Protein AF-A0A6J3EFJ0-F1 (afdb_monomer_lite)

Sequence (446 aa):
MEEAEEDDMACGDLGNGLGRRPGAAAYEGEDAQSYPSRSRKGSGKACRSFLSTKRVEENEAALPCSKRNSVYDGSSKTPVTGLTRQKSSESSTEMSNEELKQQLREALEEAEILKVELEASQRQLEGKEEALRILQSMAVFNKATSHTKAMLQKTEEEKRTLEKEINILQWEIEFDQDRFKNIEDTWTEKYDRIYCENAALKEALKLRTEEVKTLKSENAILNQQCLEFLAMLDVNKQKVVQENMSLNRSDITDITGLELAVLGACTCNTSGGQPCSCAKMAAVTRKQLLHLKQEIELLKKSKDEAYIMADAFRIAFEQQLMQRKDQAQRLAEVIKIKKGTKFINWKRLKEDGSVKLQGNKNNLGQKLSSLLSSDMDSRKVEELDNPHEILKILIDLINDKEEALAHQRKVSYMLARAMELKEKAWAEGTDGHQGKAGQPLEPSGP

pLDDT: mean 71.3, std 24.4, range [26.06, 98.62]

InterPro domains:
  IPR034608 Coiled-coil domain-containing protein 125 [PTHR28616] (2-430)

Foldseek 3Di:
DDDDDDDPPDDDDDDDDDDDDDDDDDDDDDDDDDDDDDDDDDDDDDDDDDDDDDDDDDDDDDDDDDDDDDDDDDDDDDDDDDDDDDDDDPPPPVCPPVNVVVVVVVVVVVVVVVVVVVVVVVVVVVVVVVVVVVVVVVVVLVPDDPVVVVVVVVVVVVVVVVVVVVVVVVVVVVVVVVVVVVVVVVVVVVVVVVVVVVVVVVVVVVVVVVVVVVVVVVVVVVVVVVVVVLVPDDPVVSVVVVVVVVVVPPPPPPQPPVLVVLQVVDPDDDPPPDGDPNSVVSSVVVVVVVVVVVVVVVVVVVVVVVVVVVVVVVVVVVVVVVVVVVVVVVVVVVVVVVVVVVVVVVVVVVPDPDDDDPDDDQAPLQVVLVVDPDPVLSVVSRPDRDPVVNVVSVVVVVVVVVVVVVVVVVVVVVVVVVVVVVVVVVVVVVPVPPDDDDDDDDDDDD

Structure (mmCIF, N/CA/C/O backbone):
data_AF-A0A6J3EFJ0-F1
#
_entry.id   AF-A0A6J3EFJ0-F1
#
loop_
_atom_site.group_PDB
_atom_site.id
_atom_site.type_symbol
_atom_site.label_atom_id
_atom_site.label_alt_id
_atom_site.label_comp_id
_atom_site.label_asym_id
_atom_site.label_entity_id
_atom_site.label_seq_id
_atom_site.pdbx_PDB_ins_code
_atom_site.Cartn_x
_atom_site.Cartn_y
_atom_site.Cartn_z
_atom_site.occupancy
_atom_site.B_iso_or_equiv
_atom_site.auth_seq_id
_atom_site.auth_comp_id
_atom_site.auth_asym_id
_atom_site.auth_atom_id
_atom_site.pdbx_PDB_model_num
ATOM 1 N N . MET A 1 1 ? 11.370 28.414 26.414 1.00 41.84 1 MET A N 1
ATOM 2 C CA . MET A 1 1 ? 10.873 27.915 25.121 1.00 41.84 1 MET A CA 1
ATOM 3 C C . MET A 1 1 ? 11.739 26.709 24.830 1.00 41.84 1 MET A C 1
ATOM 5 O O . MET A 1 1 ? 12.820 26.858 24.286 1.00 41.84 1 MET A O 1
ATOM 9 N N . GLU A 1 2 ? 11.341 25.581 25.408 1.00 36.66 2 GLU A N 1
ATOM 10 C CA . GLU A 1 2 ? 11.947 24.263 25.213 1.00 36.66 2 GLU A CA 1
ATOM 11 C C . GLU A 1 2 ? 10.865 23.446 24.516 1.00 36.66 2 GLU A C 1
ATOM 13 O O . GLU A 1 2 ? 9.758 23.324 25.044 1.00 36.66 2 GLU A O 1
ATOM 18 N N . GLU A 1 3 ? 11.154 23.002 23.299 1.00 39.47 3 GLU A N 1
ATOM 19 C CA . GLU A 1 3 ? 10.315 22.073 22.551 1.00 39.47 3 GLU A CA 1
ATOM 20 C C . GLU A 1 3 ? 10.707 20.660 22.983 1.00 39.47 3 GLU A C 1
ATOM 22 O O . GLU A 1 3 ? 11.869 20.268 22.888 1.00 39.47 3 GLU A O 1
ATOM 27 N N . ALA A 1 4 ? 9.738 19.932 23.533 1.00 43.41 4 ALA A N 1
ATOM 28 C CA . ALA A 1 4 ? 9.856 18.514 23.811 1.00 43.41 4 ALA A CA 1
ATOM 29 C C . ALA A 1 4 ? 9.524 17.747 22.524 1.00 43.41 4 ALA A C 1
ATOM 31 O O . ALA A 1 4 ? 8.433 17.901 21.979 1.00 43.41 4 ALA A O 1
ATOM 32 N N . GLU A 1 5 ? 10.472 16.948 22.039 1.00 48.59 5 GLU A N 1
ATOM 33 C CA . GLU A 1 5 ? 10.237 15.939 21.006 1.00 48.59 5 GLU A CA 1
ATOM 34 C C . GLU A 1 5 ? 9.405 14.801 21.617 1.00 48.59 5 GLU A C 1
ATOM 36 O O . GLU A 1 5 ? 9.855 14.111 22.534 1.00 48.59 5 GLU A O 1
ATOM 41 N N . GLU A 1 6 ? 8.169 14.639 21.143 1.00 44.66 6 GLU A N 1
ATOM 42 C CA . GLU A 1 6 ? 7.285 13.534 21.519 1.00 44.66 6 GLU A CA 1
ATOM 43 C C . GLU A 1 6 ? 7.570 12.305 20.635 1.00 44.66 6 GLU A C 1
ATOM 45 O O . GLU A 1 6 ? 7.593 12.374 19.408 1.00 44.66 6 GLU A O 1
ATOM 50 N N . ASP A 1 7 ? 7.840 11.186 21.308 1.00 50.94 7 ASP A N 1
ATOM 51 C CA . ASP A 1 7 ? 8.228 9.869 20.797 1.00 50.94 7 ASP A CA 1
ATOM 52 C C . ASP A 1 7 ? 7.006 9.102 20.247 1.00 50.94 7 ASP A C 1
ATOM 54 O O . ASP A 1 7 ? 6.173 8.597 21.002 1.00 50.94 7 ASP A O 1
ATOM 58 N N . ASP A 1 8 ? 6.891 9.028 18.918 1.00 51.22 8 ASP A N 1
ATOM 59 C CA . ASP A 1 8 ? 5.717 8.537 18.173 1.00 51.22 8 ASP A CA 1
ATOM 60 C C . ASP A 1 8 ? 5.736 7.012 17.901 1.00 51.22 8 ASP A C 1
ATOM 62 O O . ASP A 1 8 ? 5.303 6.533 16.854 1.00 51.22 8 ASP A O 1
ATOM 66 N N . MET A 1 9 ? 6.276 6.209 18.827 1.00 49.12 9 MET A N 1
ATOM 67 C CA . MET A 1 9 ? 6.443 4.751 18.637 1.00 49.12 9 MET A CA 1
ATOM 68 C C . MET A 1 9 ? 5.700 3.883 19.669 1.00 49.12 9 MET A C 1
ATOM 70 O O . MET A 1 9 ? 5.992 2.695 19.821 1.00 49.12 9 MET A O 1
ATOM 74 N N . ALA A 1 10 ? 4.708 4.433 20.376 1.00 46.31 10 ALA A N 1
ATOM 75 C CA . ALA A 1 10 ? 4.079 3.745 21.508 1.00 46.31 10 ALA A CA 1
ATOM 76 C C . ALA A 1 10 ? 2.977 2.714 21.164 1.00 46.31 10 ALA A C 1
ATOM 78 O O . ALA A 1 10 ? 2.600 1.944 22.048 1.00 46.31 10 ALA A O 1
ATOM 79 N N . CYS A 1 11 ? 2.473 2.630 19.924 1.00 46.16 11 CYS A N 1
ATOM 80 C CA . CYS A 1 11 ? 1.279 1.819 19.615 1.00 46.16 11 CYS A CA 1
ATOM 81 C C . CYS A 1 11 ? 1.431 0.930 18.366 1.00 46.16 11 CYS A C 1
ATOM 83 O O . CYS A 1 11 ? 0.727 1.101 17.373 1.00 46.16 11 CYS A O 1
ATOM 85 N N . GLY A 1 12 ? 2.343 -0.043 18.411 1.00 42.06 12 GLY A N 1
ATOM 86 C CA . GLY A 1 12 ? 2.417 -1.125 17.423 1.00 42.06 12 GLY A CA 1
ATOM 87 C C . GLY A 1 12 ? 1.757 -2.409 17.931 1.00 42.06 12 GLY A C 1
ATOM 88 O O . GLY A 1 12 ? 2.454 -3.261 18.480 1.00 42.06 12 GLY A O 1
ATOM 89 N N . ASP A 1 13 ? 0.442 -2.560 17.747 1.00 51.19 13 ASP A N 1
ATOM 90 C CA . ASP A 1 13 ? -0.256 -3.844 17.914 1.00 51.19 13 ASP A CA 1
ATOM 91 C C . ASP A 1 13 ? -0.287 -4.589 16.569 1.00 51.19 13 ASP A C 1
ATOM 93 O O . ASP A 1 13 ? -0.897 -4.145 15.595 1.00 51.19 13 ASP A O 1
ATOM 97 N N . LEU A 1 14 ? 0.434 -5.709 16.493 1.00 52.44 14 LEU A N 1
ATOM 98 C CA . LEU A 1 14 ? 0.474 -6.583 15.323 1.00 52.44 14 LEU A CA 1
ATOM 99 C C . LEU A 1 14 ? -0.380 -7.817 15.616 1.00 52.44 14 LEU A C 1
ATOM 101 O O . LEU A 1 14 ? 0.042 -8.738 16.316 1.00 52.44 14 LEU A O 1
ATOM 105 N N . GLY A 1 15 ? -1.589 -7.820 15.053 1.00 43.56 15 GLY A N 1
ATOM 106 C CA . GLY A 1 15 ? -2.586 -8.872 15.218 1.00 43.56 15 GLY A CA 1
ATOM 107 C C . GLY A 1 15 ? -2.074 -10.286 14.913 1.00 43.56 15 GLY A C 1
ATOM 108 O O . GLY A 1 15 ? -1.413 -10.556 13.909 1.00 43.56 15 GLY A O 1
ATOM 109 N N . ASN A 1 16 ? -2.445 -11.230 15.779 1.00 42.06 16 ASN A N 1
ATOM 110 C CA . ASN A 1 16 ? -2.121 -12.646 15.639 1.00 42.06 16 ASN A CA 1
ATOM 111 C C . ASN A 1 16 ? -3.049 -13.337 14.624 1.00 42.06 16 ASN A C 1
ATOM 113 O O . ASN A 1 16 ? -4.180 -13.708 14.939 1.00 42.06 16 ASN A O 1
ATOM 117 N N . GLY A 1 17 ? -2.547 -13.587 13.414 1.00 39.56 17 GLY A N 1
ATOM 118 C CA . GLY A 1 17 ? -3.195 -14.453 12.430 1.00 39.56 17 GLY A CA 1
ATOM 119 C C . GLY A 1 17 ? -3.121 -15.932 12.827 1.00 39.56 17 GLY A C 1
ATOM 120 O O . GLY A 1 17 ? -2.098 -16.585 12.635 1.00 39.56 17 GLY A O 1
ATOM 121 N N . LEU A 1 18 ? -4.220 -16.493 13.339 1.00 40.25 18 LEU A N 1
ATOM 122 C CA . LEU A 1 18 ? -4.389 -17.938 13.536 1.00 40.25 18 LEU A CA 1
ATOM 123 C C . LEU A 1 18 ? -5.512 -18.482 12.645 1.00 40.25 18 LEU A C 1
ATOM 125 O O . LEU A 1 18 ? -6.621 -18.754 13.097 1.00 40.25 18 LEU A O 1
ATOM 129 N N . GLY A 1 19 ? -5.199 -18.696 11.367 1.00 35.97 19 GLY A N 1
ATOM 130 C CA . GLY A 1 19 ? -6.001 -19.515 10.459 1.00 35.97 19 GLY A CA 1
ATOM 131 C C . GLY A 1 19 ? -5.424 -20.927 10.364 1.00 35.97 19 GLY A C 1
ATOM 132 O O . GLY A 1 19 ? -4.445 -21.155 9.656 1.00 35.97 19 GLY A O 1
ATOM 133 N N . ARG A 1 20 ? -6.020 -21.895 11.070 1.00 40.84 20 ARG A N 1
ATOM 134 C CA . ARG A 1 20 ? -5.718 -23.324 10.877 1.00 40.84 20 ARG A CA 1
ATOM 135 C C . ARG A 1 20 ? -6.201 -23.768 9.495 1.00 40.84 20 ARG A C 1
ATOM 137 O O . ARG A 1 20 ? -7.388 -23.683 9.201 1.00 40.84 20 ARG A O 1
ATOM 144 N N . ARG A 1 21 ? -5.301 -24.345 8.702 1.00 40.16 21 ARG A N 1
ATOM 145 C CA . ARG A 1 21 ? -5.618 -25.133 7.503 1.00 40.16 21 ARG A CA 1
ATOM 146 C C . ARG A 1 21 ? -5.353 -26.613 7.814 1.00 40.16 21 ARG A C 1
ATOM 148 O O . ARG A 1 21 ? -4.265 -26.909 8.307 1.00 40.16 21 ARG A O 1
ATOM 155 N N . PRO A 1 22 ? -6.279 -27.549 7.551 1.00 40.06 22 PRO A N 1
ATOM 156 C CA . PRO A 1 22 ? -5.966 -28.971 7.564 1.00 40.06 22 PRO A CA 1
ATOM 157 C C . PRO A 1 22 ? -5.706 -29.499 6.147 1.00 40.06 22 PRO A C 1
ATOM 159 O O . PRO A 1 22 ? -6.452 -29.193 5.222 1.00 40.06 22 PRO A O 1
ATOM 162 N N . GLY A 1 23 ? -4.697 -30.367 6.026 1.00 32.84 23 GLY A N 1
ATOM 163 C CA . GLY A 1 23 ? -4.640 -31.405 4.993 1.00 32.84 23 GLY A CA 1
ATOM 164 C C . GLY A 1 23 ? -3.615 -31.188 3.881 1.00 32.84 23 GLY A C 1
ATOM 165 O O . GLY A 1 23 ? -3.884 -30.502 2.903 1.00 32.84 23 GLY A O 1
ATOM 166 N N . ALA A 1 24 ? -2.467 -31.853 4.011 1.00 31.78 24 ALA A N 1
ATOM 167 C CA . ALA A 1 24 ? -1.554 -32.167 2.918 1.00 31.78 24 ALA A CA 1
ATOM 168 C C . ALA A 1 24 ? -1.784 -33.623 2.478 1.00 31.78 24 ALA A C 1
ATOM 170 O O . ALA A 1 24 ? -1.835 -34.492 3.347 1.00 31.78 24 ALA A O 1
ATOM 171 N N . ALA A 1 25 ? -1.909 -33.861 1.165 1.00 32.31 25 ALA A N 1
ATOM 172 C CA . ALA A 1 25 ? -1.267 -34.944 0.396 1.00 32.31 25 ALA A CA 1
ATOM 173 C C . ALA A 1 25 ? -2.017 -35.214 -0.925 1.00 32.31 25 ALA A C 1
ATOM 175 O O . ALA A 1 25 ? -3.130 -35.730 -0.896 1.00 32.31 25 ALA A O 1
ATOM 176 N N . ALA A 1 26 ? -1.388 -34.900 -2.063 1.00 32.12 26 ALA A N 1
ATOM 177 C CA . ALA A 1 26 ? -1.115 -35.825 -3.176 1.00 32.12 26 ALA A CA 1
ATOM 178 C C . ALA A 1 26 ? -0.601 -35.052 -4.407 1.00 32.12 26 ALA A C 1
ATOM 180 O O . ALA A 1 26 ? -0.962 -33.902 -4.636 1.00 32.12 26 ALA A O 1
ATOM 181 N N . TYR A 1 27 ? 0.301 -35.709 -5.127 1.00 32.84 27 TYR A N 1
ATOM 182 C CA . TYR A 1 27 ? 1.086 -35.264 -6.280 1.00 32.84 27 TYR A CA 1
ATOM 183 C C . TYR A 1 27 ? 0.331 -35.478 -7.615 1.00 32.84 27 TYR A C 1
ATOM 185 O O . TYR A 1 27 ? -0.670 -36.187 -7.624 1.00 32.84 27 TYR A O 1
ATOM 193 N N . GLU A 1 28 ? 0.922 -34.956 -8.707 1.00 33.28 28 GLU A N 1
ATOM 194 C CA . GLU A 1 28 ? 0.568 -35.059 -10.152 1.00 33.28 28 GLU A CA 1
ATOM 195 C C . GLU A 1 28 ? -0.558 -34.114 -10.632 1.00 33.28 28 GLU A C 1
ATOM 197 O O . GLU A 1 28 ? -1.526 -33.887 -9.922 1.00 33.28 28 GLU A O 1
ATOM 202 N N . GLY A 1 29 ? -0.542 -33.473 -11.806 1.00 28.88 29 GLY A N 1
ATOM 203 C CA . GLY A 1 29 ? 0.318 -33.500 -12.994 1.00 28.88 29 GLY A CA 1
ATOM 204 C C . GLY A 1 29 ? -0.544 -33.137 -14.226 1.00 28.88 29 GLY A C 1
ATOM 205 O O . GLY A 1 29 ? -1.516 -33.830 -14.483 1.00 28.88 29 GLY A O 1
ATOM 206 N N . GLU A 1 30 ? -0.186 -32.046 -14.917 1.00 29.02 30 GLU A N 1
ATOM 207 C CA . GLU A 1 30 ? -0.456 -31.650 -16.327 1.00 29.02 30 GLU A CA 1
ATOM 208 C C . GLU A 1 30 ? -1.890 -31.471 -16.920 1.00 29.02 30 GLU A C 1
ATOM 210 O O . GLU A 1 30 ? -2.772 -32.313 -16.821 1.00 29.02 30 GLU A O 1
ATOM 215 N N . ASP A 1 31 ? -2.037 -30.317 -17.601 1.00 28.45 31 ASP A N 1
ATOM 216 C CA . ASP A 1 31 ? -2.797 -29.944 -18.817 1.00 28.45 31 ASP A CA 1
ATOM 217 C C . ASP A 1 31 ? -4.218 -30.475 -19.138 1.00 28.45 31 ASP A C 1
ATOM 219 O O . ASP A 1 31 ? -4.415 -31.649 -19.428 1.00 28.45 31 ASP A O 1
ATOM 223 N N . ALA A 1 32 ? -5.185 -29.542 -19.300 1.00 29.02 32 ALA A N 1
ATOM 224 C CA . ALA A 1 32 ? -5.897 -29.253 -20.573 1.00 29.02 32 ALA A CA 1
ATOM 225 C C . ALA A 1 32 ? -7.186 -28.385 -20.428 1.00 29.02 32 ALA A C 1
ATOM 227 O O . ALA A 1 32 ? -8.116 -28.701 -19.696 1.00 29.02 32 ALA A O 1
ATOM 228 N N . GLN A 1 33 ? -7.221 -27.290 -21.202 1.00 29.75 33 GLN A N 1
ATOM 229 C CA . GLN A 1 33 ? -8.307 -26.706 -22.028 1.00 29.75 33 GLN A CA 1
ATOM 230 C C . GLN A 1 33 ? -9.829 -26.896 -21.701 1.00 29.75 33 GLN A C 1
ATOM 232 O O . GLN A 1 33 ? -10.393 -27.962 -21.889 1.00 29.75 33 GLN A O 1
ATOM 237 N N . SER A 1 34 ? -10.518 -25.753 -21.489 1.00 27.97 34 SER A N 1
ATOM 238 C CA . SER A 1 34 ? -11.596 -25.172 -22.351 1.00 27.97 34 SER A CA 1
ATOM 239 C C . SER A 1 34 ? -13.063 -25.727 -22.422 1.00 27.97 34 SER A C 1
ATOM 241 O O . SER A 1 34 ? -13.335 -26.699 -23.116 1.00 27.97 34 SER A O 1
ATOM 243 N N . TYR A 1 35 ? -14.013 -24.925 -21.873 1.00 28.09 35 TYR A N 1
ATOM 244 C CA . TYR A 1 35 ? -15.463 -24.686 -22.202 1.00 28.09 35 TYR A CA 1
ATOM 245 C C . TYR A 1 35 ? -16.557 -25.805 -22.003 1.00 28.09 35 TYR A C 1
ATOM 247 O O . TYR A 1 35 ? -16.227 -26.923 -21.640 1.00 28.09 35 TYR A O 1
ATOM 255 N N . PRO A 1 36 ? -17.896 -25.532 -22.117 1.00 42.34 36 PRO A N 1
ATOM 256 C CA . PRO A 1 36 ? -18.768 -25.040 -21.029 1.00 42.34 36 PRO A CA 1
ATOM 257 C C . PRO A 1 36 ? -20.128 -25.800 -20.845 1.00 42.34 36 PRO A C 1
ATOM 259 O O . PRO A 1 36 ? -20.583 -26.539 -21.711 1.00 42.34 36 PRO A O 1
ATOM 262 N N . SER A 1 37 ? -20.887 -25.432 -19.795 1.00 28.08 37 SER A N 1
ATOM 263 C CA . SER A 1 37 ? -22.364 -25.584 -19.616 1.00 28.08 37 SER A CA 1
ATOM 264 C C . SER A 1 37 ? -22.964 -26.962 -19.247 1.00 28.08 37 SER A C 1
ATOM 266 O O . SER A 1 37 ? -22.975 -27.865 -20.073 1.00 28.08 37 SER A O 1
ATOM 268 N N . ARG A 1 38 ? -23.705 -27.057 -18.120 1.00 26.28 38 ARG A N 1
ATOM 269 C CA . ARG A 1 38 ? -25.189 -27.201 -18.109 1.00 26.28 38 ARG A CA 1
ATOM 270 C C . ARG A 1 38 ? -25.819 -27.257 -16.707 1.00 26.28 38 ARG A C 1
ATOM 272 O O . ARG A 1 38 ? -25.299 -27.845 -15.771 1.00 26.28 38 ARG A O 1
ATOM 279 N N . SER A 1 39 ? -27.020 -26.686 -16.660 1.00 32.94 39 SER A N 1
ATOM 280 C CA . SER A 1 39 ? -28.022 -26.641 -15.590 1.00 32.94 39 SER A CA 1
ATOM 281 C C . SER A 1 39 ? -28.978 -27.855 -15.593 1.00 32.94 39 SER A C 1
ATOM 283 O O . SER A 1 39 ? -29.307 -28.374 -16.662 1.00 32.94 39 SER A O 1
ATOM 285 N N . ARG A 1 40 ? -29.477 -28.241 -14.404 1.00 30.19 40 ARG A N 1
ATOM 286 C CA . ARG A 1 40 ? -30.774 -28.915 -14.093 1.00 30.19 40 ARG A CA 1
ATOM 287 C C . ARG A 1 40 ? -30.899 -28.959 -12.559 1.00 30.19 40 ARG A C 1
ATOM 289 O O . ARG A 1 40 ? -29.936 -29.357 -11.926 1.00 30.19 40 ARG A O 1
ATOM 296 N N . LYS A 1 41 ? -31.918 -28.502 -11.819 1.00 32.50 41 LYS A N 1
ATOM 297 C CA . LYS A 1 41 ? -33.395 -28.392 -11.890 1.00 32.50 41 LYS A CA 1
ATOM 298 C C . LYS A 1 41 ? -34.185 -29.712 -11.768 1.00 32.50 41 LYS A C 1
ATOM 300 O O . LYS A 1 41 ? -34.224 -30.499 -12.706 1.00 32.50 41 LYS A O 1
ATOM 305 N N . GLY A 1 42 ? -34.903 -29.827 -10.641 1.00 26.42 42 GLY A N 1
ATOM 306 C CA . GLY A 1 42 ? -36.120 -30.613 -10.337 1.00 26.42 42 GLY A CA 1
ATOM 307 C C . GLY A 1 42 ? -36.532 -30.260 -8.888 1.00 26.42 42 GLY A C 1
ATOM 308 O O . GLY A 1 42 ? -35.680 -30.365 -8.019 1.00 26.42 42 GLY A O 1
ATOM 309 N N . SER A 1 43 ? -37.647 -29.581 -8.554 1.00 33.72 43 SER A N 1
ATOM 310 C CA . SER A 1 43 ? -39.101 -29.825 -8.760 1.00 33.72 43 SER A CA 1
ATOM 311 C C . SER A 1 43 ? -39.575 -31.124 -8.086 1.00 33.72 43 SER A C 1
ATOM 313 O O . SER A 1 43 ? -38.998 -32.161 -8.379 1.00 33.72 43 SER A O 1
ATOM 315 N N . GLY A 1 44 ? -40.592 -31.203 -7.213 1.00 29.14 44 GLY A N 1
ATOM 316 C CA . GLY A 1 44 ? -41.618 -30.273 -6.707 1.00 29.14 44 GLY A CA 1
ATOM 317 C C . GLY A 1 44 ? -42.356 -30.924 -5.506 1.00 29.14 44 GLY A C 1
ATOM 318 O O . GLY A 1 44 ? -42.158 -32.104 -5.239 1.00 29.14 44 GLY A O 1
ATOM 319 N N . LYS A 1 45 ? -43.159 -30.208 -4.708 1.00 33.41 45 LYS A N 1
ATOM 320 C CA . LYS A 1 45 ? -44.627 -30.092 -4.855 1.00 33.41 45 LYS A CA 1
ATOM 321 C C . LYS A 1 45 ? -45.183 -29.076 -3.845 1.00 33.41 45 LYS A C 1
ATOM 323 O O . LYS A 1 45 ? -44.723 -28.999 -2.713 1.00 33.41 45 LYS A O 1
ATOM 328 N N . ALA A 1 46 ? -46.198 -28.338 -4.283 1.00 30.19 46 ALA A N 1
ATOM 329 C CA . ALA A 1 46 ? -46.942 -27.330 -3.535 1.00 30.19 46 ALA A CA 1
ATOM 330 C C . ALA A 1 46 ? -48.128 -27.918 -2.744 1.00 30.19 46 ALA A C 1
ATOM 332 O O . ALA A 1 46 ? -48.699 -28.913 -3.186 1.00 30.19 46 ALA A O 1
ATOM 333 N N . CYS A 1 47 ? -48.572 -27.224 -1.684 1.00 27.77 47 CYS A N 1
ATOM 334 C CA . CYS A 1 47 ? -49.985 -26.843 -1.509 1.00 27.77 47 CYS A CA 1
ATOM 335 C C . CYS A 1 47 ? -50.210 -25.786 -0.396 1.00 27.77 47 CYS A C 1
ATOM 337 O O . CYS A 1 47 ? -49.908 -26.020 0.764 1.00 27.77 47 CYS A O 1
ATOM 339 N N . ARG A 1 48 ? -50.750 -24.637 -0.834 1.00 27.17 48 ARG A N 1
ATOM 340 C CA . ARG A 1 48 ? -51.744 -23.698 -0.253 1.00 27.17 48 ARG A CA 1
ATOM 341 C C . ARG A 1 48 ? -51.837 -23.437 1.271 1.00 27.17 48 ARG A C 1
ATOM 343 O O . ARG A 1 48 ? -52.207 -24.307 2.042 1.00 27.17 48 ARG A O 1
ATOM 350 N N . SER A 1 49 ? -51.655 -22.147 1.597 1.00 30.84 49 SER A N 1
ATOM 351 C CA . SER A 1 49 ? -52.436 -21.250 2.487 1.00 30.84 49 SER A CA 1
ATOM 352 C C . SER A 1 49 ? -53.563 -21.851 3.341 1.00 30.84 49 SER A C 1
ATOM 354 O O . SER A 1 49 ? -54.468 -22.449 2.770 1.00 30.84 49 SER A O 1
ATOM 356 N N . PHE A 1 50 ? -53.579 -21.542 4.648 1.00 28.41 50 PHE A N 1
ATOM 357 C CA . PHE A 1 50 ? -54.628 -20.747 5.320 1.00 28.41 50 PHE A CA 1
ATOM 358 C C . PHE A 1 50 ? -54.150 -20.249 6.702 1.00 28.41 50 PHE A C 1
ATOM 360 O O . PHE A 1 50 ? -53.339 -20.883 7.371 1.00 28.41 50 PHE A O 1
ATOM 367 N N . LEU A 1 51 ? -54.662 -19.079 7.087 1.00 32.06 51 LEU A N 1
ATOM 368 C CA . LEU A 1 51 ? -54.498 -18.394 8.369 1.00 32.06 51 LEU A CA 1
ATOM 369 C C . LEU A 1 51 ? -55.188 -19.128 9.539 1.00 32.06 51 LEU A C 1
ATOM 371 O O . LEU A 1 51 ? -56.227 -19.753 9.349 1.00 32.06 51 LEU A O 1
ATOM 375 N N . SER A 1 52 ? -54.696 -18.837 10.751 1.00 29.62 52 SER A N 1
ATOM 376 C CA . SER A 1 52 ? -55.481 -18.467 11.947 1.00 29.62 52 SER A CA 1
ATOM 377 C C . SER A 1 52 ? -55.428 -19.382 13.187 1.00 29.62 52 SER A C 1
ATOM 379 O O . SER A 1 52 ? -55.769 -20.559 13.159 1.00 29.62 52 SER A O 1
ATOM 381 N N . THR A 1 53 ? -55.240 -18.682 14.314 1.00 26.67 53 THR A N 1
ATOM 382 C CA . THR A 1 53 ? -55.918 -18.817 15.624 1.00 26.67 53 THR A CA 1
ATOM 383 C C . THR A 1 53 ? -55.159 -19.440 16.800 1.00 26.67 53 THR A C 1
ATOM 385 O O . THR A 1 53 ? -54.828 -20.618 16.833 1.00 26.67 53 THR A O 1
ATOM 388 N N . LYS A 1 54 ? -55.007 -18.580 17.819 1.00 35.88 54 LYS A N 1
ATOM 389 C CA . LYS A 1 54 ? -54.797 -18.822 19.254 1.00 35.88 54 LYS A CA 1
ATOM 390 C C . LYS A 1 54 ? -55.443 -20.106 19.798 1.00 35.88 54 LYS A C 1
ATOM 392 O O . LYS A 1 54 ? -56.620 -20.342 19.545 1.00 35.88 54 LYS A O 1
ATOM 397 N N . ARG A 1 55 ? -54.752 -20.744 20.750 1.00 26.06 55 ARG A N 1
ATOM 398 C CA . ARG A 1 55 ? -55.285 -21.088 22.085 1.00 26.06 55 ARG A CA 1
ATOM 399 C C . ARG A 1 55 ? -54.123 -21.350 23.050 1.00 26.06 55 ARG A C 1
ATOM 401 O O . ARG A 1 55 ? -53.297 -22.217 22.801 1.00 26.06 55 ARG A O 1
ATOM 408 N N . VAL A 1 56 ? -54.073 -20.562 24.120 1.00 30.02 56 VAL A N 1
ATOM 409 C CA . VAL A 1 56 ? -53.367 -20.878 25.365 1.00 30.02 56 VAL A CA 1
ATOM 410 C C . VAL A 1 56 ? -54.434 -21.458 26.281 1.00 30.02 56 VAL A C 1
ATOM 412 O O . VAL A 1 56 ? -55.485 -20.839 26.443 1.00 30.02 56 VAL A O 1
ATOM 415 N N . GLU A 1 57 ? -54.174 -22.645 26.811 1.00 30.61 57 GLU A N 1
ATOM 416 C CA . GLU A 1 57 ? -54.980 -23.291 27.840 1.00 30.61 57 GLU A CA 1
ATOM 417 C C . GLU A 1 57 ? -54.083 -23.555 29.053 1.00 30.61 57 GLU A C 1
ATOM 419 O O . GLU A 1 57 ? -52.872 -23.756 28.931 1.00 30.61 57 GLU A O 1
ATOM 424 N N . GLU A 1 58 ? -54.716 -23.421 30.208 1.00 31.88 58 GLU A N 1
ATOM 425 C CA . GLU A 1 58 ? -54.194 -23.273 31.560 1.00 31.88 58 GLU A CA 1
ATOM 426 C C . GLU A 1 58 ? -53.457 -24.511 32.086 1.00 31.88 58 GLU A C 1
ATOM 428 O O . GLU A 1 58 ? -53.663 -25.621 31.605 1.00 31.88 58 GLU A O 1
ATOM 433 N N . ASN A 1 59 ? -52.660 -24.331 33.146 1.00 30.03 59 ASN A N 1
ATOM 434 C CA . ASN A 1 59 ? -52.655 -25.281 34.259 1.00 30.03 59 ASN A CA 1
ATOM 435 C C . ASN A 1 59 ? -52.215 -24.621 35.573 1.00 30.03 59 ASN A C 1
ATOM 437 O O . ASN A 1 59 ? -51.242 -23.869 35.637 1.00 30.03 59 ASN A O 1
ATOM 441 N N . GLU A 1 60 ? -53.004 -24.934 36.596 1.00 32.31 60 GLU A N 1
ATOM 442 C CA . GLU A 1 60 ? -53.014 -24.427 37.961 1.00 32.31 60 GLU A CA 1
ATOM 443 C C . GLU A 1 60 ? -51.830 -24.894 38.823 1.00 32.31 60 GLU A C 1
ATOM 445 O O . GLU A 1 60 ? -51.311 -26.000 38.671 1.00 32.31 60 GLU A O 1
ATOM 450 N N . ALA A 1 61 ? -51.506 -24.097 39.846 1.00 30.67 61 ALA A N 1
ATOM 451 C CA . ALA A 1 61 ? -50.899 -24.586 41.080 1.00 30.67 61 ALA A CA 1
ATOM 452 C C . ALA A 1 61 ? -51.589 -23.921 42.280 1.00 30.67 61 ALA A C 1
ATOM 454 O O . ALA A 1 61 ? -51.682 -22.697 42.373 1.00 30.67 61 ALA A O 1
ATOM 455 N N . ALA A 1 62 ? -52.097 -24.756 43.182 1.00 32.41 62 ALA A N 1
ATOM 456 C CA . ALA A 1 62 ? -52.882 -24.383 44.348 1.00 32.41 62 ALA A CA 1
ATOM 457 C C . ALA A 1 62 ? -52.035 -24.131 45.616 1.00 32.41 62 ALA A C 1
ATOM 459 O O . ALA A 1 62 ? -50.924 -24.644 45.747 1.00 32.41 62 ALA A O 1
ATOM 460 N N . LEU A 1 63 ? -52.710 -23.488 46.591 1.00 33.22 63 LEU A N 1
ATOM 461 C CA . LEU A 1 63 ? -52.497 -23.414 48.058 1.00 33.22 63 LEU A CA 1
ATOM 462 C C . LEU A 1 63 ? -51.745 -22.179 48.620 1.00 33.22 63 LEU A C 1
ATOM 464 O O . LEU A 1 63 ? -50.793 -21.714 48.007 1.00 33.22 63 LEU A O 1
ATOM 468 N N . PRO A 1 64 ? -52.019 -21.739 49.876 1.00 38.50 64 PRO A N 1
ATOM 469 C CA . PRO A 1 64 ? -53.257 -21.817 50.661 1.00 38.50 64 PRO A CA 1
ATOM 470 C C . PRO A 1 64 ? -53.685 -20.472 51.304 1.00 38.50 64 PRO A C 1
ATOM 472 O O . PRO A 1 64 ? -52.936 -19.507 51.432 1.00 38.50 64 PRO A O 1
ATOM 475 N N . CYS A 1 65 ? -54.938 -20.461 51.754 1.00 30.84 65 CYS A N 1
ATOM 476 C CA . CYS A 1 65 ? -55.654 -19.361 52.395 1.00 30.84 65 CYS A CA 1
ATOM 477 C C . CYS A 1 65 ? -55.049 -18.930 53.750 1.00 30.84 65 CYS A C 1
ATOM 479 O O . CYS A 1 65 ? -54.709 -19.776 54.578 1.00 30.84 65 CYS A O 1
ATOM 481 N N . SER A 1 66 ? -55.021 -17.617 54.025 1.00 33.88 66 SER A N 1
ATOM 482 C CA . SER A 1 66 ? -54.867 -17.077 55.382 1.00 33.88 66 SER A CA 1
ATOM 483 C C . SER A 1 66 ? -55.888 -15.972 55.661 1.00 33.88 66 SER A C 1
ATOM 485 O O . SER A 1 66 ? -55.999 -14.978 54.946 1.00 33.88 66 SER A O 1
ATOM 487 N N . LYS A 1 67 ? -56.647 -16.207 56.730 1.00 38.59 67 LYS A N 1
ATOM 488 C CA . LYS A 1 67 ? -57.709 -15.391 57.328 1.00 38.59 67 LYS A CA 1
ATOM 489 C C . LYS A 1 67 ? -57.169 -14.063 57.873 1.00 38.59 67 LYS A C 1
ATOM 491 O O . LYS A 1 67 ? -56.218 -14.067 58.653 1.00 38.59 67 LYS A O 1
ATOM 496 N N . ARG A 1 68 ? -57.896 -12.961 57.651 1.00 31.75 68 ARG A N 1
ATOM 497 C CA . ARG A 1 68 ? -57.938 -11.841 58.608 1.00 31.75 68 ARG A CA 1
ATOM 498 C C . ARG A 1 68 ? -59.277 -11.099 58.541 1.00 31.75 68 ARG A C 1
ATOM 500 O O . ARG A 1 68 ? -59.705 -10.684 57.473 1.00 31.75 68 ARG A O 1
ATOM 507 N N . ASN A 1 69 ? -59.918 -10.969 59.701 1.00 31.30 69 ASN A N 1
ATOM 508 C CA . ASN A 1 69 ? -61.146 -10.204 59.947 1.00 31.30 69 ASN A CA 1
ATOM 509 C C . ASN A 1 69 ? -60.818 -8.770 60.417 1.00 31.30 69 ASN A C 1
ATOM 511 O O . ASN A 1 69 ? -59.772 -8.598 61.045 1.00 31.30 69 ASN A O 1
ATOM 515 N N . SER A 1 70 ? -61.755 -7.822 60.199 1.00 28.62 70 SER A N 1
ATOM 516 C CA . SER A 1 70 ? -62.101 -6.592 60.985 1.00 28.62 70 SER A CA 1
ATOM 517 C C . SER A 1 70 ? -62.550 -5.462 60.018 1.00 28.62 70 SER A C 1
ATOM 519 O O . SER A 1 70 ? -61.746 -5.094 59.173 1.00 28.62 70 SER A O 1
ATOM 521 N N . VAL A 1 71 ? -63.816 -4.992 59.926 1.00 35.44 71 VAL A N 1
ATOM 522 C CA . VAL A 1 71 ? -64.606 -4.096 60.837 1.00 35.44 71 VAL A CA 1
ATOM 523 C C . VAL A 1 71 ? -63.905 -2.717 61.008 1.00 35.44 71 VAL A C 1
ATOM 525 O O . VAL A 1 71 ? -62.738 -2.756 61.384 1.00 35.44 71 VAL A O 1
ATOM 528 N N . TYR A 1 72 ? -64.413 -1.485 60.748 1.00 36.50 72 TYR A N 1
ATOM 529 C CA . TYR A 1 72 ? -65.728 -0.776 60.639 1.00 36.50 72 TYR A CA 1
ATOM 530 C C . TYR A 1 72 ? -65.646 0.396 59.595 1.00 36.50 72 TYR A C 1
ATOM 532 O O . TYR A 1 72 ? -64.548 0.881 59.348 1.00 36.50 72 TYR A O 1
ATOM 540 N N . ASP A 1 73 ? -66.731 0.743 58.874 1.00 30.78 73 ASP A N 1
ATOM 541 C CA . ASP A 1 73 ? -67.621 1.952 58.942 1.00 30.78 73 ASP A CA 1
ATOM 542 C C . ASP A 1 73 ? -67.242 3.182 58.072 1.00 30.78 73 ASP A C 1
ATOM 544 O O . ASP A 1 73 ? -66.084 3.580 58.000 1.00 30.78 73 ASP A O 1
ATOM 548 N N . GLY A 1 74 ? -68.247 3.788 57.416 1.00 28.94 74 GLY A N 1
ATOM 549 C CA . GLY A 1 74 ? -68.099 4.984 56.574 1.00 28.94 74 GLY A CA 1
ATOM 550 C C . GLY A 1 74 ? -69.200 5.216 55.524 1.00 28.94 74 GLY A C 1
ATOM 551 O O . GLY A 1 74 ? -68.952 5.131 54.328 1.00 28.94 74 GLY A O 1
ATOM 552 N N . SER A 1 75 ? -70.413 5.519 55.988 1.00 38.75 75 SER A N 1
ATOM 553 C CA . SER A 1 75 ? -71.581 6.080 55.274 1.00 38.75 75 SER A CA 1
ATOM 554 C C . SER A 1 75 ? -71.311 7.034 54.086 1.00 38.75 75 SER A C 1
ATOM 556 O O . SER A 1 75 ? -70.531 7.975 54.212 1.00 38.75 75 SER A O 1
ATOM 558 N N . SER A 1 76 ? -72.086 6.920 52.991 1.00 33.66 76 SER A N 1
ATOM 559 C CA . SER A 1 76 ? -72.996 8.008 52.550 1.00 33.66 76 SER A CA 1
ATOM 560 C C . SER A 1 76 ? -73.873 7.680 51.318 1.00 33.66 76 SER A C 1
ATOM 562 O O . SER A 1 76 ? -73.405 7.524 50.201 1.00 33.66 76 SER A O 1
ATOM 564 N N . LYS A 1 77 ? -75.188 7.667 51.584 1.00 34.09 77 LYS A N 1
ATOM 565 C CA . LYS A 1 77 ? -76.303 8.318 50.857 1.00 34.09 77 LYS A CA 1
ATOM 566 C C . LYS A 1 77 ? -76.570 8.005 49.369 1.00 34.09 77 LYS A C 1
ATOM 568 O O . LYS A 1 77 ? -75.945 8.538 48.463 1.00 34.09 77 LYS A O 1
ATOM 573 N N . THR A 1 78 ? -77.692 7.314 49.156 1.00 41.16 78 THR A N 1
ATOM 574 C CA . THR A 1 78 ? -78.617 7.475 48.014 1.00 41.16 78 THR A CA 1
ATOM 575 C C . THR A 1 78 ? -79.255 8.876 47.967 1.00 41.16 78 THR A C 1
ATOM 577 O O . THR A 1 78 ? -79.350 9.537 49.006 1.00 41.16 78 THR A O 1
ATOM 580 N N . PRO A 1 79 ? -79.794 9.291 46.806 1.00 38.75 79 PRO A N 1
ATOM 581 C CA . PRO A 1 79 ? -81.257 9.276 46.600 1.00 38.75 79 PRO A CA 1
ATOM 582 C C . PRO A 1 79 ? -81.614 8.678 45.220 1.00 38.75 79 PRO A C 1
ATOM 584 O O . PRO A 1 79 ? -81.014 9.025 44.213 1.00 38.75 79 PRO A O 1
ATOM 587 N N . VAL A 1 80 ? -82.387 7.592 45.126 1.00 37.53 80 VAL A N 1
ATOM 588 C CA . VAL A 1 80 ? -83.859 7.519 44.961 1.00 37.53 80 VAL A CA 1
ATOM 589 C C . VAL A 1 80 ? -84.497 8.662 44.157 1.00 37.53 80 VAL A C 1
ATOM 591 O O . VAL A 1 80 ? -84.453 9.811 44.586 1.00 37.53 80 VAL A O 1
ATOM 594 N N . THR A 1 81 ? -85.187 8.261 43.076 1.00 33.81 81 THR A N 1
ATOM 595 C CA . THR A 1 81 ? -86.475 8.712 42.472 1.00 33.81 81 THR A CA 1
ATOM 596 C C . THR A 1 81 ? -86.265 8.875 40.959 1.00 33.81 81 THR A C 1
ATOM 598 O O . THR A 1 81 ? -85.377 9.608 40.563 1.00 33.81 81 THR A O 1
ATOM 601 N N . GLY A 1 82 ? -86.979 8.255 40.021 1.00 31.41 82 GLY A N 1
ATOM 602 C CA . GLY A 1 82 ? -88.203 7.462 40.012 1.00 31.41 82 GLY A CA 1
ATOM 603 C C . GLY A 1 82 ? -88.913 7.721 38.669 1.00 31.41 82 GLY A C 1
ATOM 604 O O . GLY A 1 82 ? -88.716 8.785 38.091 1.00 31.41 82 GLY A O 1
ATOM 605 N N . LEU A 1 83 ? -89.784 6.787 38.250 1.00 34.53 83 LEU A N 1
ATOM 606 C CA . LEU A 1 83 ? -90.822 6.942 37.205 1.00 34.53 83 LEU A CA 1
ATOM 607 C C . LEU A 1 83 ? -90.307 6.967 35.733 1.00 34.53 83 LEU A C 1
ATOM 609 O O . LEU A 1 83 ? -89.323 7.611 35.428 1.00 34.53 83 LEU A O 1
ATOM 613 N N . THR A 1 84 ? -90.881 6.297 34.724 1.00 33.53 84 THR A N 1
ATOM 614 C CA . THR A 1 84 ? -92.279 5.908 34.487 1.00 33.53 84 THR A CA 1
ATOM 615 C C . THR A 1 84 ? -92.376 4.799 33.429 1.00 33.53 84 THR A C 1
ATOM 617 O O . THR A 1 84 ? -91.659 4.777 32.435 1.00 33.53 84 THR A O 1
ATOM 620 N N . ARG A 1 85 ? -93.345 3.912 33.645 1.00 45.91 85 ARG A N 1
ATOM 621 C CA . ARG A 1 85 ? -93.927 2.924 32.730 1.00 45.91 85 ARG A CA 1
ATOM 622 C C . ARG A 1 85 ? -94.998 3.585 31.849 1.00 45.91 85 ARG A C 1
ATOM 624 O O . ARG A 1 85 ? -95.951 4.093 32.421 1.00 45.91 85 ARG A O 1
ATOM 631 N N . GLN A 1 86 ? -94.923 3.460 30.520 1.00 35.44 86 GLN A N 1
ATOM 632 C CA . GLN A 1 86 ? -96.039 3.560 29.544 1.00 35.44 86 GLN A CA 1
ATOM 633 C C . GLN A 1 86 ? -95.494 3.069 28.186 1.00 35.44 86 GLN A C 1
ATOM 635 O O . GLN A 1 86 ? -94.494 3.585 27.716 1.00 35.44 86 GLN A O 1
ATOM 640 N N . LYS A 1 87 ? -95.859 1.897 27.650 1.00 32.97 87 LYS A N 1
ATOM 641 C CA . LYS A 1 87 ? -97.099 1.504 26.949 1.00 32.97 87 LYS A CA 1
ATOM 642 C C . LYS A 1 87 ? -97.536 2.468 25.831 1.00 32.97 87 LYS A C 1
ATOM 644 O O . LYS A 1 87 ? -98.070 3.529 26.116 1.00 32.97 87 LYS A O 1
ATOM 649 N N . SER A 1 88 ? -97.380 1.969 24.599 1.00 37.84 88 SER A N 1
ATOM 650 C CA . SER A 1 88 ? -98.187 2.208 23.391 1.00 37.84 88 SER A CA 1
ATOM 651 C C . SER A 1 88 ? -98.459 3.654 22.970 1.00 37.84 88 SER A C 1
ATOM 653 O O . SER A 1 88 ? -99.333 4.310 23.529 1.00 37.84 88 SER A O 1
ATOM 655 N N . SER A 1 89 ? -97.859 4.057 21.854 1.00 32.34 89 SER A N 1
ATOM 656 C CA . SER A 1 89 ? -98.604 4.468 20.657 1.00 32.34 89 SER A CA 1
ATOM 657 C C . SER A 1 89 ? -97.648 4.430 19.474 1.00 32.34 89 SER A C 1
ATOM 659 O O . SER A 1 89 ? -96.603 5.072 19.488 1.00 32.34 89 SER A O 1
ATOM 661 N N . GLU A 1 90 ? -98.011 3.630 18.477 1.00 35.19 90 GLU A N 1
ATOM 662 C CA . GLU A 1 90 ? -97.564 3.782 17.101 1.00 35.19 90 GLU A CA 1
ATOM 663 C C . GLU A 1 90 ? -97.874 5.221 16.667 1.00 35.19 90 GLU A C 1
ATOM 665 O O . GLU A 1 90 ? -98.970 5.536 16.219 1.00 35.19 90 GLU A O 1
ATOM 670 N N . SER A 1 91 ? -96.915 6.124 16.839 1.00 32.53 91 SER A N 1
ATOM 671 C CA . SER A 1 91 ? -96.745 7.226 15.907 1.00 32.53 91 SER A CA 1
ATOM 672 C C . SER A 1 91 ? -95.508 6.881 15.103 1.00 32.53 91 SER A C 1
ATOM 674 O O . SER A 1 91 ? -94.386 7.246 15.453 1.00 32.53 91 SER A O 1
ATOM 676 N N . SER A 1 92 ? -95.721 6.122 14.033 1.00 43.47 92 SER A N 1
ATOM 677 C CA . SER A 1 92 ? -94.817 6.092 12.895 1.00 43.47 92 SER A CA 1
ATOM 678 C C . SER A 1 92 ? -94.786 7.493 12.271 1.00 43.47 92 SER A C 1
ATOM 680 O O . SER A 1 92 ? -95.294 7.728 11.180 1.00 43.47 92 SER A O 1
ATOM 682 N N . THR A 1 93 ? -94.180 8.456 12.958 1.00 45.66 93 THR A N 1
ATOM 683 C CA . THR A 1 93 ? -93.259 9.331 12.252 1.00 45.66 93 THR A CA 1
ATOM 684 C C . THR A 1 93 ? -92.109 8.410 11.913 1.00 45.66 93 THR A C 1
ATOM 686 O O . THR A 1 93 ? -91.235 8.176 12.746 1.00 45.66 93 THR A O 1
ATOM 689 N N . GLU A 1 94 ? -92.230 7.749 10.756 1.00 48.59 94 GLU A N 1
ATOM 690 C CA . GLU A 1 94 ? -91.109 7.120 10.077 1.00 48.59 94 GLU A CA 1
ATOM 691 C C . GLU A 1 94 ? -89.979 8.127 10.176 1.00 48.59 94 GLU A C 1
ATOM 693 O O . GLU A 1 94 ? -90.029 9.178 9.537 1.00 48.59 94 GLU A O 1
ATOM 698 N N . MET A 1 95 ? -89.037 7.852 11.077 1.00 49.16 95 MET A N 1
ATOM 699 C CA . MET A 1 95 ? -87.797 8.590 11.151 1.00 49.16 95 MET A CA 1
ATOM 700 C C . MET A 1 95 ? -87.305 8.615 9.718 1.00 49.16 95 MET A C 1
ATOM 702 O O . MET A 1 95 ? -87.146 7.548 9.108 1.00 49.16 95 MET A O 1
ATOM 706 N N . SER A 1 96 ? -87.264 9.811 9.131 1.00 65.56 96 SER A N 1
ATOM 707 C CA . SER A 1 96 ? -87.102 9.902 7.687 1.00 65.56 96 SER A CA 1
ATOM 708 C C . SER A 1 96 ? -85.820 9.156 7.333 1.00 65.56 96 SER A C 1
ATOM 710 O O . SER A 1 96 ? -84.889 9.083 8.138 1.00 65.56 96 SER A O 1
ATOM 712 N N . ASN A 1 97 ? -85.755 8.543 6.155 1.00 77.50 97 ASN A N 1
ATOM 713 C CA . ASN A 1 97 ? -84.571 7.774 5.766 1.00 77.50 97 ASN A CA 1
ATOM 714 C C . ASN A 1 97 ? -83.265 8.583 5.973 1.00 77.50 97 ASN A C 1
ATOM 716 O O . ASN A 1 97 ? -82.223 8.016 6.290 1.00 77.50 97 ASN A O 1
ATOM 720 N N . GLU A 1 98 ? -83.355 9.913 5.881 1.00 80.62 98 GLU A N 1
ATOM 721 C CA . GLU A 1 98 ? -82.283 10.856 6.188 1.00 80.62 98 GLU A CA 1
ATOM 722 C C . GLU A 1 98 ? -81.975 11.028 7.685 1.00 80.62 98 GLU A C 1
ATOM 724 O O . GLU A 1 98 ? -80.800 11.075 8.038 1.00 80.62 98 GLU A O 1
ATOM 729 N N . GLU A 1 99 ? -82.969 11.048 8.576 1.00 83.44 99 GLU A N 1
ATOM 730 C CA . GLU A 1 99 ? -82.757 11.045 10.035 1.00 83.44 99 GLU A CA 1
ATOM 731 C C . GLU A 1 99 ? -82.118 9.732 10.512 1.00 83.44 99 GLU A C 1
ATOM 733 O O . GLU A 1 99 ? -81.192 9.765 11.317 1.00 83.44 99 GLU A O 1
ATOM 738 N N . LEU A 1 100 ? -82.524 8.580 9.960 1.00 84.38 100 LEU A N 1
ATOM 739 C CA . LEU A 1 100 ? -81.888 7.286 10.256 1.00 84.38 100 LEU A CA 1
ATOM 740 C C . LEU A 1 100 ? -80.434 7.234 9.771 1.00 84.38 100 LEU A C 1
ATOM 742 O O . LEU A 1 100 ? -79.554 6.742 10.475 1.00 84.38 100 LEU A O 1
ATOM 746 N N . LYS A 1 101 ? -80.158 7.759 8.570 1.00 86.31 101 LYS A N 1
ATOM 747 C CA . LYS A 1 101 ? -78.785 7.891 8.060 1.00 86.31 101 LYS A CA 1
ATOM 748 C C . LYS A 1 101 ? -77.954 8.850 8.907 1.00 86.31 101 LYS A C 1
ATOM 750 O O . LYS A 1 101 ? -76.764 8.605 9.084 1.00 86.31 101 LYS A O 1
ATOM 755 N N . GLN A 1 102 ? -78.555 9.933 9.392 1.00 90.06 102 GLN A N 1
ATOM 756 C CA . GLN A 1 102 ? -77.891 10.903 10.255 1.00 90.06 102 GLN A CA 1
ATOM 757 C C . GLN A 1 102 ? -77.557 10.286 11.616 1.00 90.06 102 GLN A C 1
ATOM 759 O O . GLN A 1 102 ? -76.399 10.332 12.010 1.00 90.06 102 GLN A O 1
ATOM 764 N N . GLN A 1 103 ? -78.506 9.599 12.257 1.00 90.00 103 GLN A N 1
ATOM 765 C CA . GLN A 1 103 ? -78.259 8.870 13.504 1.00 90.00 103 GLN A CA 1
ATOM 766 C C . GLN A 1 103 ? -77.212 7.764 13.347 1.00 90.00 103 GLN A C 1
ATOM 768 O O . GLN A 1 103 ? -76.401 7.556 14.242 1.00 90.00 103 GLN A O 1
ATOM 773 N N . LEU A 1 104 ? -77.184 7.061 12.208 1.00 91.06 104 LEU A N 1
ATOM 774 C CA . LEU A 1 104 ? -76.148 6.063 11.934 1.00 91.06 104 LEU A CA 1
ATOM 775 C C . LEU A 1 104 ? -74.760 6.704 11.799 1.00 91.06 104 LEU A C 1
ATOM 777 O O . LEU A 1 104 ? -73.784 6.135 12.280 1.00 91.06 104 LEU A O 1
ATOM 781 N N . ARG A 1 105 ? -74.661 7.874 11.151 1.00 92.06 105 ARG A N 1
ATOM 782 C CA . ARG A 1 105 ? -73.404 8.633 11.058 1.00 92.06 105 ARG A CA 1
ATOM 783 C C . ARG A 1 105 ? -72.946 9.120 12.429 1.00 92.06 105 ARG A C 1
ATOM 785 O O . ARG A 1 105 ? -71.798 8.890 12.777 1.00 92.06 105 ARG A O 1
ATOM 792 N N . GLU A 1 106 ? -73.847 9.702 13.212 1.00 92.94 106 GLU A N 1
ATOM 793 C CA . GLU A 1 106 ? -73.566 10.167 14.576 1.00 92.94 106 GLU A CA 1
ATOM 794 C C . GLU A 1 106 ? -73.130 9.012 15.486 1.00 92.94 106 GLU A C 1
ATOM 796 O O . GLU A 1 106 ? -72.125 9.128 16.179 1.00 92.94 106 GLU A O 1
ATOM 801 N N . ALA A 1 107 ? -73.800 7.857 15.416 1.00 93.56 107 ALA A N 1
ATOM 802 C CA . ALA A 1 107 ? -73.415 6.668 16.175 1.00 93.56 107 ALA A CA 1
ATOM 803 C C . ALA A 1 107 ? -72.052 6.094 15.742 1.00 93.56 107 ALA A C 1
ATOM 805 O O . ALA A 1 107 ? -71.322 5.549 16.568 1.00 93.56 107 ALA A O 1
ATOM 806 N N . LEU A 1 108 ? -71.693 6.198 14.456 1.00 94.31 108 LEU A N 1
ATOM 807 C CA . LEU A 1 108 ? -70.366 5.809 13.965 1.00 94.31 108 LEU A CA 1
ATOM 808 C C . LEU A 1 108 ? -69.278 6.788 14.422 1.00 94.31 108 LEU A C 1
ATOM 810 O O . LEU A 1 108 ? -68.200 6.346 14.811 1.00 94.31 108 LEU A O 1
ATOM 814 N N . GLU A 1 109 ? -69.554 8.092 14.398 1.00 94.25 109 GLU A N 1
ATOM 815 C CA . GLU A 1 109 ? -68.649 9.121 14.919 1.00 94.25 109 GLU A CA 1
ATOM 816 C C . GLU A 1 109 ? -68.437 8.952 16.427 1.00 94.25 109 GLU A C 1
ATOM 818 O O . GLU A 1 109 ? -67.297 8.948 16.888 1.00 94.25 109 GLU A O 1
ATOM 823 N N . GLU A 1 110 ? -69.504 8.711 17.190 1.00 94.81 110 GLU A N 1
ATOM 824 C CA . GLU A 1 110 ? -69.435 8.420 18.623 1.00 94.81 110 GLU A CA 1
ATOM 825 C C . GLU A 1 110 ? -68.660 7.124 18.899 1.00 94.81 110 GLU A C 1
ATOM 827 O O . GLU A 1 110 ? -67.817 7.090 19.793 1.00 94.81 110 GLU A O 1
ATOM 832 N N . ALA A 1 111 ? -68.857 6.072 18.097 1.00 94.31 111 ALA A N 1
ATOM 833 C CA . ALA A 1 111 ? -68.084 4.837 18.219 1.00 94.31 111 ALA A CA 1
ATOM 834 C C . ALA A 1 111 ? -66.583 5.048 17.947 1.00 94.31 111 ALA A C 1
ATOM 836 O O . ALA A 1 111 ? -65.750 4.460 18.641 1.00 94.31 111 ALA A O 1
ATOM 837 N N . GLU A 1 112 ? -66.218 5.890 16.974 1.00 94.88 112 GLU A N 1
ATOM 838 C CA . GLU A 1 112 ? -64.813 6.215 16.702 1.00 94.88 112 GLU A CA 1
ATOM 839 C C . GLU A 1 112 ? -64.216 7.089 17.819 1.00 94.88 112 GLU A C 1
ATOM 841 O O . GLU A 1 112 ? -63.092 6.834 18.253 1.00 94.88 112 GLU A O 1
ATOM 846 N N . ILE A 1 113 ? -64.975 8.052 18.357 1.00 95.62 113 ILE A N 1
ATOM 847 C CA . ILE A 1 113 ? -64.567 8.857 19.522 1.00 95.62 113 ILE A CA 1
ATOM 848 C C . ILE A 1 113 ? -64.326 7.953 20.735 1.00 95.62 113 ILE A C 1
ATOM 850 O O . ILE A 1 113 ? -63.251 8.000 21.331 1.00 95.62 113 ILE A O 1
ATOM 854 N N . LEU A 1 114 ? -65.273 7.070 21.060 1.00 96.56 114 LEU A N 1
ATOM 855 C CA . LEU A 1 114 ? -65.159 6.135 22.182 1.00 96.56 114 LEU A CA 1
ATOM 856 C C . LEU A 1 114 ? -63.987 5.168 22.015 1.00 96.56 114 LEU A C 1
ATOM 858 O O . LEU A 1 114 ? -63.339 4.803 22.992 1.00 96.56 114 LEU A O 1
ATOM 862 N N . LYS A 1 115 ? -63.677 4.758 20.784 1.00 96.81 115 LYS A N 1
ATOM 863 C CA . LYS A 1 115 ? -62.501 3.935 20.490 1.00 96.81 115 LYS A CA 1
ATOM 864 C C . LYS A 1 115 ? -61.202 4.695 20.766 1.00 96.81 115 LYS A C 1
ATOM 866 O O . LYS A 1 115 ? -60.304 4.139 21.396 1.00 96.81 115 LYS A O 1
ATOM 871 N N . VAL A 1 116 ? -61.111 5.962 20.363 1.00 96.88 116 VAL A N 1
ATOM 872 C CA . VAL A 1 116 ? -59.955 6.818 20.680 1.00 96.88 116 VAL A CA 1
ATOM 873 C C . VAL A 1 116 ? -59.844 7.058 22.190 1.00 96.88 116 VAL A C 1
ATOM 875 O O . VAL A 1 116 ? -58.748 6.957 22.745 1.00 96.88 116 VAL A O 1
ATOM 878 N N . GLU A 1 117 ? -60.957 7.312 22.881 1.00 96.94 117 GLU A N 1
ATOM 879 C CA . GLU A 1 117 ? -60.988 7.470 24.341 1.00 96.94 117 GLU A CA 1
ATOM 880 C C . GLU A 1 117 ? -60.601 6.182 25.079 1.00 96.94 117 GLU A C 1
ATOM 882 O O . GLU A 1 117 ? -59.885 6.235 26.085 1.00 96.94 117 GLU A O 1
ATOM 887 N N . LEU A 1 118 ? -61.012 5.019 24.569 1.00 96.81 118 LEU A N 1
ATOM 888 C CA . LEU A 1 118 ? -60.626 3.715 25.099 1.00 96.81 118 LEU A CA 1
ATOM 889 C C . LEU A 1 118 ? -59.126 3.470 24.916 1.00 96.81 118 LEU A C 1
ATOM 891 O O . LEU A 1 118 ? -58.460 3.079 25.871 1.00 96.81 118 LEU A O 1
ATOM 895 N N . GLU A 1 119 ? -58.567 3.753 23.737 1.00 96.88 119 GLU A N 1
ATOM 896 C CA . GLU A 1 119 ? -57.122 3.659 23.505 1.00 96.88 119 GLU A CA 1
ATOM 897 C C . GLU A 1 119 ? -56.328 4.631 24.393 1.00 96.88 119 GLU A C 1
ATOM 899 O O . GLU A 1 119 ? -55.258 4.289 24.903 1.00 96.88 119 GLU A O 1
ATOM 904 N N . ALA A 1 120 ? -56.833 5.850 24.602 1.00 97.00 120 ALA A N 1
ATOM 905 C CA . ALA A 1 120 ? -56.226 6.820 25.509 1.00 97.00 120 ALA A CA 1
ATOM 906 C C . ALA A 1 120 ? -56.274 6.333 26.967 1.00 97.00 120 ALA A C 1
ATOM 908 O O . ALA A 1 120 ? -55.265 6.393 27.675 1.00 97.00 120 ALA A O 1
ATOM 909 N N . SER A 1 121 ? -57.415 5.791 27.396 1.00 94.44 121 SER A N 1
ATOM 910 C CA . SER A 1 121 ? -57.605 5.207 28.728 1.00 94.44 121 SER A CA 1
ATOM 911 C C . SER A 1 121 ? -56.722 3.980 28.943 1.00 94.44 121 SER A C 1
ATOM 913 O O . SER A 1 121 ? -56.169 3.803 30.027 1.00 94.44 121 SER A O 1
ATOM 915 N N . GLN A 1 122 ? -56.525 3.166 27.907 1.00 97.06 122 GLN A N 1
ATOM 916 C CA . GLN A 1 122 ? -55.650 2.002 27.951 1.00 97.06 122 GLN A CA 1
ATOM 917 C C . GLN A 1 122 ? -54.175 2.398 28.079 1.00 97.06 122 GLN A C 1
ATOM 919 O O . GLN A 1 122 ? -53.504 1.898 28.978 1.00 97.06 122 GLN A O 1
ATOM 924 N N . ARG A 1 123 ? -53.688 3.373 27.297 1.00 96.50 123 ARG A N 1
ATOM 925 C CA . ARG A 1 123 ? -52.326 3.917 27.478 1.00 96.50 123 ARG A CA 1
ATOM 926 C C . ARG A 1 123 ? -52.131 4.535 28.868 1.00 96.50 123 ARG A C 1
ATOM 928 O O . ARG A 1 123 ? -51.066 4.397 29.465 1.00 96.50 123 ARG A O 1
ATOM 935 N N . GLN A 1 124 ? -53.155 5.201 29.415 1.00 96.06 124 GLN A N 1
ATOM 936 C CA . GLN A 1 124 ? -53.101 5.715 30.790 1.00 96.06 124 GLN A CA 1
ATOM 937 C C . GLN A 1 124 ? -53.036 4.596 31.832 1.00 96.06 124 GLN A C 1
ATOM 939 O O . GLN A 1 124 ? -52.337 4.742 32.837 1.00 96.06 124 GLN A O 1
ATOM 944 N N . LEU A 1 125 ? -53.771 3.503 31.624 1.00 96.31 125 LEU A N 1
ATOM 945 C CA . LEU A 1 125 ? -53.729 2.346 32.508 1.00 96.31 125 LEU A CA 1
ATOM 946 C C . LEU A 1 125 ? -52.349 1.683 32.464 1.00 96.31 125 LEU A C 1
ATOM 948 O O . LEU A 1 125 ? -51.760 1.481 33.520 1.00 96.31 125 LEU A O 1
ATOM 952 N N . GLU A 1 126 ? -51.797 1.454 31.272 1.00 96.31 126 GLU A N 1
ATOM 953 C CA . GLU A 1 126 ? -50.446 0.911 31.074 1.00 96.31 126 GLU A CA 1
ATOM 954 C C . GLU A 1 126 ? -49.387 1.775 31.781 1.00 96.31 126 GLU A C 1
ATOM 956 O O . GLU A 1 126 ? -48.575 1.262 32.552 1.00 96.31 126 GLU A O 1
ATOM 961 N N . GLY A 1 127 ? -49.458 3.104 31.637 1.00 97.12 127 GLY A N 1
ATOM 962 C CA . GLY A 1 127 ? -48.566 4.022 32.352 1.00 97.12 127 GLY A CA 1
ATOM 963 C C . GLY A 1 127 ? -48.721 3.966 33.880 1.00 97.12 127 GLY A C 1
ATOM 964 O O . GLY A 1 127 ? -47.730 4.025 34.613 1.00 97.12 127 GLY A O 1
ATOM 965 N N . LYS A 1 128 ? -49.951 3.810 34.394 1.00 97.44 128 LYS A N 1
ATOM 966 C CA . LYS A 1 128 ? -50.195 3.613 35.837 1.00 97.44 128 LYS A CA 1
ATOM 967 C C . LYS A 1 128 ? -49.660 2.269 36.329 1.00 97.44 128 LYS A C 1
ATOM 969 O O . LYS A 1 128 ? -49.119 2.212 37.432 1.00 97.44 128 LYS A O 1
ATOM 974 N N . GLU A 1 129 ? -49.796 1.207 35.542 1.00 96.25 129 GLU A N 1
ATOM 975 C CA . GLU A 1 129 ? -49.267 -0.120 35.860 1.00 96.25 129 GLU A CA 1
ATOM 976 C C . GLU A 1 129 ? -47.732 -0.128 35.894 1.00 96.25 129 GLU A C 1
ATOM 978 O O . GLU A 1 129 ? -47.144 -0.703 36.814 1.00 96.25 129 GLU A O 1
ATOM 983 N N . GLU A 1 130 ? -47.066 0.556 34.960 1.00 96.25 130 GLU A N 1
ATOM 984 C CA . GLU A 1 130 ? -45.609 0.744 34.979 1.00 96.25 130 GLU A CA 1
ATOM 985 C C . GLU A 1 130 ? -45.149 1.555 36.193 1.00 96.25 130 GLU A C 1
ATOM 987 O O . GLU A 1 130 ? -44.225 1.143 36.900 1.00 96.25 130 GLU A O 1
ATOM 992 N N . ALA A 1 131 ? -45.833 2.661 36.504 1.00 97.12 131 ALA A N 1
ATOM 993 C CA . ALA A 1 131 ? -45.540 3.456 37.693 1.00 97.12 131 ALA A CA 1
ATOM 994 C C . ALA A 1 131 ? -45.706 2.634 38.984 1.00 97.12 131 ALA A C 1
ATOM 996 O O . ALA A 1 131 ? -44.847 2.677 39.869 1.00 97.12 131 ALA A O 1
ATOM 997 N N . LEU A 1 132 ? -46.771 1.831 39.083 1.00 95.00 132 LEU A N 1
ATOM 998 C CA . LEU A 1 132 ? -46.976 0.910 40.203 1.00 95.00 132 LEU A CA 1
ATOM 999 C C . LEU A 1 132 ? -45.861 -0.131 40.296 1.00 95.00 132 LEU A C 1
ATOM 1001 O O . LEU A 1 132 ? -45.376 -0.395 41.396 1.00 95.00 132 LEU A O 1
ATOM 1005 N N . ARG A 1 133 ? -45.418 -0.688 39.165 1.00 96.50 133 ARG A N 1
ATOM 1006 C CA . ARG A 1 133 ? -44.313 -1.654 39.112 1.00 96.50 133 ARG A CA 1
ATOM 1007 C C . ARG A 1 133 ? -43.010 -1.051 39.643 1.00 96.50 133 ARG A C 1
ATOM 1009 O O . ARG A 1 133 ? -42.307 -1.712 40.407 1.00 96.50 133 ARG A O 1
ATOM 1016 N N . ILE A 1 134 ? -42.721 0.207 39.303 1.00 94.94 134 ILE A N 1
ATOM 1017 C CA . ILE A 1 134 ? -41.562 0.959 39.817 1.00 94.94 134 ILE A CA 1
ATOM 1018 C C . ILE A 1 134 ? -41.694 1.213 41.324 1.00 94.94 134 ILE A C 1
ATOM 1020 O O . ILE A 1 134 ? -40.749 1.000 42.081 1.00 94.94 134 ILE A O 1
ATOM 1024 N N . LEU A 1 135 ? -42.866 1.640 41.799 1.00 93.44 135 LEU A N 1
ATOM 1025 C CA . LEU A 1 135 ? -43.081 1.885 43.229 1.00 93.44 135 LEU A CA 1
ATOM 1026 C C . LEU A 1 135 ? -42.980 0.596 44.055 1.00 93.44 135 LEU A C 1
ATOM 1028 O O . LEU A 1 135 ? -42.402 0.597 45.143 1.00 93.44 135 LEU A O 1
ATOM 1032 N N . GLN A 1 136 ? -43.499 -0.517 43.534 1.00 92.62 136 GLN A N 1
ATOM 1033 C CA . GLN A 1 136 ? -43.379 -1.829 44.167 1.00 92.62 136 GLN A CA 1
ATOM 1034 C C . GLN A 1 136 ? -41.928 -2.315 44.201 1.00 92.62 136 GLN A C 1
ATOM 1036 O O . GLN A 1 136 ? -41.474 -2.768 45.254 1.00 92.62 136 GLN A O 1
ATOM 1041 N N . SER A 1 137 ? -41.176 -2.191 43.101 1.00 89.06 137 SER A N 1
ATOM 1042 C CA . SER A 1 137 ? -39.757 -2.572 43.078 1.00 89.06 137 SER A CA 1
ATOM 1043 C C . SER A 1 137 ? -38.932 -1.725 44.053 1.00 89.06 137 SER A C 1
ATOM 1045 O O . SER A 1 137 ? -38.129 -2.273 44.809 1.00 89.06 137 SER A O 1
ATOM 1047 N N . MET A 1 138 ? -39.211 -0.420 44.138 1.00 88.62 138 MET A N 1
ATOM 1048 C CA . MET A 1 138 ? -38.607 0.495 45.109 1.00 88.62 138 MET A CA 1
ATOM 1049 C C . MET A 1 138 ? -38.939 0.100 46.555 1.00 88.62 138 MET A C 1
ATOM 1051 O O . MET A 1 138 ? -38.065 0.100 47.422 1.00 88.62 138 MET A O 1
ATOM 1055 N N . ALA A 1 139 ? -40.188 -0.280 46.841 1.00 88.81 139 ALA A N 1
ATOM 1056 C CA . ALA A 1 139 ? -40.599 -0.732 48.170 1.00 88.81 139 ALA A CA 1
ATOM 1057 C C . ALA A 1 139 ? -39.898 -2.040 48.583 1.00 88.81 139 ALA A C 1
ATOM 1059 O O . ALA A 1 139 ? -39.430 -2.160 49.720 1.00 88.81 139 ALA A O 1
ATOM 1060 N N . VAL A 1 140 ? -39.775 -3.002 47.660 1.00 86.81 140 VAL A N 1
ATOM 1061 C CA . VAL A 1 140 ? -39.028 -4.252 47.878 1.00 86.81 140 VAL A CA 1
ATOM 1062 C C . VAL A 1 140 ? -37.545 -3.962 48.105 1.00 86.81 140 VAL A C 1
ATOM 1064 O O . VAL A 1 140 ? -36.965 -4.470 49.066 1.00 86.81 140 VAL A O 1
ATOM 1067 N N . PHE A 1 141 ? -36.946 -3.089 47.291 1.00 85.12 141 PHE A N 1
ATOM 1068 C CA . PHE A 1 141 ? -35.561 -2.655 47.455 1.00 85.12 141 PHE A CA 1
ATOM 1069 C C . PHE A 1 141 ? -35.341 -1.980 48.813 1.00 85.12 141 PHE A C 1
ATOM 1071 O O . PHE A 1 141 ? -34.399 -2.320 49.523 1.00 85.12 141 PHE A O 1
ATOM 1078 N N . ASN A 1 142 ? -36.245 -1.097 49.248 1.00 86.38 142 ASN A N 1
ATOM 1079 C CA . ASN A 1 142 ? -36.153 -0.424 50.545 1.00 86.38 142 ASN A CA 1
ATOM 1080 C C . ASN A 1 142 ? -36.165 -1.396 51.729 1.00 86.38 142 ASN A C 1
ATOM 1082 O O . ASN A 1 142 ? -35.476 -1.141 52.721 1.00 86.38 142 ASN A O 1
ATOM 1086 N N . LYS A 1 143 ? -36.872 -2.522 51.599 1.00 89.31 143 LYS A N 1
ATOM 1087 C CA . LYS A 1 143 ? -36.926 -3.595 52.598 1.00 89.31 143 LYS A CA 1
ATOM 1088 C C . LYS A 1 143 ? -35.729 -4.558 52.534 1.00 89.31 143 LYS A C 1
ATOM 1090 O O . LYS A 1 143 ? -35.534 -5.334 53.468 1.00 89.31 143 LYS A O 1
ATOM 1095 N N . ALA A 1 144 ? -34.932 -4.523 51.465 1.00 87.94 144 ALA A N 1
ATOM 1096 C CA . ALA A 1 144 ? -33.757 -5.374 51.313 1.00 87.94 144 ALA A CA 1
ATOM 1097 C C . ALA A 1 144 ? -32.662 -5.037 52.341 1.00 87.94 144 ALA A C 1
ATOM 1099 O O . ALA A 1 144 ? -32.553 -3.907 52.830 1.00 87.94 144 ALA A O 1
ATOM 1100 N N . THR A 1 145 ? -31.829 -6.030 52.659 1.00 88.19 145 THR A N 1
ATOM 1101 C CA . THR A 1 145 ? -30.703 -5.862 53.584 1.00 88.19 145 THR A CA 1
ATOM 1102 C C . THR A 1 145 ? -29.665 -4.895 53.010 1.00 88.19 145 THR A C 1
ATOM 1104 O O . THR A 1 145 ? -29.514 -4.761 51.795 1.00 88.19 145 THR A O 1
ATOM 1107 N N . SER A 1 146 ? -28.914 -4.230 53.896 1.00 86.56 146 SER A N 1
ATOM 1108 C CA . SER A 1 146 ? -27.852 -3.286 53.508 1.00 86.56 146 SER A CA 1
ATOM 1109 C C . SER A 1 146 ? -26.857 -3.900 52.508 1.00 86.56 146 SER A C 1
ATOM 1111 O O . SER A 1 146 ? -26.504 -3.268 51.517 1.00 86.56 146 SER A O 1
ATOM 1113 N N . HIS A 1 147 ? -26.500 -5.177 52.699 1.00 90.06 147 HIS A N 1
ATOM 1114 C CA . HIS A 1 147 ? -25.631 -5.921 51.785 1.00 90.06 147 HIS A CA 1
ATOM 1115 C C . HIS A 1 147 ? -26.196 -5.996 50.358 1.00 90.06 147 HIS A C 1
ATOM 1117 O O . HIS A 1 147 ? -25.477 -5.732 49.401 1.00 90.06 147 HIS A O 1
ATOM 1123 N N . THR A 1 148 ? -27.481 -6.325 50.195 1.00 89.75 148 THR A N 1
ATOM 1124 C CA . THR A 1 148 ? -28.113 -6.413 48.869 1.00 89.75 148 THR A CA 1
ATOM 1125 C C . THR A 1 148 ? -28.156 -5.054 48.171 1.00 89.75 148 THR A C 1
ATOM 1127 O O . THR A 1 148 ? -27.890 -4.980 46.974 1.00 89.75 148 THR A O 1
ATOM 1130 N N . LYS A 1 149 ? -28.426 -3.970 48.912 1.00 91.56 149 LYS A N 1
ATOM 1131 C CA . LYS A 1 149 ? -28.409 -2.602 48.365 1.00 91.56 149 LYS A CA 1
ATOM 1132 C C . LYS A 1 149 ? -27.010 -2.195 47.893 1.00 91.56 149 LYS A C 1
ATOM 1134 O O . LYS A 1 149 ? -26.868 -1.695 46.782 1.00 91.56 149 LYS A O 1
ATOM 1139 N N . ALA A 1 150 ? -25.986 -2.461 48.705 1.00 90.38 150 ALA A N 1
ATOM 1140 C CA . ALA A 1 150 ? -24.595 -2.173 48.360 1.00 90.38 150 ALA A CA 1
ATOM 1141 C C . ALA A 1 150 ? -24.106 -3.008 47.163 1.00 90.38 150 ALA A C 1
ATOM 1143 O O . ALA A 1 150 ? -23.404 -2.494 46.297 1.00 90.38 150 ALA A O 1
ATOM 1144 N N . MET A 1 151 ? -24.504 -4.282 47.079 1.00 91.69 151 MET A N 1
ATOM 1145 C CA . MET A 1 151 ? -24.153 -5.143 45.947 1.00 91.69 151 MET A CA 1
ATOM 1146 C C . MET A 1 151 ? -24.772 -4.633 44.640 1.00 91.69 151 MET A C 1
ATOM 1148 O O . MET A 1 151 ? -24.077 -4.589 43.631 1.00 91.69 151 MET A O 1
ATOM 1152 N N . LEU A 1 152 ? -26.035 -4.191 44.665 1.00 89.44 152 LEU A N 1
ATOM 1153 C CA . LEU A 1 152 ? -26.696 -3.606 43.493 1.00 89.44 152 LEU A CA 1
ATOM 1154 C C . LEU A 1 152 ? -26.022 -2.304 43.039 1.00 89.44 152 LEU A C 1
ATOM 1156 O O . LEU A 1 152 ? -25.716 -2.160 41.858 1.00 89.44 152 LEU A O 1
ATOM 1160 N N . GLN A 1 153 ? -25.696 -1.401 43.968 1.00 92.12 153 GLN A N 1
ATOM 1161 C CA . GLN A 1 153 ? -24.939 -0.184 43.643 1.00 92.12 153 GLN A CA 1
ATOM 1162 C C . GLN A 1 153 ? -23.579 -0.504 43.020 1.00 92.12 153 GLN A C 1
ATOM 1164 O O . GLN A 1 153 ? -23.214 0.087 42.007 1.00 92.12 153 GLN A O 1
ATOM 1169 N N . LYS A 1 154 ? -22.861 -1.491 43.568 1.00 95.81 154 LYS A N 1
ATOM 1170 C CA . LYS A 1 154 ? -21.593 -1.947 42.996 1.00 95.81 154 LYS A CA 1
ATOM 1171 C C . LYS A 1 154 ? -21.774 -2.485 41.573 1.00 95.81 154 LYS A C 1
ATOM 1173 O O . LYS A 1 154 ? -21.000 -2.131 40.694 1.00 95.81 154 LYS A O 1
ATOM 1178 N N . THR A 1 155 ? -22.815 -3.279 41.314 1.00 94.25 155 THR A N 1
ATOM 1179 C CA . THR A 1 155 ? -23.094 -3.763 39.951 1.00 94.25 155 THR A CA 1
ATOM 1180 C C . THR A 1 155 ? -23.483 -2.639 38.988 1.00 94.25 155 THR A C 1
ATOM 1182 O O . THR A 1 155 ? -23.144 -2.698 37.811 1.00 94.25 155 THR A O 1
ATOM 1185 N N . GLU A 1 156 ? -24.156 -1.586 39.461 1.00 95.25 156 GLU A N 1
ATOM 1186 C CA . GLU A 1 156 ? -24.449 -0.399 38.647 1.00 95.25 156 GLU A CA 1
ATOM 1187 C C . GLU A 1 156 ? -23.189 0.419 38.342 1.00 95.25 156 GLU A C 1
ATOM 1189 O O . GLU A 1 156 ? -23.064 0.977 37.253 1.00 95.25 156 GLU A O 1
ATOM 1194 N N . GLU A 1 157 ? -22.249 0.502 39.285 1.00 96.62 157 GLU A N 1
ATOM 1195 C CA . GLU A 1 157 ? -20.934 1.110 39.067 1.00 96.62 157 GLU A CA 1
ATOM 1196 C C . GLU A 1 157 ? -20.117 0.321 38.045 1.00 96.62 157 GLU A C 1
ATOM 1198 O O . GLU A 1 157 ? -19.618 0.920 37.096 1.00 96.62 157 GLU A O 1
ATOM 1203 N N . GLU A 1 158 ? -20.057 -1.004 38.186 1.00 96.94 158 GLU A N 1
ATOM 1204 C CA . GLU A 1 158 ? -19.405 -1.907 37.229 1.00 96.94 158 GLU A CA 1
ATOM 1205 C C . GLU A 1 158 ? -20.052 -1.812 35.837 1.00 96.94 158 GLU A C 1
ATOM 1207 O O . GLU A 1 158 ? -19.361 -1.765 34.820 1.00 96.94 158 GLU A O 1
ATOM 1212 N N . LYS A 1 159 ? -21.383 -1.696 35.763 1.00 97.06 159 LYS A N 1
ATOM 1213 C CA . LYS A 1 159 ? -22.083 -1.440 34.499 1.00 97.06 159 LYS A CA 1
ATOM 1214 C C . LYS A 1 159 ? -21.647 -0.107 33.884 1.00 97.06 159 LYS A C 1
ATOM 1216 O O . LYS A 1 159 ? -21.334 -0.062 32.699 1.00 97.06 159 LYS A O 1
ATOM 1221 N N . ARG A 1 160 ? -21.580 0.965 34.681 1.00 97.75 160 ARG A N 1
ATOM 1222 C CA . ARG A 1 160 ? -21.130 2.289 34.217 1.00 97.75 160 ARG A CA 1
ATOM 1223 C C . ARG A 1 160 ? -19.669 2.292 33.766 1.00 97.75 160 ARG A C 1
ATOM 1225 O O . ARG A 1 160 ? -19.323 3.070 32.881 1.00 97.75 160 ARG A O 1
ATOM 1232 N N . THR A 1 161 ? -18.797 1.483 34.369 1.00 97.00 161 THR A N 1
ATOM 1233 C CA . THR A 1 161 ? -17.409 1.344 33.900 1.00 97.00 161 THR A CA 1
ATOM 1234 C C . THR A 1 161 ? -17.344 0.563 32.594 1.00 97.00 161 THR A C 1
ATOM 1236 O O . THR A 1 161 ? -16.704 1.034 31.660 1.00 97.00 161 THR A O 1
ATOM 1239 N N . LEU A 1 162 ? -18.080 -0.548 32.484 1.00 98.12 162 LEU A N 1
ATOM 1240 C CA . LEU A 1 162 ? -18.160 -1.329 31.247 1.00 98.12 162 LEU A CA 1
ATOM 1241 C C . LEU A 1 162 ? -18.744 -0.515 30.086 1.00 98.12 162 LEU A C 1
ATOM 1243 O O . LEU A 1 162 ? -18.244 -0.603 28.976 1.00 98.12 162 LEU A O 1
ATOM 1247 N N . GLU A 1 163 ? -19.753 0.326 30.325 1.00 97.38 163 GLU A N 1
ATOM 1248 C CA . GLU A 1 163 ? -20.290 1.232 29.297 1.00 97.38 163 GLU A CA 1
ATOM 1249 C C . GLU A 1 163 ? -19.229 2.214 28.775 1.00 97.38 163 GLU A C 1
ATOM 1251 O O . GLU A 1 163 ? -19.184 2.493 27.579 1.00 97.38 163 GLU A O 1
ATOM 1256 N N . LYS A 1 164 ? -18.336 2.716 29.639 1.00 98.25 164 LYS A N 1
ATOM 1257 C CA . LYS A 1 164 ? -17.223 3.578 29.209 1.00 98.25 164 LYS A CA 1
ATOM 1258 C C . LYS A 1 164 ? -16.186 2.806 28.404 1.00 98.25 164 LYS A C 1
ATOM 1260 O O . LYS A 1 164 ? -15.730 3.319 27.391 1.00 98.25 164 LYS A O 1
ATOM 1265 N N . GLU A 1 165 ? -15.833 1.600 28.840 1.00 98.00 165 GLU A N 1
ATOM 1266 C CA . GLU A 1 165 ? -14.914 0.723 28.106 1.00 98.00 165 GLU A CA 1
ATOM 1267 C C . GLU A 1 165 ? -15.478 0.364 26.730 1.00 98.00 165 GLU A C 1
ATOM 1269 O O . GLU A 1 165 ? -14.769 0.490 25.740 1.00 98.00 165 GLU A O 1
ATOM 1274 N N . ILE A 1 166 ? -16.767 0.018 26.645 1.00 98.06 166 ILE A N 1
ATOM 1275 C CA . ILE A 1 166 ? -17.456 -0.229 25.371 1.00 98.06 166 ILE A CA 1
ATOM 1276 C C . ILE A 1 166 ? -17.364 1.000 24.472 1.00 98.06 166 ILE A C 1
ATOM 1278 O O . ILE A 1 166 ? -17.004 0.861 23.310 1.00 98.06 166 ILE A O 1
ATOM 1282 N N . ASN A 1 167 ? -17.636 2.198 24.996 1.00 98.31 167 ASN A N 1
ATOM 1283 C CA . ASN A 1 167 ? -17.533 3.419 24.201 1.00 98.31 167 ASN A CA 1
ATOM 1284 C C . ASN A 1 167 ? -16.102 3.652 23.695 1.00 98.31 167 ASN A C 1
ATOM 1286 O O . ASN A 1 167 ? -15.929 3.991 22.532 1.00 98.31 167 ASN A O 1
ATOM 1290 N N . ILE A 1 168 ? -15.081 3.457 24.535 1.00 98.38 168 ILE A N 1
ATOM 1291 C CA . ILE A 1 168 ? -13.672 3.604 24.130 1.00 98.38 168 ILE A CA 1
ATOM 1292 C C . ILE A 1 168 ? -13.317 2.589 23.038 1.00 98.38 168 ILE A C 1
ATOM 1294 O O . ILE A 1 168 ? -12.770 2.977 22.013 1.00 98.38 168 ILE A O 1
ATOM 1298 N N . LEU A 1 169 ? -13.684 1.319 23.221 1.00 98.44 169 LEU A N 1
ATOM 1299 C CA . LEU A 1 169 ? -13.441 0.267 22.233 1.00 98.44 169 LEU A CA 1
ATOM 1300 C C . LEU A 1 169 ? -14.185 0.532 20.920 1.00 98.44 169 LEU A C 1
ATOM 1302 O O . LEU A 1 169 ? -13.654 0.259 19.852 1.00 98.44 169 LEU A O 1
ATOM 1306 N N . GLN A 1 170 ? -15.401 1.078 20.982 1.00 98.50 170 GLN A N 1
ATOM 1307 C CA . GLN A 1 170 ? -16.160 1.485 19.800 1.00 98.50 170 GLN A CA 1
ATOM 1308 C C . GLN A 1 170 ? -15.384 2.541 18.996 1.00 98.50 170 GLN A C 1
ATOM 1310 O O . GLN A 1 170 ? -15.214 2.382 17.790 1.00 98.50 170 GLN A O 1
ATOM 1315 N N . TRP A 1 171 ? -14.861 3.570 19.672 1.00 98.56 171 TRP A N 1
ATOM 1316 C CA . TRP A 1 171 ? -14.020 4.597 19.051 1.00 98.56 171 TRP A CA 1
ATOM 1317 C C . TRP A 1 171 ? -12.722 4.027 18.478 1.00 98.56 171 TRP A C 1
ATOM 1319 O O . TRP A 1 171 ? -12.337 4.393 17.373 1.00 98.56 171 TRP A O 1
ATOM 1329 N N . GLU A 1 172 ? -12.051 3.133 19.204 1.00 98.44 172 GLU A N 1
ATOM 1330 C CA . GLU A 1 172 ? -10.809 2.497 18.754 1.00 98.44 172 GLU A CA 1
ATOM 1331 C C . GLU A 1 172 ? -11.039 1.642 17.502 1.00 98.44 172 GLU A C 1
ATOM 1333 O O . GLU A 1 172 ? -10.285 1.739 16.538 1.00 98.44 172 GLU A O 1
ATOM 1338 N N . ILE A 1 173 ? -12.145 0.891 17.461 1.00 98.12 173 ILE A N 1
ATOM 1339 C CA . ILE A 1 173 ? -12.558 0.124 16.282 1.00 98.12 173 ILE A CA 1
ATOM 1340 C C . ILE A 1 173 ? -12.831 1.046 15.090 1.00 98.12 173 ILE A C 1
ATOM 1342 O O . ILE A 1 173 ? -12.385 0.748 13.985 1.00 98.12 173 ILE A O 1
ATOM 1346 N N . GLU A 1 174 ? -13.570 2.141 15.279 1.00 98.19 174 GLU A N 1
ATOM 1347 C CA . GLU A 1 174 ? -13.865 3.097 14.202 1.00 98.19 174 GLU A CA 1
ATOM 1348 C C . GLU A 1 174 ? -12.591 3.774 13.680 1.00 98.19 174 GLU A C 1
ATOM 1350 O O . GLU A 1 174 ? -12.398 3.890 12.468 1.00 98.19 174 GLU A O 1
ATOM 1355 N N . PHE A 1 175 ? -11.691 4.156 14.586 1.00 98.31 175 PHE A N 1
ATOM 1356 C CA . PHE A 1 175 ? -10.393 4.725 14.243 1.00 98.31 175 PHE A CA 1
ATOM 1357 C C . PHE A 1 175 ? -9.528 3.741 13.446 1.00 98.31 175 PHE A C 1
ATOM 1359 O O . PHE A 1 175 ? -8.987 4.095 12.397 1.00 98.31 175 PHE A O 1
ATOM 1366 N N . ASP A 1 176 ? -9.429 2.491 13.899 1.00 98.31 176 ASP A N 1
ATOM 1367 C CA . ASP A 1 176 ? -8.676 1.459 13.192 1.00 98.31 176 ASP A CA 1
ATOM 1368 C C . ASP A 1 176 ? -9.289 1.147 11.825 1.00 98.31 176 ASP A C 1
ATOM 1370 O O . ASP A 1 176 ? -8.552 0.976 10.854 1.00 98.31 176 ASP A O 1
ATOM 1374 N N . GLN A 1 177 ? -10.620 1.108 11.713 1.00 98.38 177 GLN A N 1
ATOM 1375 C CA . GLN A 1 177 ? -11.306 0.924 10.431 1.00 98.38 177 GLN A CA 1
ATOM 1376 C C . GLN A 1 177 ? -10.944 2.022 9.428 1.00 98.38 177 GLN A C 1
ATOM 1378 O O . GLN A 1 177 ? -10.628 1.711 8.278 1.00 98.38 177 GLN A O 1
ATOM 1383 N N . ASP A 1 178 ? -10.950 3.286 9.855 1.00 98.38 178 ASP A N 1
ATOM 1384 C CA . ASP A 1 178 ? -10.562 4.408 8.998 1.00 98.38 178 ASP A CA 1
ATOM 1385 C C . ASP A 1 178 ? -9.077 4.329 8.608 1.00 98.38 178 ASP A C 1
ATOM 1387 O O . ASP A 1 178 ? -8.722 4.457 7.432 1.00 98.38 178 ASP A O 1
ATOM 1391 N N . ARG A 1 179 ? -8.204 3.984 9.566 1.00 98.50 179 ARG A N 1
ATOM 1392 C CA . ARG A 1 179 ? -6.774 3.768 9.309 1.00 98.50 179 ARG A CA 1
ATOM 1393 C C . ARG A 1 179 ? -6.540 2.660 8.282 1.00 98.50 179 ARG A C 1
ATOM 1395 O O . ARG A 1 179 ? -5.743 2.845 7.362 1.00 98.50 179 ARG A O 1
ATOM 1402 N N . PHE A 1 180 ? -7.211 1.515 8.421 1.00 98.38 180 PHE A N 1
ATOM 1403 C CA . PHE A 1 180 ? -7.089 0.402 7.476 1.00 98.38 180 PHE A CA 1
ATOM 1404 C C . PHE A 1 180 ? -7.580 0.787 6.089 1.00 98.38 180 PHE A C 1
ATOM 1406 O O . PHE A 1 180 ? -6.884 0.514 5.115 1.00 98.38 180 PHE A O 1
ATOM 1413 N N . LYS A 1 181 ? -8.713 1.485 5.998 1.00 98.62 181 LYS A N 1
ATOM 1414 C CA . LYS A 1 181 ? -9.246 1.965 4.725 1.00 98.62 181 LYS A CA 1
ATOM 1415 C C . LYS A 1 181 ? -8.266 2.899 4.010 1.00 98.62 181 LYS A C 1
ATOM 1417 O O . LYS A 1 181 ? -7.985 2.704 2.835 1.00 98.62 181 LYS A O 1
ATOM 1422 N N . ASN A 1 182 ? -7.665 3.846 4.729 1.00 98.50 182 ASN A N 1
ATOM 1423 C CA . ASN A 1 182 ? -6.654 4.738 4.159 1.00 98.50 182 ASN A CA 1
ATOM 1424 C C . ASN A 1 182 ? -5.408 3.970 3.664 1.00 98.50 182 ASN A C 1
ATOM 1426 O O . ASN A 1 182 ? -4.841 4.267 2.611 1.00 98.50 182 ASN A O 1
ATOM 1430 N N . ILE A 1 183 ? -4.979 2.937 4.396 1.00 98.19 183 ILE A N 1
ATOM 1431 C CA . ILE A 1 183 ? -3.880 2.063 3.961 1.00 98.19 183 ILE A CA 1
ATOM 1432 C C . ILE A 1 183 ? -4.277 1.283 2.697 1.00 98.19 183 ILE A C 1
ATOM 1434 O O . ILE A 1 183 ? -3.493 1.235 1.749 1.00 98.19 183 ILE A O 1
ATOM 1438 N N . GLU A 1 184 ? -5.475 0.703 2.648 1.00 98.44 184 GLU A N 1
ATOM 1439 C CA . GLU A 1 184 ? -5.987 -0.004 1.468 1.00 98.44 184 GLU A CA 1
ATOM 1440 C C . GLU A 1 184 ? -6.056 0.909 0.236 1.00 98.44 184 GLU A C 1
ATOM 1442 O O . GLU A 1 184 ? -5.560 0.531 -0.830 1.00 98.44 184 GLU A O 1
ATOM 1447 N N . ASP A 1 185 ? -6.580 2.126 0.386 1.00 98.25 185 ASP A N 1
ATOM 1448 C CA . ASP A 1 185 ? -6.682 3.110 -0.693 1.00 98.25 185 ASP A CA 1
ATOM 1449 C C . ASP A 1 185 ? -5.285 3.495 -1.217 1.00 98.25 185 ASP A C 1
ATOM 1451 O O . ASP A 1 185 ? -5.009 3.394 -2.416 1.00 98.25 185 ASP A O 1
ATOM 1455 N N . THR A 1 186 ? -4.340 3.818 -0.325 1.00 98.38 186 THR A N 1
ATOM 1456 C CA . THR A 1 186 ? -2.967 4.179 -0.733 1.00 98.38 186 THR A CA 1
ATOM 1457 C C . THR A 1 186 ? -2.212 3.032 -1.410 1.00 98.38 186 THR A C 1
ATOM 1459 O O . THR A 1 186 ? -1.406 3.267 -2.319 1.00 98.38 186 THR A O 1
ATOM 1462 N N . TRP A 1 187 ? -2.428 1.782 -0.993 1.00 98.50 187 TRP A N 1
ATOM 1463 C CA . TRP A 1 187 ? -1.832 0.625 -1.664 1.00 98.50 187 TRP A CA 1
ATOM 1464 C C . TRP A 1 187 ? -2.471 0.347 -3.018 1.00 98.50 187 TRP A C 1
ATOM 1466 O O . TRP A 1 187 ? -1.747 0.007 -3.956 1.00 98.50 187 TRP A O 1
ATOM 1476 N N . THR A 1 188 ? -3.781 0.549 -3.139 1.00 98.44 188 THR A N 1
ATOM 1477 C CA . THR A 1 188 ? -4.502 0.435 -4.409 1.00 98.44 188 THR A CA 1
ATOM 1478 C C . THR A 1 188 ? -3.968 1.449 -5.420 1.00 98.44 188 THR A C 1
ATOM 1480 O O . THR A 1 188 ? -3.555 1.066 -6.511 1.00 98.44 188 THR A O 1
ATOM 1483 N N . GLU A 1 189 ? -3.811 2.717 -5.030 1.00 98.44 189 GLU A N 1
ATOM 1484 C CA . GLU A 1 189 ? -3.227 3.749 -5.899 1.00 98.44 189 GLU A CA 1
ATOM 1485 C C . GLU A 1 189 ? -1.785 3.432 -6.327 1.00 98.44 189 GLU A C 1
ATOM 1487 O O . GLU A 1 189 ? -1.400 3.627 -7.484 1.00 98.44 189 GLU A O 1
ATOM 1492 N N . LYS A 1 190 ? -0.952 2.935 -5.401 1.00 98.50 190 LYS A N 1
ATOM 1493 C CA . LYS A 1 190 ? 0.423 2.510 -5.721 1.00 98.50 190 LYS A CA 1
ATOM 1494 C C . LYS A 1 190 ? 0.430 1.354 -6.715 1.00 98.50 190 LYS A C 1
ATOM 1496 O O . LYS A 1 190 ? 1.254 1.359 -7.632 1.00 98.50 190 LYS A O 1
ATOM 1501 N N . TYR A 1 191 ? -0.457 0.380 -6.526 1.00 98.44 191 TYR A N 1
ATOM 1502 C CA . TYR A 1 191 ? -0.600 -0.757 -7.424 1.00 98.44 191 TYR A CA 1
ATOM 1503 C C . TYR A 1 191 ? -1.025 -0.302 -8.822 1.00 98.44 191 TYR A C 1
ATOM 1505 O O . TYR A 1 191 ? -0.363 -0.653 -9.799 1.00 98.44 191 TYR A O 1
ATOM 1513 N N . ASP A 1 192 ? -2.046 0.548 -8.915 1.00 98.50 192 ASP A N 1
ATOM 1514 C CA . ASP A 1 192 ? -2.553 1.065 -10.185 1.00 98.50 192 ASP A CA 1
ATOM 1515 C C . ASP A 1 192 ? -1.498 1.886 -10.931 1.00 98.50 192 ASP A C 1
ATOM 1517 O O . ASP A 1 192 ? -1.321 1.725 -12.144 1.00 98.50 192 ASP A O 1
ATOM 1521 N N . ARG A 1 193 ? -0.720 2.707 -10.213 1.00 98.56 193 ARG A N 1
ATOM 1522 C CA . ARG A 1 193 ? 0.408 3.445 -10.797 1.00 98.56 193 ARG A CA 1
ATOM 1523 C C . ARG A 1 193 ? 1.439 2.499 -11.411 1.00 98.56 193 ARG A C 1
ATOM 1525 O O . ARG A 1 193 ? 1.793 2.662 -12.576 1.00 98.56 193 ARG A O 1
ATOM 1532 N N . ILE A 1 194 ? 1.886 1.491 -10.659 1.00 98.44 194 ILE A N 1
ATOM 1533 C CA . ILE A 1 194 ? 2.859 0.498 -11.143 1.00 98.44 194 ILE A CA 1
ATOM 1534 C C . ILE A 1 194 ? 2.288 -0.286 -12.330 1.00 98.44 194 ILE A C 1
ATOM 1536 O O . ILE A 1 194 ? 3.004 -0.582 -13.287 1.00 98.44 194 ILE A O 1
ATOM 1540 N N . TYR A 1 195 ? 1.000 -0.623 -12.296 1.00 98.31 195 TYR A N 1
ATOM 1541 C CA . TYR A 1 195 ? 0.332 -1.311 -13.393 1.00 98.31 195 TYR A CA 1
ATOM 1542 C C . TYR A 1 195 ? 0.350 -0.469 -14.679 1.00 98.31 195 TYR A C 1
ATOM 1544 O O . TYR A 1 195 ? 0.722 -0.972 -15.744 1.00 98.31 195 TYR A O 1
ATOM 1552 N N . CYS A 1 196 ? 0.035 0.825 -14.577 1.00 98.31 196 CYS A N 1
ATOM 1553 C CA . CYS A 1 196 ? 0.085 1.759 -15.701 1.00 98.31 196 CYS A CA 1
ATOM 1554 C C . CYS A 1 196 ? 1.514 1.955 -16.231 1.00 98.31 196 CYS A C 1
ATOM 1556 O O . CYS A 1 196 ? 1.736 1.900 -17.442 1.00 98.31 196 CYS A O 1
ATOM 1558 N N . GLU A 1 197 ? 2.492 2.134 -15.341 1.00 98.31 197 GLU A N 1
ATOM 1559 C CA . GLU A 1 197 ? 3.910 2.258 -15.702 1.00 98.31 197 GLU A CA 1
ATOM 1560 C C . GLU A 1 197 ? 4.414 1.008 -16.435 1.00 98.31 197 GLU A C 1
ATOM 1562 O O . GLU A 1 197 ? 5.036 1.113 -17.492 1.00 98.31 197 GLU A O 1
ATOM 1567 N N . ASN A 1 198 ? 4.082 -0.188 -15.941 1.00 98.25 198 ASN A N 1
ATOM 1568 C CA . ASN A 1 198 ? 4.438 -1.444 -16.598 1.00 98.25 198 ASN A CA 1
ATOM 1569 C C . ASN A 1 198 ? 3.796 -1.583 -17.982 1.00 98.25 198 ASN A C 1
ATOM 1571 O O . ASN A 1 198 ? 4.446 -2.060 -18.915 1.00 98.25 198 ASN A O 1
ATOM 1575 N N . ALA A 1 199 ? 2.539 -1.160 -18.143 1.00 98.50 199 ALA A N 1
ATOM 1576 C CA . ALA A 1 199 ? 1.884 -1.143 -19.447 1.00 98.50 199 ALA A CA 1
ATOM 1577 C C . ALA A 1 199 ? 2.606 -0.197 -20.422 1.00 98.50 199 ALA A C 1
ATOM 1579 O O . ALA A 1 199 ? 2.905 -0.593 -21.551 1.00 98.50 199 ALA A O 1
ATOM 1580 N N . ALA A 1 200 ? 2.970 1.008 -19.973 1.00 98.44 200 ALA A N 1
ATOM 1581 C CA . ALA A 1 200 ? 3.721 1.969 -20.778 1.00 98.44 200 ALA A CA 1
ATOM 1582 C C . ALA A 1 200 ? 5.111 1.438 -21.170 1.00 98.44 200 ALA A C 1
ATOM 1584 O O . ALA A 1 200 ? 5.499 1.516 -22.337 1.00 98.44 200 ALA A O 1
ATOM 1585 N N . LEU A 1 201 ? 5.842 0.832 -20.228 1.00 98.50 201 LEU A N 1
ATOM 1586 C CA . LEU A 1 201 ? 7.146 0.214 -20.489 1.00 98.50 201 LEU A CA 1
ATOM 1587 C C . LEU A 1 201 ? 7.042 -0.947 -21.482 1.00 98.50 201 LEU A C 1
ATOM 1589 O O . LEU A 1 201 ? 7.901 -1.094 -22.352 1.00 98.50 201 LEU A O 1
ATOM 1593 N N . LYS A 1 202 ? 5.982 -1.754 -21.393 1.00 98.56 202 LYS A N 1
ATOM 1594 C CA . LYS A 1 202 ? 5.734 -2.856 -22.327 1.00 98.56 202 LYS A CA 1
ATOM 1595 C C . LYS A 1 202 ? 5.506 -2.353 -23.751 1.00 98.56 202 LYS A C 1
ATOM 1597 O O . LYS A 1 202 ? 6.065 -2.929 -24.684 1.00 98.56 202 LYS A O 1
ATOM 1602 N N . GLU A 1 203 ? 4.725 -1.291 -23.931 1.00 98.50 203 GLU A N 1
ATOM 1603 C CA . GLU A 1 203 ? 4.528 -0.684 -25.254 1.00 98.50 203 GLU A CA 1
ATOM 1604 C C . GLU A 1 203 ? 5.807 -0.010 -25.769 1.00 98.50 203 GLU A C 1
ATOM 1606 O O . GLU A 1 203 ? 6.186 -0.214 -26.923 1.00 98.50 203 GLU A O 1
ATOM 1611 N N . ALA A 1 204 ? 6.555 0.690 -24.911 1.00 98.38 204 ALA A N 1
ATOM 1612 C CA . ALA A 1 204 ? 7.849 1.262 -25.282 1.00 98.38 204 ALA A CA 1
ATOM 1613 C C . ALA A 1 204 ? 8.849 0.182 -25.734 1.00 98.38 204 ALA A C 1
ATOM 1615 O O . ALA A 1 204 ? 9.551 0.358 -26.731 1.00 98.38 204 ALA A O 1
ATOM 1616 N N . LEU A 1 205 ? 8.887 -0.964 -25.046 1.00 98.56 205 LEU A N 1
ATOM 1617 C CA . LEU A 1 205 ? 9.736 -2.094 -25.418 1.00 98.56 205 LEU A CA 1
ATOM 1618 C C . LEU A 1 205 ? 9.342 -2.682 -26.778 1.00 98.56 205 LEU A C 1
ATOM 1620 O O . LEU A 1 205 ? 10.223 -3.006 -27.578 1.00 98.56 205 LEU A O 1
ATOM 1624 N N . LYS A 1 206 ? 8.039 -2.807 -27.066 1.00 98.44 206 LYS A N 1
ATOM 1625 C CA . LYS A 1 206 ? 7.558 -3.259 -28.381 1.00 98.44 206 LYS A CA 1
ATOM 1626 C C . LYS A 1 206 ? 8.004 -2.310 -29.487 1.00 98.44 206 LYS A C 1
ATOM 1628 O O . LYS A 1 206 ? 8.619 -2.776 -30.443 1.00 98.44 206 LYS A O 1
ATOM 1633 N N . LEU A 1 207 ? 7.801 -1.003 -29.310 1.00 98.44 207 LEU A N 1
ATOM 1634 C CA . LEU A 1 207 ? 8.230 0.011 -30.277 1.00 98.44 207 LEU A CA 1
ATOM 1635 C C . LEU A 1 207 ? 9.743 -0.045 -30.525 1.00 98.44 207 LEU A C 1
ATOM 1637 O O . LEU A 1 207 ? 10.180 -0.077 -31.672 1.00 98.44 207 LEU A O 1
ATOM 1641 N N . ARG A 1 208 ? 10.558 -0.150 -29.465 1.00 98.19 208 ARG A N 1
ATOM 1642 C CA . ARG A 1 208 ? 12.019 -0.305 -29.605 1.00 98.19 208 ARG A CA 1
ATOM 1643 C C . ARG A 1 208 ? 12.407 -1.604 -30.300 1.00 98.19 208 ARG A C 1
ATOM 1645 O O . ARG A 1 208 ? 13.360 -1.633 -31.072 1.00 98.19 208 ARG A O 1
ATOM 1652 N N . THR A 1 209 ? 11.670 -2.681 -30.060 1.00 98.44 209 THR A N 1
ATOM 1653 C CA . THR A 1 209 ? 11.900 -3.960 -30.741 1.00 98.44 209 THR A CA 1
ATOM 1654 C C . THR A 1 209 ? 11.578 -3.863 -32.233 1.00 98.44 209 THR A C 1
ATOM 1656 O O . THR A 1 209 ? 12.294 -4.435 -33.054 1.00 98.44 209 THR A O 1
ATOM 1659 N N . GLU A 1 210 ? 10.514 -3.149 -32.598 1.00 98.31 210 GLU A N 1
ATOM 1660 C CA . GLU A 1 210 ? 10.147 -2.884 -33.991 1.00 98.31 210 GLU A CA 1
ATOM 1661 C C . GLU A 1 210 ? 11.190 -2.004 -34.689 1.00 98.31 210 GLU A C 1
ATOM 1663 O O . GLU A 1 210 ? 11.661 -2.377 -35.759 1.00 98.31 210 GLU A O 1
ATOM 1668 N N . GLU A 1 211 ? 11.651 -0.932 -34.042 1.00 98.38 211 GLU A N 1
ATOM 1669 C CA . GLU A 1 211 ? 12.735 -0.070 -34.536 1.00 98.38 211 GLU A CA 1
ATOM 1670 C C . GLU A 1 211 ? 14.044 -0.847 -34.758 1.00 98.38 211 GLU A C 1
ATOM 1672 O O . GLU A 1 211 ? 14.710 -0.705 -35.781 1.00 98.38 211 GLU A O 1
ATOM 1677 N N . VAL A 1 212 ? 14.415 -1.746 -33.841 1.00 98.19 212 VAL A N 1
ATOM 1678 C CA . VAL A 1 212 ? 15.597 -2.603 -34.034 1.00 98.19 212 VAL A CA 1
ATOM 1679 C C . VAL A 1 212 ? 15.420 -3.527 -35.241 1.00 98.19 212 VAL A C 1
ATOM 1681 O O . VAL A 1 212 ? 16.378 -3.766 -35.981 1.00 98.19 212 VAL A O 1
ATOM 1684 N N . LYS A 1 213 ? 14.213 -4.056 -35.471 1.00 98.44 213 LYS A N 1
ATOM 1685 C CA . LYS A 1 213 ? 13.934 -4.895 -36.646 1.00 98.44 213 LYS A CA 1
ATOM 1686 C C . LYS A 1 213 ? 14.046 -4.096 -37.944 1.00 98.44 213 LYS A C 1
ATOM 1688 O O . LYS A 1 213 ? 14.656 -4.607 -38.885 1.00 98.44 213 LYS A O 1
ATOM 1693 N N . THR A 1 214 ? 13.512 -2.873 -37.997 1.00 98.25 214 THR A N 1
ATOM 1694 C CA . THR A 1 214 ? 13.610 -2.017 -39.191 1.00 98.25 214 THR A CA 1
ATOM 1695 C C . THR A 1 214 ? 15.063 -1.651 -39.471 1.00 98.25 214 THR A C 1
ATOM 1697 O O . THR A 1 214 ? 15.552 -1.953 -40.559 1.00 98.25 214 THR A O 1
ATOM 1700 N N . LEU A 1 215 ? 15.804 -1.170 -38.469 1.00 98.00 215 LEU A N 1
ATOM 1701 C CA . LEU A 1 215 ? 17.230 -0.850 -38.599 1.00 98.00 215 LEU A CA 1
ATOM 1702 C C . LEU A 1 215 ? 18.062 -2.060 -39.038 1.00 98.00 215 LEU A C 1
ATOM 1704 O O . LEU A 1 215 ? 18.969 -1.937 -39.858 1.00 98.00 215 LEU A O 1
ATOM 1708 N N . LYS A 1 216 ? 17.751 -3.259 -38.531 1.00 98.19 216 LYS A N 1
ATOM 1709 C CA . LYS A 1 216 ? 18.426 -4.491 -38.959 1.00 98.19 216 LYS A CA 1
ATOM 1710 C C . LYS A 1 216 ? 18.165 -4.796 -40.436 1.00 98.19 216 LYS A C 1
ATOM 1712 O O . LYS A 1 216 ? 19.089 -5.223 -41.128 1.00 98.19 216 LYS A O 1
ATOM 1717 N N . SER A 1 217 ? 16.939 -4.585 -40.916 1.00 97.69 217 SER A N 1
ATOM 1718 C CA . SER A 1 217 ? 16.599 -4.771 -42.331 1.00 97.69 217 SER A CA 1
ATOM 1719 C C . SER A 1 217 ? 17.255 -3.721 -43.233 1.00 97.69 217 SER A C 1
ATOM 1721 O O . SER A 1 217 ? 17.829 -4.081 -44.257 1.00 97.69 217 SER A O 1
ATOM 1723 N N . GLU A 1 218 ? 17.284 -2.455 -42.817 1.00 97.88 218 GLU A N 1
ATOM 1724 C CA . GLU A 1 218 ? 17.960 -1.370 -43.537 1.00 97.88 218 GLU A CA 1
ATOM 1725 C C . GLU A 1 218 ? 19.470 -1.606 -43.617 1.00 97.88 218 GLU A C 1
ATOM 1727 O O . GLU A 1 218 ? 20.059 -1.501 -44.689 1.00 97.88 218 GLU A O 1
ATOM 1732 N N . ASN A 1 219 ? 20.096 -2.013 -42.510 1.00 96.69 219 ASN A N 1
ATOM 1733 C CA . ASN A 1 219 ? 21.512 -2.366 -42.486 1.00 96.69 219 ASN A CA 1
ATOM 1734 C C . ASN A 1 219 ? 21.806 -3.566 -43.405 1.00 96.69 219 ASN A C 1
ATOM 1736 O O . ASN A 1 219 ? 22.816 -3.581 -44.101 1.00 96.69 219 ASN A O 1
ATOM 1740 N N . ALA A 1 220 ? 20.922 -4.568 -43.467 1.00 97.12 220 ALA A N 1
ATOM 1741 C CA . ALA A 1 220 ? 21.078 -5.680 -44.406 1.00 97.12 220 ALA A CA 1
ATOM 1742 C C . ALA A 1 220 ? 21.027 -5.209 -45.872 1.00 97.12 220 ALA A C 1
ATOM 1744 O O . ALA A 1 220 ? 21.877 -5.617 -46.663 1.00 97.12 220 ALA A O 1
ATOM 1745 N N . ILE A 1 221 ? 20.095 -4.310 -46.212 1.00 97.12 221 ILE A N 1
ATOM 1746 C CA . ILE A 1 221 ? 19.981 -3.719 -47.556 1.00 97.12 221 ILE A CA 1
ATOM 1747 C C . ILE A 1 221 ? 21.222 -2.886 -47.892 1.00 97.12 221 ILE A C 1
ATOM 1749 O O . ILE A 1 221 ? 21.801 -3.058 -48.960 1.00 97.12 221 ILE A O 1
ATOM 1753 N N . LEU A 1 222 ? 21.673 -2.022 -46.980 1.00 96.44 222 LEU A N 1
ATOM 1754 C CA . LEU A 1 222 ? 22.875 -1.208 -47.178 1.00 96.44 222 LEU A CA 1
ATOM 1755 C C . LEU A 1 222 ? 24.124 -2.076 -47.351 1.00 96.44 222 LEU A C 1
ATOM 1757 O O . LEU A 1 222 ? 24.931 -1.819 -48.239 1.00 96.44 222 LEU A O 1
ATOM 1761 N N . ASN A 1 223 ? 24.275 -3.136 -46.554 1.00 93.56 223 ASN A N 1
ATOM 1762 C CA . ASN A 1 223 ? 25.377 -4.083 -46.723 1.00 93.56 223 ASN A CA 1
ATOM 1763 C C . ASN A 1 223 ? 25.323 -4.775 -48.087 1.00 93.56 223 ASN A C 1
ATOM 1765 O O . ASN A 1 223 ? 26.360 -4.921 -48.732 1.00 93.56 223 ASN A O 1
ATOM 1769 N N . GLN A 1 224 ? 24.134 -5.168 -48.547 1.00 95.31 224 GLN A N 1
ATOM 1770 C CA . GLN A 1 224 ? 23.966 -5.734 -49.881 1.00 95.31 224 GLN A CA 1
ATOM 1771 C C . GLN A 1 224 ? 24.363 -4.725 -50.969 1.00 95.31 224 GLN A C 1
ATOM 1773 O O . GLN A 1 224 ? 25.163 -5.063 -51.838 1.00 95.31 224 GLN A O 1
ATOM 1778 N N . GLN A 1 225 ? 23.894 -3.478 -50.885 1.00 95.19 225 GLN A N 1
ATOM 1779 C CA . GLN A 1 225 ? 24.268 -2.416 -51.824 1.00 95.19 225 GLN A CA 1
ATOM 1780 C C . GLN A 1 225 ? 25.780 -2.161 -51.826 1.00 95.19 225 GLN A C 1
ATOM 1782 O O . GLN A 1 225 ? 26.384 -2.033 -52.888 1.00 95.19 225 GLN A O 1
ATOM 1787 N N . CYS A 1 226 ? 26.426 -2.145 -50.656 1.00 89.75 226 CYS A N 1
ATOM 1788 C CA . CYS A 1 226 ? 27.882 -2.043 -50.550 1.00 89.75 226 CYS A CA 1
ATOM 1789 C C . CYS A 1 226 ? 28.589 -3.178 -51.304 1.00 89.75 226 CYS A C 1
ATOM 1791 O O . CYS A 1 226 ? 29.563 -2.924 -52.011 1.00 89.75 226 CYS A O 1
ATOM 1793 N N . LEU A 1 227 ? 28.102 -4.417 -51.189 1.00 89.25 227 LEU A N 1
ATOM 1794 C CA . LEU A 1 227 ? 28.655 -5.561 -51.920 1.00 89.25 227 LEU A CA 1
ATOM 1795 C C . LEU A 1 227 ? 28.430 -5.446 -53.434 1.00 89.25 227 LEU A C 1
ATOM 1797 O O . LEU A 1 227 ? 29.340 -5.754 -54.202 1.00 89.25 227 LEU A O 1
ATOM 1801 N N . GLU A 1 228 ? 27.264 -4.965 -53.866 1.00 93.06 228 GLU A N 1
ATOM 1802 C CA . GLU A 1 228 ? 26.957 -4.713 -55.280 1.00 93.06 228 GLU A CA 1
ATOM 1803 C C . GLU A 1 228 ? 27.878 -3.633 -55.869 1.00 93.06 228 GLU A C 1
ATOM 1805 O O . GLU A 1 228 ? 28.474 -3.837 -56.927 1.00 93.06 228 GLU A O 1
ATOM 1810 N N . PHE A 1 229 ? 28.086 -2.518 -55.158 1.00 90.38 229 PHE A N 1
ATOM 1811 C CA . PHE A 1 229 ? 29.041 -1.485 -55.567 1.00 90.38 229 PHE A CA 1
ATOM 1812 C C . PHE A 1 229 ? 30.480 -2.006 -55.608 1.00 90.38 229 PHE A C 1
ATOM 1814 O O . PHE A 1 229 ? 31.206 -1.700 -56.552 1.00 90.38 229 PHE A O 1
ATOM 1821 N N . LEU A 1 230 ? 30.890 -2.820 -54.630 1.00 88.50 230 LEU A N 1
ATOM 1822 C CA . LEU A 1 230 ? 32.209 -3.459 -54.624 1.00 88.50 230 LEU A CA 1
ATOM 1823 C C . LEU A 1 230 ? 32.409 -4.391 -55.822 1.00 88.50 230 LEU A C 1
ATOM 1825 O O . LEU A 1 230 ? 33.501 -4.416 -56.383 1.00 88.50 230 LEU A O 1
ATOM 1829 N N . ALA A 1 231 ? 31.374 -5.132 -56.224 1.00 89.12 231 ALA A N 1
ATOM 1830 C CA . ALA A 1 231 ? 31.421 -6.026 -57.378 1.00 89.12 231 ALA A CA 1
ATOM 1831 C C . ALA A 1 231 ? 31.510 -5.279 -58.723 1.00 89.12 231 ALA A C 1
ATOM 1833 O O . ALA A 1 231 ? 31.996 -5.844 -59.698 1.00 89.12 231 ALA A O 1
ATOM 1834 N N . MET A 1 232 ? 31.072 -4.016 -58.782 1.00 90.88 232 MET A N 1
ATOM 1835 C CA . MET A 1 232 ? 31.191 -3.163 -59.975 1.00 90.88 232 MET A CA 1
ATOM 1836 C C . MET A 1 232 ? 32.566 -2.482 -60.121 1.00 90.88 232 MET A C 1
ATOM 1838 O O . MET A 1 232 ? 32.823 -1.845 -61.144 1.00 90.88 232 MET A O 1
ATOM 1842 N N . LEU A 1 233 ? 33.450 -2.571 -59.119 1.00 88.38 233 LEU A N 1
ATOM 1843 C CA . LEU A 1 233 ? 34.800 -2.002 -59.183 1.00 88.38 233 LEU A CA 1
ATOM 1844 C C . LEU A 1 233 ? 35.780 -2.920 -59.930 1.00 88.38 233 LEU A C 1
ATOM 1846 O O . LEU A 1 233 ? 35.622 -4.134 -59.981 1.00 88.38 233 LEU A O 1
ATOM 1850 N N . ASP A 1 234 ? 36.848 -2.325 -60.465 1.00 87.50 234 ASP A N 1
ATOM 1851 C CA . ASP A 1 234 ? 37.979 -3.066 -61.035 1.00 87.50 234 ASP A CA 1
ATOM 1852 C C . ASP A 1 234 ? 38.714 -3.890 -59.955 1.00 87.50 234 ASP A C 1
ATOM 1854 O O . ASP A 1 234 ? 38.822 -3.461 -58.802 1.00 87.50 234 ASP A O 1
ATOM 1858 N N . VAL A 1 235 ? 39.274 -5.044 -60.329 1.00 83.62 235 VAL A N 1
ATOM 1859 C CA . VAL A 1 235 ? 39.818 -6.077 -59.423 1.00 83.62 235 VAL A CA 1
ATOM 1860 C C . VAL A 1 235 ? 40.919 -5.522 -58.513 1.00 83.62 235 VAL A C 1
ATOM 1862 O O . VAL A 1 235 ? 40.980 -5.843 -57.325 1.00 83.62 235 VAL A O 1
ATOM 1865 N N . ASN A 1 236 ? 41.753 -4.617 -59.034 1.00 83.25 236 ASN A N 1
ATOM 1866 C CA . ASN A 1 236 ? 42.789 -3.945 -58.245 1.00 83.25 236 ASN A CA 1
ATOM 1867 C C . ASN A 1 236 ? 42.196 -3.016 -57.171 1.00 83.25 236 ASN A C 1
ATOM 1869 O O . ASN A 1 236 ? 42.714 -2.951 -56.058 1.00 83.25 236 ASN A O 1
ATOM 1873 N N . LYS A 1 237 ? 41.094 -2.317 -57.474 1.00 82.31 237 LYS A N 1
ATOM 1874 C CA . LYS A 1 237 ? 40.404 -1.428 -56.523 1.00 82.31 237 LYS A CA 1
ATOM 1875 C C . LYS A 1 237 ? 39.600 -2.225 -55.499 1.00 82.31 237 LYS A C 1
ATOM 1877 O O . LYS A 1 237 ? 39.603 -1.873 -54.324 1.00 82.31 237 LYS A O 1
ATOM 1882 N N . GLN A 1 238 ? 38.970 -3.319 -55.922 1.00 82.62 238 GLN A N 1
ATOM 1883 C CA . GLN A 1 238 ? 38.255 -4.235 -55.037 1.00 82.62 238 GLN A CA 1
ATOM 1884 C C . GLN A 1 238 ? 39.192 -4.831 -53.976 1.00 82.62 238 GLN A C 1
ATOM 1886 O O . GLN A 1 238 ? 38.857 -4.823 -52.792 1.00 82.62 238 GLN A O 1
ATOM 1891 N N . LYS A 1 239 ? 40.397 -5.262 -54.381 1.00 82.62 239 LYS A N 1
ATOM 1892 C CA . LYS A 1 239 ? 41.415 -5.818 -53.479 1.00 82.62 239 LYS A CA 1
ATOM 1893 C C . LYS A 1 239 ? 41.862 -4.815 -52.410 1.00 82.62 239 LYS A C 1
ATOM 1895 O O . LYS A 1 239 ? 41.855 -5.150 -51.232 1.00 82.62 239 LYS A O 1
ATOM 1900 N N . VAL A 1 240 ? 42.132 -3.565 -52.795 1.00 80.75 240 VAL A N 1
ATOM 1901 C CA . VAL A 1 240 ? 42.510 -2.494 -51.851 1.00 80.75 240 VAL A CA 1
ATOM 1902 C C . VAL A 1 240 ? 41.389 -2.187 -50.849 1.00 80.75 240 VAL A C 1
ATOM 1904 O O . VAL A 1 240 ? 41.659 -1.971 -49.667 1.00 80.75 240 VAL A O 1
ATOM 1907 N N . VAL A 1 241 ? 40.122 -2.165 -51.278 1.00 79.50 241 VAL A N 1
ATOM 1908 C CA . VAL A 1 241 ? 38.995 -1.893 -50.366 1.00 79.50 241 VAL A CA 1
ATOM 1909 C C . VAL A 1 241 ? 38.730 -3.077 -49.431 1.00 79.50 241 VAL A C 1
ATOM 1911 O O . VAL A 1 241 ? 38.460 -2.874 -48.248 1.00 79.50 241 VAL A O 1
ATOM 1914 N N . GLN A 1 242 ? 38.852 -4.310 -49.924 1.00 78.25 242 GLN A N 1
ATOM 1915 C CA . GLN A 1 242 ? 38.675 -5.516 -49.116 1.00 78.25 242 GLN A CA 1
ATOM 1916 C C . GLN A 1 242 ? 39.799 -5.682 -48.081 1.00 78.25 242 GLN A C 1
ATOM 1918 O O . GLN A 1 242 ? 39.516 -6.008 -46.928 1.00 78.25 242 GLN A O 1
ATOM 1923 N N . GLU A 1 243 ? 41.046 -5.375 -48.454 1.00 76.19 243 GLU A N 1
ATOM 1924 C CA . GLU A 1 243 ? 42.191 -5.329 -47.536 1.00 76.19 243 GLU A CA 1
ATOM 1925 C C . GLU A 1 243 ? 41.959 -4.292 -46.417 1.00 76.19 243 GLU A C 1
ATOM 1927 O O . GLU A 1 243 ? 42.059 -4.638 -45.239 1.00 76.19 243 GLU A O 1
ATOM 1932 N N . ASN A 1 244 ? 41.512 -3.071 -46.745 1.00 71.44 244 ASN A N 1
ATOM 1933 C CA . ASN A 1 244 ? 41.179 -2.039 -45.746 1.00 71.44 244 ASN A CA 1
ATOM 1934 C C . ASN A 1 244 ? 39.989 -2.410 -44.836 1.00 71.44 244 ASN A C 1
ATOM 1936 O O . ASN A 1 244 ? 40.023 -2.142 -43.637 1.00 71.44 244 ASN A O 1
ATOM 1940 N N . MET A 1 245 ? 38.942 -3.046 -45.373 1.00 64.75 245 MET A N 1
ATOM 1941 C CA . MET A 1 245 ? 37.805 -3.542 -44.579 1.00 64.75 245 MET A CA 1
ATOM 1942 C C . MET A 1 245 ? 38.215 -4.668 -43.616 1.00 64.75 245 MET A C 1
ATOM 1944 O O . MET A 1 245 ? 37.698 -4.744 -42.502 1.00 64.75 245 MET A O 1
ATOM 1948 N N . SER A 1 246 ? 39.142 -5.540 -44.028 1.00 58.59 246 SER A N 1
ATOM 1949 C CA . SER A 1 246 ? 39.613 -6.670 -43.214 1.00 58.59 246 SER A CA 1
ATOM 1950 C C . SER A 1 246 ? 40.509 -6.250 -42.038 1.00 58.59 246 SER A C 1
ATOM 1952 O O . SER A 1 246 ? 40.406 -6.837 -40.961 1.00 58.59 246 SER A O 1
ATOM 1954 N N . LEU A 1 247 ? 41.291 -5.175 -42.200 1.00 55.94 247 LEU A N 1
ATOM 1955 C CA . LEU A 1 247 ? 42.156 -4.595 -41.161 1.00 55.94 247 LEU A CA 1
ATOM 1956 C C . LEU A 1 247 ? 41.382 -4.071 -39.936 1.00 55.94 247 LEU A C 1
ATOM 1958 O O . LEU A 1 247 ? 41.897 -4.089 -38.822 1.00 55.94 247 LEU A O 1
ATOM 1962 N N . ASN A 1 248 ? 40.118 -3.673 -40.104 1.00 52.81 248 ASN A N 1
ATOM 1963 C CA . ASN A 1 248 ? 39.280 -3.185 -39.002 1.00 52.81 248 ASN A CA 1
ATOM 1964 C C . ASN A 1 248 ? 38.790 -4.288 -38.044 1.00 52.81 248 ASN A C 1
ATOM 1966 O O . ASN A 1 248 ? 38.197 -3.967 -37.015 1.00 52.81 248 ASN A O 1
ATOM 1970 N N . ARG A 1 249 ? 38.989 -5.578 -38.363 1.00 50.56 249 ARG A N 1
ATOM 1971 C CA . ARG A 1 249 ? 38.421 -6.688 -37.577 1.00 50.56 249 ARG A CA 1
ATOM 1972 C C . ARG A 1 249 ? 39.433 -7.435 -36.703 1.00 50.56 249 ARG A C 1
ATOM 1974 O O . ARG A 1 249 ? 39.000 -8.076 -35.750 1.00 50.56 249 ARG A O 1
ATOM 1981 N N . SER A 1 250 ? 40.734 -7.373 -36.996 1.00 46.34 250 SER A N 1
ATOM 1982 C CA . SER A 1 250 ? 41.753 -8.151 -36.268 1.00 46.34 250 SER A CA 1
ATOM 1983 C C . SER A 1 250 ? 42.639 -7.339 -35.321 1.00 46.34 250 SER A C 1
ATOM 1985 O O . SER A 1 250 ? 43.117 -7.908 -34.347 1.00 46.34 250 SER A O 1
ATOM 1987 N N . ASP A 1 251 ? 42.814 -6.030 -35.544 1.00 44.06 251 ASP A N 1
ATOM 1988 C CA . ASP A 1 251 ? 43.862 -5.264 -34.841 1.00 44.06 251 ASP A CA 1
ATOM 1989 C C . ASP A 1 251 ? 43.307 -4.175 -33.896 1.00 44.06 251 ASP A C 1
ATOM 1991 O O . ASP A 1 251 ? 44.063 -3.484 -33.214 1.00 44.06 251 ASP A O 1
ATOM 1995 N N . ILE A 1 252 ? 41.977 -4.024 -33.818 1.00 50.00 252 ILE A N 1
ATOM 1996 C CA . ILE A 1 252 ? 41.284 -2.986 -33.028 1.00 50.00 252 ILE A CA 1
ATOM 1997 C C . ILE A 1 252 ? 40.235 -3.625 -32.106 1.00 50.00 252 ILE A C 1
ATOM 1999 O O .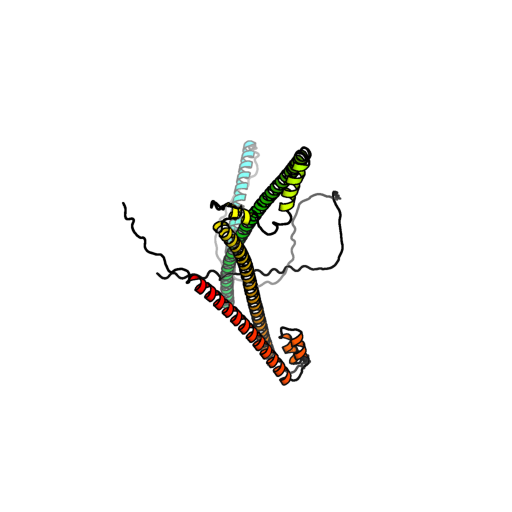 ILE A 1 252 ? 39.090 -3.190 -32.032 1.00 50.00 252 ILE A O 1
ATOM 2003 N N . THR A 1 253 ? 40.579 -4.703 -31.405 1.00 49.19 253 THR A N 1
ATOM 2004 C CA . THR A 1 253 ? 39.669 -5.259 -30.386 1.00 49.19 253 THR A CA 1
ATOM 2005 C C . THR A 1 253 ? 39.726 -4.511 -29.053 1.00 49.19 253 THR A C 1
ATOM 2007 O O . THR A 1 253 ? 38.779 -4.611 -28.279 1.00 49.19 253 THR A O 1
ATOM 2010 N N . ASP A 1 254 ? 40.746 -3.674 -28.825 1.00 52.50 254 ASP A N 1
ATOM 2011 C CA . ASP A 1 254 ? 40.979 -3.046 -27.512 1.00 52.50 254 ASP A CA 1
ATOM 2012 C C . ASP A 1 254 ? 40.915 -1.511 -27.511 1.00 52.50 254 ASP A C 1
ATOM 2014 O O . ASP A 1 254 ? 41.285 -0.881 -26.517 1.00 52.50 254 ASP A O 1
ATOM 2018 N N . ILE A 1 255 ? 40.436 -0.896 -28.599 1.00 57.84 255 ILE A N 1
ATOM 2019 C CA . ILE A 1 255 ? 40.127 0.537 -28.617 1.00 57.84 255 ILE A CA 1
ATOM 2020 C C . ILE A 1 255 ? 38.608 0.687 -28.642 1.00 57.84 255 ILE A C 1
ATOM 2022 O O . ILE A 1 255 ? 37.964 0.584 -29.685 1.00 57.84 255 ILE A O 1
ATOM 2026 N N . THR A 1 256 ? 38.019 0.914 -27.468 1.00 69.38 256 THR A N 1
ATOM 2027 C CA . THR A 1 256 ? 36.587 1.217 -27.353 1.00 69.38 256 THR A CA 1
ATOM 2028 C C . THR A 1 256 ? 36.231 2.409 -28.245 1.00 69.38 256 THR A C 1
ATOM 2030 O O . THR A 1 256 ? 36.998 3.364 -28.350 1.00 69.38 256 THR A O 1
ATOM 2033 N N . GLY A 1 257 ? 35.040 2.417 -28.857 1.00 72.69 257 GLY A N 1
ATOM 2034 C CA . GLY A 1 257 ? 34.595 3.535 -29.709 1.00 72.69 257 GLY A CA 1
ATOM 2035 C C . GLY A 1 257 ? 34.671 4.907 -29.016 1.00 72.69 257 GLY A C 1
ATOM 2036 O O . GLY A 1 257 ? 34.887 5.927 -29.665 1.00 72.69 257 GLY A O 1
ATOM 2037 N N . LEU A 1 258 ? 34.591 4.927 -27.680 1.00 70.25 258 LEU A N 1
ATOM 2038 C CA . LEU A 1 258 ? 34.844 6.115 -26.870 1.00 70.25 258 LEU A CA 1
ATOM 2039 C C . LEU A 1 258 ? 36.315 6.564 -26.897 1.00 70.25 258 LEU A C 1
ATOM 2041 O O . LEU A 1 258 ? 36.572 7.759 -26.985 1.00 70.25 258 LEU A O 1
ATOM 2045 N N . GLU A 1 259 ? 37.276 5.643 -26.821 1.00 74.88 259 GLU A N 1
ATOM 2046 C CA . GLU A 1 259 ? 38.707 5.952 -26.916 1.00 74.88 259 GLU A CA 1
ATOM 2047 C C . GLU A 1 259 ? 39.043 6.522 -28.302 1.00 74.88 259 GLU A C 1
ATOM 2049 O O . GLU A 1 259 ? 39.735 7.533 -28.377 1.00 74.88 259 GLU A O 1
ATOM 2054 N N . LEU A 1 260 ? 38.466 5.983 -29.385 1.00 77.00 260 LEU A N 1
ATOM 2055 C CA . LEU A 1 260 ? 38.598 6.560 -30.735 1.00 77.00 260 LEU A CA 1
ATOM 2056 C C . LEU A 1 260 ? 38.002 7.972 -30.829 1.00 77.00 260 LEU A C 1
ATOM 2058 O O . LEU A 1 260 ? 38.626 8.867 -31.399 1.00 77.00 260 LEU A O 1
ATOM 2062 N N . ALA A 1 261 ? 36.832 8.199 -30.223 1.00 79.25 261 ALA A N 1
ATOM 2063 C CA . ALA A 1 261 ? 36.210 9.521 -30.177 1.00 79.25 261 ALA A CA 1
ATOM 2064 C C . ALA A 1 261 ? 37.060 10.542 -29.398 1.00 79.25 261 ALA A C 1
ATOM 2066 O O . ALA A 1 261 ? 37.176 11.693 -29.813 1.00 79.25 261 ALA A O 1
ATOM 2067 N N . VAL A 1 262 ? 37.696 10.127 -28.295 1.00 83.12 262 VAL A N 1
ATOM 2068 C CA . VAL A 1 262 ? 38.598 11.000 -27.523 1.00 83.12 262 VAL A CA 1
ATOM 2069 C C . VAL A 1 262 ? 39.891 11.286 -28.288 1.00 83.12 262 VAL A C 1
ATOM 2071 O O . VAL A 1 262 ? 40.372 12.418 -28.265 1.00 83.12 262 VAL A O 1
ATOM 2074 N N . LEU A 1 263 ? 40.431 10.298 -29.008 1.00 81.38 263 LEU A N 1
ATOM 2075 C CA . LEU A 1 263 ? 41.619 10.490 -29.839 1.00 81.38 263 LEU A CA 1
ATOM 2076 C C . LEU A 1 263 ? 41.364 11.470 -30.998 1.00 81.38 263 LEU A C 1
ATOM 2078 O O . LEU A 1 263 ? 42.245 12.267 -31.317 1.00 81.38 263 LEU A O 1
ATOM 2082 N N . GLY A 1 264 ? 40.162 11.450 -31.585 1.00 78.88 264 GLY A N 1
ATOM 2083 C CA . GLY A 1 264 ? 39.761 12.329 -32.692 1.00 78.88 264 GLY A CA 1
ATOM 2084 C C . GLY A 1 264 ? 39.350 13.753 -32.297 1.00 78.88 264 GLY A C 1
ATOM 2085 O O . GLY A 1 264 ? 39.218 14.606 -33.169 1.00 78.88 264 GLY A O 1
ATOM 2086 N N . ALA A 1 265 ? 39.159 14.038 -31.005 1.00 84.19 265 ALA A N 1
ATOM 2087 C CA . ALA A 1 265 ? 38.738 15.359 -30.526 1.00 84.19 265 ALA A CA 1
ATOM 2088 C C . ALA A 1 265 ? 39.891 16.382 -30.416 1.00 84.19 265 ALA A C 1
ATOM 2090 O O . ALA A 1 265 ? 39.645 17.579 -30.271 1.00 84.19 265 ALA A O 1
ATOM 2091 N N . CYS A 1 266 ? 41.152 15.931 -30.467 1.00 84.00 266 CYS A N 1
ATOM 2092 C CA . CYS A 1 266 ? 42.328 16.805 -30.438 1.00 84.00 266 CYS A CA 1
ATOM 2093 C C . CYS A 1 266 ? 42.559 17.448 -31.811 1.00 84.00 266 CYS A C 1
ATOM 2095 O O . CYS A 1 266 ? 42.755 16.748 -32.797 1.00 84.00 266 CYS A O 1
ATOM 2097 N N . THR A 1 267 ? 42.634 18.778 -31.865 1.00 83.19 267 THR A N 1
ATOM 2098 C CA . THR A 1 267 ? 42.921 19.541 -33.094 1.00 83.19 267 THR A CA 1
ATOM 2099 C C . THR A 1 267 ? 44.414 19.804 -33.321 1.00 83.19 267 THR A C 1
ATOM 2101 O O . THR A 1 267 ? 44.784 20.563 -34.215 1.00 83.19 267 THR A O 1
ATOM 2104 N N . CYS A 1 268 ? 45.305 19.214 -32.518 1.00 85.56 268 CYS A N 1
ATOM 2105 C CA . CYS A 1 268 ? 46.743 19.405 -32.688 1.00 85.56 268 CYS A CA 1
ATOM 2106 C C . CYS A 1 268 ? 47.233 18.749 -33.987 1.00 85.56 268 CYS A C 1
ATOM 2108 O O . CYS A 1 268 ? 47.094 17.539 -34.179 1.00 85.56 268 CYS A O 1
ATOM 2110 N N . ASN A 1 269 ? 47.891 19.537 -34.837 1.00 72.88 269 ASN A N 1
ATOM 2111 C CA . ASN A 1 269 ? 48.487 19.052 -36.076 1.00 72.88 269 ASN A CA 1
ATOM 2112 C C . ASN A 1 269 ? 49.661 18.116 -35.771 1.00 72.88 269 ASN A C 1
ATOM 2114 O O . ASN A 1 269 ? 50.721 18.548 -35.323 1.00 72.88 269 ASN A O 1
ATOM 2118 N N . THR A 1 270 ? 49.469 16.826 -36.026 1.00 64.81 270 THR A N 1
ATOM 2119 C CA . THR A 1 270 ? 50.514 15.806 -35.932 1.00 64.81 270 THR A CA 1
ATOM 2120 C C . THR A 1 270 ? 50.891 15.352 -37.334 1.00 64.81 270 THR A C 1
ATOM 2122 O O . THR A 1 270 ? 50.082 14.797 -38.076 1.00 64.81 270 THR A O 1
ATOM 2125 N N . SER A 1 271 ? 52.134 15.611 -37.728 1.00 59.88 271 SER A N 1
ATOM 2126 C CA . SER A 1 271 ? 52.699 15.106 -38.975 1.00 59.88 271 SER A CA 1
ATOM 2127 C C . SER A 1 271 ? 52.954 13.602 -38.833 1.00 59.88 271 SER A C 1
ATOM 2129 O O . SER A 1 271 ? 53.864 13.186 -38.123 1.00 59.88 271 SER A O 1
ATOM 2131 N N . GLY A 1 272 ? 52.134 12.775 -39.489 1.00 65.50 272 GLY A N 1
ATOM 2132 C CA . GLY A 1 272 ? 52.368 11.325 -39.584 1.00 65.50 272 GLY A CA 1
ATOM 2133 C C . GLY A 1 272 ? 51.225 10.405 -39.146 1.00 65.50 272 GLY A C 1
ATOM 2134 O O . GLY A 1 272 ? 51.475 9.227 -38.914 1.00 65.50 272 GLY A O 1
ATOM 2135 N N . GLY A 1 273 ? 49.987 10.897 -39.009 1.00 68.38 273 GLY A N 1
ATOM 2136 C CA . GLY A 1 273 ? 48.812 10.037 -38.768 1.00 68.38 273 GLY A CA 1
ATOM 2137 C C . GLY A 1 273 ? 48.755 9.375 -37.384 1.00 68.38 273 GLY A C 1
ATOM 2138 O O . GLY A 1 273 ? 47.902 8.527 -37.142 1.00 68.38 273 GLY A O 1
ATOM 2139 N N . GLN A 1 274 ? 49.646 9.755 -36.465 1.00 75.38 274 GLN A N 1
ATOM 2140 C CA . GLN A 1 274 ? 49.649 9.301 -35.075 1.00 75.38 274 GLN A CA 1
ATOM 2141 C C . GLN A 1 274 ? 48.919 10.310 -34.178 1.00 75.38 274 GLN A C 1
ATOM 2143 O O . GLN A 1 274 ? 49.196 11.502 -34.293 1.00 75.38 274 GLN A O 1
ATOM 2148 N N . PRO A 1 275 ? 48.050 9.872 -33.242 1.00 79.94 275 PRO A N 1
ATOM 2149 C CA . PRO A 1 275 ? 47.349 10.787 -32.346 1.00 79.94 275 PRO A CA 1
ATOM 2150 C C . PRO A 1 275 ? 48.311 11.653 -31.524 1.00 79.94 275 PRO A C 1
ATOM 2152 O O . PRO A 1 275 ? 49.326 11.162 -31.016 1.00 79.94 275 PRO A O 1
ATOM 2155 N N . CYS A 1 276 ? 47.955 12.930 -31.357 1.00 86.25 276 CYS A N 1
ATOM 2156 C CA . CYS A 1 276 ? 48.689 13.903 -30.547 1.00 86.25 276 CYS A CA 1
ATOM 2157 C C . CYS A 1 276 ? 48.869 13.393 -29.096 1.00 86.25 276 CYS A C 1
ATOM 2159 O O . CYS A 1 276 ? 48.044 12.632 -28.581 1.00 86.25 276 CYS A O 1
ATOM 2161 N N . SER A 1 277 ? 49.928 13.812 -28.396 1.00 84.69 277 SER A N 1
ATOM 2162 C CA . SER A 1 277 ? 50.150 13.424 -26.990 1.00 84.69 277 SER A CA 1
ATOM 2163 C C . SER A 1 277 ? 48.974 13.812 -26.084 1.00 84.69 277 SER A C 1
ATOM 2165 O O . SER A 1 277 ? 48.598 13.037 -25.205 1.00 84.69 277 SER A O 1
ATOM 2167 N N . CYS A 1 278 ? 48.330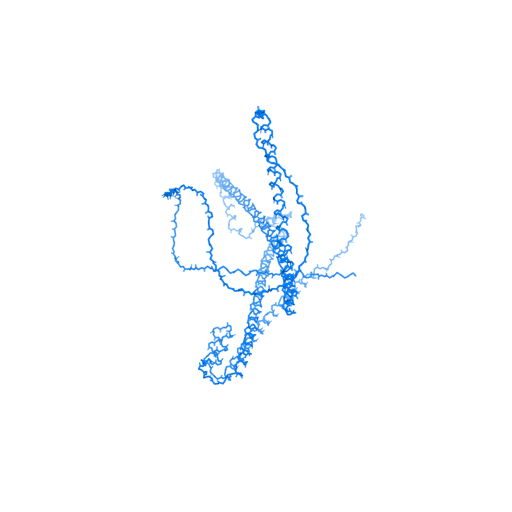 14.952 -26.355 1.00 86.56 278 CYS A N 1
ATOM 2168 C CA . CYS A 1 278 ? 47.136 15.410 -25.643 1.00 86.56 278 CYS A CA 1
ATOM 2169 C C . CYS A 1 278 ? 45.957 14.435 -25.810 1.00 86.56 278 CYS A C 1
ATOM 2171 O O . CYS A 1 278 ? 45.293 14.103 -24.835 1.00 86.56 278 CYS A O 1
ATOM 2173 N N . ALA A 1 279 ? 45.736 13.920 -27.021 1.00 86.88 279 ALA A N 1
ATOM 2174 C CA . ALA A 1 279 ? 44.704 12.937 -27.344 1.00 86.88 279 ALA A CA 1
ATOM 2175 C C . ALA A 1 279 ? 44.985 11.610 -26.644 1.00 86.88 279 ALA A C 1
ATOM 2177 O O . ALA A 1 279 ? 44.086 11.037 -26.035 1.00 86.88 279 ALA A O 1
ATOM 2178 N N . LYS A 1 280 ? 46.238 11.138 -26.681 1.00 85.19 280 LYS A N 1
ATOM 2179 C CA . LYS A 1 280 ? 46.643 9.898 -26.001 1.00 85.19 280 LYS A CA 1
ATOM 2180 C C . LYS A 1 280 ? 46.408 9.992 -24.493 1.00 85.19 280 LYS A C 1
ATOM 2182 O O . LYS A 1 280 ? 45.802 9.099 -23.910 1.00 85.19 280 LYS A O 1
ATOM 2187 N N . MET A 1 281 ? 46.821 11.096 -23.872 1.00 86.25 281 MET A N 1
ATOM 2188 C CA . MET A 1 281 ? 46.604 11.328 -22.443 1.00 86.25 281 MET A CA 1
ATOM 2189 C C . MET A 1 281 ? 45.115 11.478 -22.102 1.00 86.25 281 MET A C 1
ATOM 2191 O O . MET A 1 281 ? 44.646 10.912 -21.115 1.00 86.25 281 MET A O 1
ATOM 2195 N N . ALA A 1 282 ? 44.343 12.176 -22.936 1.00 87.06 282 ALA A N 1
ATOM 2196 C CA . ALA A 1 282 ? 42.901 12.302 -22.761 1.00 87.06 282 ALA A CA 1
ATOM 2197 C C . ALA A 1 282 ? 42.194 10.941 -22.874 1.00 87.06 282 ALA A C 1
ATOM 2199 O O . ALA A 1 282 ? 41.322 10.637 -22.066 1.00 87.06 282 ALA A O 1
ATOM 2200 N N . ALA A 1 283 ? 42.590 10.086 -23.820 1.00 86.12 283 ALA A N 1
ATOM 2201 C CA . ALA A 1 283 ? 42.015 8.752 -23.979 1.00 86.12 283 ALA A CA 1
ATOM 2202 C C . ALA A 1 283 ? 42.332 7.852 -22.773 1.00 86.12 283 ALA A C 1
ATOM 2204 O O . ALA A 1 283 ? 41.431 7.215 -22.229 1.00 86.12 283 ALA A O 1
ATOM 2205 N N . VAL A 1 284 ? 43.580 7.870 -22.290 1.00 85.56 284 VAL A N 1
ATOM 2206 C CA . VAL A 1 284 ? 43.997 7.112 -21.097 1.00 85.56 284 VAL A CA 1
ATOM 2207 C C . VAL A 1 284 ? 43.256 7.584 -19.844 1.00 85.56 284 VAL A C 1
ATOM 2209 O O . VAL A 1 284 ? 42.718 6.763 -19.102 1.00 85.56 284 VAL A O 1
ATOM 2212 N N . THR A 1 285 ? 43.162 8.895 -19.619 1.00 85.06 285 THR A N 1
ATOM 2213 C CA . THR A 1 285 ? 42.442 9.444 -18.455 1.00 85.06 285 THR A CA 1
ATOM 2214 C C . THR A 1 285 ? 40.940 9.170 -18.535 1.00 85.06 285 THR A C 1
ATOM 2216 O O . THR A 1 285 ? 40.320 8.826 -17.531 1.00 85.06 285 THR A O 1
ATOM 2219 N N . ARG A 1 286 ? 40.340 9.225 -19.732 1.00 86.12 286 ARG A N 1
ATOM 2220 C CA . ARG A 1 286 ? 38.939 8.837 -19.966 1.00 86.12 286 ARG A CA 1
ATOM 2221 C C . ARG A 1 286 ? 38.696 7.360 -19.643 1.00 86.12 286 ARG A C 1
ATOM 2223 O O . ARG A 1 286 ? 37.695 7.048 -18.999 1.00 86.12 286 ARG A O 1
ATOM 2230 N N . LYS A 1 287 ? 39.611 6.472 -20.047 1.00 85.25 287 LYS A N 1
ATOM 2231 C CA . LYS A 1 287 ? 39.569 5.035 -19.731 1.00 85.25 287 LYS A CA 1
ATOM 2232 C C . LYS A 1 287 ? 39.634 4.801 -18.220 1.00 85.25 287 LYS A C 1
ATOM 2234 O O . LYS A 1 287 ? 38.800 4.084 -17.672 1.00 85.25 287 LYS A O 1
ATOM 2239 N N . GLN A 1 288 ? 40.562 5.469 -17.535 1.00 86.25 288 GLN A N 1
ATOM 2240 C CA . GLN A 1 288 ? 40.693 5.405 -16.075 1.00 86.25 288 GLN A CA 1
ATOM 2241 C C . GLN A 1 288 ? 39.445 5.936 -15.355 1.00 86.25 288 GLN A C 1
ATOM 2243 O O . GLN A 1 288 ? 38.965 5.306 -14.417 1.00 86.25 288 GLN A O 1
ATOM 2248 N N . LEU A 1 289 ? 38.862 7.046 -15.817 1.00 87.00 289 LEU A N 1
ATOM 2249 C CA . LEU A 1 289 ? 37.622 7.589 -15.254 1.00 87.00 289 LEU A CA 1
ATOM 2250 C C . LEU A 1 289 ? 36.440 6.628 -15.394 1.00 87.00 289 LEU A C 1
ATOM 2252 O O . LEU A 1 289 ? 35.612 6.549 -14.489 1.00 87.00 289 LEU A O 1
ATOM 2256 N N . LEU A 1 290 ? 36.334 5.911 -16.513 1.00 84.88 290 LEU A N 1
ATOM 2257 C CA . LEU A 1 290 ? 35.299 4.894 -16.678 1.00 84.88 290 LEU A CA 1
ATOM 2258 C C . LEU A 1 290 ? 35.506 3.707 -15.740 1.00 84.88 290 LEU A C 1
ATOM 2260 O O . LEU A 1 290 ? 34.543 3.280 -15.109 1.00 84.88 290 LEU A O 1
ATOM 2264 N N . HIS A 1 291 ? 36.742 3.224 -15.615 1.00 86.94 291 HIS A N 1
ATOM 2265 C CA . HIS A 1 291 ? 37.075 2.152 -14.680 1.00 86.94 291 HIS A CA 1
ATOM 2266 C C . HIS A 1 291 ? 36.705 2.538 -13.241 1.00 86.94 291 HIS A C 1
ATOM 2268 O O . HIS A 1 291 ? 35.981 1.811 -12.568 1.00 86.94 291 HIS A O 1
ATOM 2274 N N . LEU A 1 292 ? 37.110 3.732 -12.796 1.00 91.69 292 LEU A N 1
ATOM 2275 C CA . LEU A 1 292 ? 36.775 4.238 -11.462 1.00 91.69 292 LEU A CA 1
ATOM 2276 C C . LEU A 1 292 ? 35.264 4.412 -11.265 1.00 91.69 292 LEU A C 1
ATOM 2278 O O . LEU A 1 292 ? 34.747 4.130 -10.189 1.00 91.69 292 LEU A O 1
ATOM 2282 N N . LYS A 1 293 ? 34.521 4.841 -12.293 1.00 90.62 293 LYS A N 1
ATOM 2283 C CA . LYS A 1 293 ? 33.053 4.919 -12.218 1.00 90.62 293 LYS A CA 1
ATOM 2284 C C . LYS A 1 293 ? 32.409 3.547 -12.031 1.00 90.62 293 LYS A C 1
ATOM 2286 O O . LYS A 1 293 ? 31.496 3.432 -11.217 1.00 90.62 293 LYS A O 1
ATOM 2291 N N . GLN A 1 294 ? 32.880 2.533 -12.755 1.00 92.25 294 GLN A N 1
ATOM 2292 C CA . GLN A 1 294 ? 32.406 1.156 -12.601 1.00 92.25 294 GLN A CA 1
ATOM 2293 C C . GLN A 1 294 ? 32.723 0.618 -11.203 1.00 92.25 294 GLN A C 1
ATOM 2295 O O . GLN A 1 294 ? 31.858 0.030 -10.560 1.00 92.25 294 GLN A O 1
ATOM 2300 N N . GLU A 1 295 ? 33.928 0.880 -10.698 1.00 92.75 295 GLU A N 1
ATOM 2301 C CA . GLU A 1 295 ? 34.344 0.490 -9.351 1.00 92.75 295 GLU A CA 1
ATOM 2302 C C . GLU A 1 295 ? 33.490 1.166 -8.267 1.00 92.75 295 GLU A C 1
ATOM 2304 O O . GLU A 1 295 ? 33.017 0.500 -7.349 1.00 92.75 295 GLU A O 1
ATOM 2309 N N . ILE A 1 296 ? 33.187 2.461 -8.412 1.00 92.69 296 ILE A N 1
ATOM 2310 C CA . ILE A 1 296 ? 32.260 3.177 -7.521 1.00 92.69 296 ILE A CA 1
ATOM 2311 C C . ILE A 1 296 ? 30.864 2.553 -7.561 1.00 92.69 296 ILE A C 1
ATOM 2313 O O . ILE A 1 296 ? 30.219 2.430 -6.523 1.00 92.69 296 ILE A O 1
ATOM 2317 N N . GLU A 1 297 ? 30.368 2.174 -8.738 1.00 95.19 297 GLU A N 1
ATOM 2318 C CA . GLU A 1 297 ? 29.050 1.552 -8.865 1.00 95.19 297 GLU A CA 1
ATOM 2319 C C . GLU A 1 297 ? 29.003 0.169 -8.201 1.00 95.19 297 GLU A C 1
ATOM 2321 O O . GLU A 1 297 ? 28.045 -0.142 -7.493 1.00 95.19 297 GLU A O 1
ATOM 2326 N N . LEU A 1 298 ? 30.057 -0.636 -8.360 1.00 94.25 298 LEU A N 1
ATOM 2327 C CA . LEU A 1 298 ? 30.202 -1.921 -7.673 1.00 94.25 298 LEU A CA 1
ATOM 2328 C C . LEU A 1 298 ? 30.284 -1.743 -6.153 1.00 94.25 298 LEU A C 1
ATOM 2330 O O . LEU A 1 298 ? 29.607 -2.452 -5.411 1.00 94.25 298 LEU A O 1
ATOM 2334 N N . LEU A 1 299 ? 31.056 -0.762 -5.682 1.00 94.00 299 LEU A N 1
ATOM 2335 C CA . LEU A 1 299 ? 31.156 -0.444 -4.259 1.00 94.00 299 LEU A CA 1
ATOM 2336 C C . LEU A 1 299 ? 29.828 0.052 -3.682 1.00 94.00 299 LEU A C 1
ATOM 2338 O O . LEU A 1 299 ? 29.501 -0.292 -2.549 1.00 94.00 299 LEU A O 1
ATOM 2342 N N . LYS A 1 300 ? 29.047 0.825 -4.445 1.00 94.44 300 LYS A N 1
ATOM 2343 C CA . LYS A 1 300 ? 27.692 1.231 -4.046 1.00 94.44 300 LYS A CA 1
ATOM 2344 C C . LYS A 1 300 ? 26.772 0.024 -3.897 1.00 94.44 300 LYS A C 1
ATOM 2346 O O . LYS A 1 300 ? 26.163 -0.116 -2.846 1.00 94.44 300 LYS A O 1
ATOM 2351 N N . LYS A 1 301 ? 26.755 -0.888 -4.875 1.00 94.69 301 LYS A N 1
ATOM 2352 C CA . LYS A 1 301 ? 25.973 -2.135 -4.789 1.00 94.69 301 LYS A CA 1
ATOM 2353 C C . LYS A 1 301 ? 26.367 -2.962 -3.563 1.00 94.69 301 LYS A C 1
ATOM 2355 O O . LYS A 1 301 ? 25.506 -3.342 -2.781 1.00 94.69 301 LYS A O 1
ATOM 2360 N N . SER A 1 302 ? 27.668 -3.143 -3.333 1.00 95.88 302 SER A N 1
ATOM 2361 C CA . SER A 1 302 ? 28.173 -3.853 -2.151 1.00 95.88 302 SER A CA 1
ATOM 2362 C C . SER A 1 302 ? 27.804 -3.159 -0.831 1.00 95.88 302 SER A C 1
ATOM 2364 O O . SER A 1 302 ? 27.485 -3.829 0.150 1.00 95.88 302 SER A O 1
ATOM 2366 N N . LYS A 1 303 ? 27.820 -1.818 -0.791 1.00 94.94 303 LYS A N 1
ATOM 2367 C CA . LYS A 1 303 ? 27.351 -1.042 0.365 1.00 94.94 303 LYS A CA 1
ATOM 2368 C C . LYS A 1 303 ? 25.868 -1.312 0.617 1.00 94.94 303 LYS A C 1
ATOM 2370 O O . LYS A 1 303 ? 25.512 -1.623 1.748 1.00 94.94 303 LYS A O 1
ATOM 2375 N N . ASP A 1 304 ? 25.029 -1.217 -0.407 1.00 93.50 304 ASP A N 1
ATOM 2376 C CA . ASP A 1 304 ? 23.581 -1.409 -0.281 1.00 93.50 304 ASP A CA 1
ATOM 2377 C C . ASP A 1 304 ? 23.244 -2.833 0.197 1.00 93.50 304 ASP A C 1
ATOM 2379 O O . ASP A 1 304 ? 22.439 -3.007 1.111 1.00 93.50 304 ASP A O 1
ATOM 2383 N N . GLU A 1 305 ? 23.937 -3.850 -0.322 1.00 92.75 305 GLU A N 1
ATOM 2384 C CA . GLU A 1 305 ? 23.842 -5.237 0.158 1.00 92.75 305 GLU A CA 1
ATOM 2385 C C . GLU A 1 305 ? 24.217 -5.371 1.641 1.00 92.75 305 GLU A C 1
ATOM 2387 O O . GLU A 1 305 ? 23.534 -6.065 2.397 1.00 92.75 305 GLU A O 1
ATOM 2392 N N . ALA A 1 306 ? 25.272 -4.681 2.086 1.00 93.75 306 ALA A N 1
ATOM 2393 C CA . ALA A 1 306 ? 25.669 -4.674 3.490 1.00 93.75 306 ALA A CA 1
ATOM 2394 C C . ALA A 1 306 ? 24.617 -4.002 4.390 1.00 93.75 306 ALA A C 1
ATOM 2396 O O . ALA A 1 306 ? 24.375 -4.491 5.494 1.00 93.75 306 ALA A O 1
ATOM 2397 N N . TYR A 1 307 ? 23.953 -2.9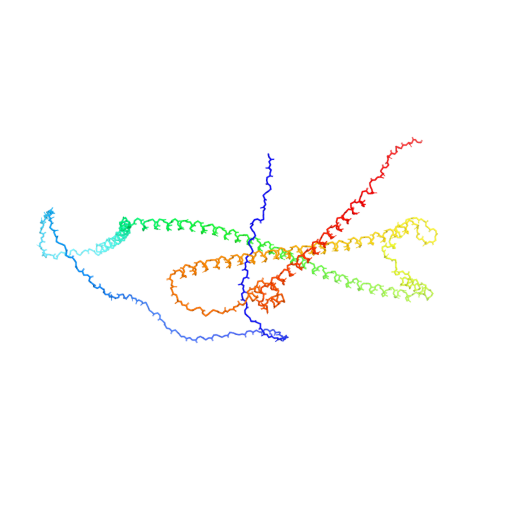33 3.927 1.00 92.75 307 TYR A N 1
ATOM 2398 C CA . TYR A 1 307 ? 22.838 -2.313 4.657 1.00 92.75 307 TYR A CA 1
ATOM 2399 C C . TYR A 1 307 ? 21.641 -3.255 4.778 1.00 92.75 307 TYR A C 1
ATOM 2401 O O . TYR A 1 307 ? 21.109 -3.417 5.874 1.00 92.75 307 TYR A O 1
ATOM 2409 N N . ILE A 1 308 ? 21.255 -3.918 3.684 1.00 93.50 308 ILE A N 1
ATOM 2410 C CA . ILE A 1 308 ? 20.170 -4.911 3.692 1.00 93.50 308 ILE A CA 1
ATOM 2411 C C . ILE A 1 308 ? 20.499 -6.047 4.668 1.00 93.50 308 ILE A C 1
ATOM 2413 O O . ILE A 1 308 ? 19.655 -6.461 5.460 1.00 93.50 308 ILE A O 1
ATOM 2417 N N . MET A 1 309 ? 21.740 -6.536 4.650 1.00 94.25 309 MET A N 1
ATOM 2418 C CA . MET A 1 309 ? 22.187 -7.593 5.553 1.00 94.25 309 MET A CA 1
ATOM 2419 C C . MET A 1 309 ? 22.180 -7.141 7.020 1.00 94.25 309 MET A C 1
ATOM 2421 O O . MET A 1 309 ? 21.734 -7.890 7.890 1.00 94.25 309 MET A O 1
ATOM 2425 N N . ALA A 1 310 ? 22.642 -5.923 7.308 1.00 89.69 310 ALA A N 1
ATOM 2426 C CA . ALA A 1 310 ? 22.614 -5.356 8.654 1.00 89.69 310 ALA A CA 1
ATOM 2427 C C . ALA A 1 310 ? 21.178 -5.213 9.183 1.00 89.69 310 ALA A C 1
ATOM 2429 O O . ALA A 1 310 ? 20.915 -5.565 10.333 1.00 89.69 310 ALA A O 1
ATOM 2430 N N . ASP A 1 311 ? 20.244 -4.767 8.341 1.00 92.88 311 ASP A N 1
ATOM 2431 C CA . ASP A 1 311 ? 18.831 -4.664 8.707 1.00 92.88 311 ASP A CA 1
ATOM 2432 C C . ASP A 1 311 ? 18.197 -6.043 8.944 1.00 92.88 311 ASP A C 1
ATOM 2434 O O . ASP A 1 311 ? 17.508 -6.250 9.942 1.00 92.88 311 ASP A O 1
ATOM 2438 N N . ALA A 1 312 ? 18.523 -7.037 8.112 1.00 90.25 312 ALA A N 1
ATOM 2439 C CA . ALA A 1 312 ? 18.089 -8.415 8.329 1.00 90.25 312 ALA A CA 1
ATOM 2440 C C . ALA A 1 312 ? 18.579 -8.971 9.680 1.00 90.25 312 ALA A C 1
ATOM 2442 O O . ALA A 1 312 ? 17.810 -9.611 10.401 1.00 90.25 312 ALA A O 1
ATOM 2443 N N . PHE A 1 313 ? 19.831 -8.695 10.065 1.00 90.12 313 PHE A N 1
ATOM 2444 C CA . PHE A 1 313 ? 20.348 -9.074 11.383 1.00 90.12 313 PHE A CA 1
ATOM 2445 C C . PHE A 1 313 ? 19.660 -8.326 12.524 1.00 90.12 313 PHE A C 1
ATOM 2447 O O . PHE A 1 313 ? 19.353 -8.944 13.545 1.00 90.12 313 PHE A O 1
ATOM 2454 N N . ARG A 1 314 ? 19.391 -7.027 12.359 1.00 95.75 314 ARG A N 1
ATOM 2455 C CA . ARG A 1 314 ? 18.646 -6.222 13.335 1.00 95.75 314 ARG A CA 1
ATOM 2456 C C . ARG A 1 314 ? 17.253 -6.811 13.575 1.00 95.75 314 ARG A C 1
ATOM 2458 O O . ARG A 1 314 ? 16.912 -7.100 14.719 1.00 95.75 314 ARG A O 1
ATOM 2465 N N . ILE A 1 315 ? 16.501 -7.084 12.507 1.00 89.12 315 ILE A N 1
ATOM 2466 C CA . ILE A 1 315 ? 15.163 -7.690 12.575 1.00 89.12 315 ILE A CA 1
ATOM 2467 C C . ILE A 1 315 ? 15.225 -9.073 13.234 1.00 89.12 315 ILE A C 1
ATOM 2469 O O . ILE A 1 315 ? 14.438 -9.369 14.131 1.00 89.12 315 ILE A O 1
ATOM 2473 N N . ALA A 1 316 ? 16.172 -9.925 12.832 1.00 89.88 316 ALA A N 1
ATOM 2474 C CA . ALA A 1 316 ? 16.326 -11.253 13.425 1.00 89.88 316 ALA A CA 1
ATOM 2475 C C . ALA A 1 316 ? 16.647 -11.178 14.929 1.00 89.88 316 ALA A C 1
ATOM 2477 O O . ALA A 1 316 ? 16.139 -11.979 15.716 1.00 89.88 316 ALA A O 1
ATOM 2478 N N . PHE A 1 317 ? 17.460 -10.205 15.344 1.00 89.00 317 PHE A N 1
ATOM 2479 C CA . PHE A 1 317 ? 17.789 -9.978 16.747 1.00 89.00 317 PHE A CA 1
ATOM 2480 C C . PHE A 1 317 ? 16.576 -9.494 17.553 1.00 89.00 317 PHE A C 1
ATOM 2482 O O . PHE A 1 317 ? 16.302 -10.023 18.631 1.00 89.00 317 PHE A O 1
ATOM 2489 N N . GLU A 1 318 ? 15.802 -8.550 17.018 1.00 91.50 318 GLU A N 1
ATOM 2490 C CA . GLU A 1 318 ? 14.551 -8.086 17.629 1.00 91.50 318 GLU A CA 1
ATOM 2491 C C . GLU A 1 318 ? 13.536 -9.225 17.775 1.00 91.50 318 GLU A C 1
ATOM 2493 O O . GLU A 1 318 ? 12.964 -9.415 18.850 1.00 91.50 318 GLU A O 1
ATOM 2498 N N . GLN A 1 319 ? 13.377 -10.057 16.742 1.00 90.12 319 GLN A N 1
ATOM 2499 C CA . GLN A 1 319 ? 12.526 -11.247 16.803 1.00 90.12 319 GLN A CA 1
ATOM 2500 C C . GLN A 1 319 ? 12.980 -12.218 17.899 1.00 90.12 319 GLN A C 1
ATOM 2502 O O . GLN A 1 319 ? 12.150 -12.731 18.651 1.00 90.12 319 GLN A O 1
ATOM 2507 N N . GLN A 1 320 ? 14.289 -12.451 18.039 1.00 87.44 320 GLN A N 1
ATOM 2508 C CA . GLN A 1 320 ? 14.821 -13.285 19.119 1.00 87.44 320 GLN A CA 1
ATOM 2509 C C . GLN A 1 320 ? 14.552 -12.686 20.506 1.00 87.44 320 GLN A C 1
ATOM 2511 O O . GLN A 1 320 ? 14.210 -13.427 21.432 1.00 87.44 320 GLN A O 1
ATOM 2516 N N . LEU A 1 321 ? 14.680 -11.366 20.668 1.00 86.00 321 LEU A N 1
ATOM 2517 C CA . LEU A 1 321 ? 14.369 -10.683 21.925 1.00 86.00 321 LEU A CA 1
ATOM 2518 C C . LEU A 1 321 ? 12.885 -10.796 22.281 1.00 86.00 321 LEU A C 1
ATOM 2520 O O . LEU A 1 321 ? 12.560 -11.102 23.430 1.00 86.00 321 LEU A O 1
ATOM 2524 N N . MET A 1 322 ? 11.997 -10.620 21.304 1.00 84.50 322 MET A N 1
ATOM 2525 C CA . MET A 1 322 ? 10.556 -10.782 21.498 1.00 84.50 322 MET A CA 1
ATOM 2526 C C . MET A 1 322 ? 10.203 -12.224 21.870 1.00 84.50 322 MET A C 1
ATOM 2528 O O . MET A 1 322 ? 9.541 -12.449 22.880 1.00 84.50 322 MET A O 1
ATOM 2532 N N . GLN A 1 323 ? 10.753 -13.218 21.165 1.00 87.56 323 GLN A N 1
ATOM 2533 C CA . GLN A 1 323 ? 10.566 -14.630 21.520 1.00 87.56 323 GLN A CA 1
ATOM 2534 C C . GLN A 1 323 ? 11.055 -14.946 22.940 1.00 87.56 323 GLN A C 1
ATOM 2536 O O . GLN A 1 323 ? 10.385 -15.663 23.684 1.00 87.56 323 GLN A O 1
ATOM 2541 N N . ARG A 1 324 ? 12.210 -14.404 23.349 1.00 85.44 324 ARG A N 1
ATOM 2542 C CA . ARG A 1 324 ? 12.740 -14.556 24.715 1.00 85.44 324 ARG A CA 1
ATOM 2543 C C . ARG A 1 324 ? 11.832 -13.901 25.755 1.00 85.44 324 ARG A C 1
ATOM 2545 O O . ARG A 1 324 ? 11.606 -14.492 26.810 1.00 85.44 324 ARG A O 1
ATOM 2552 N N . LYS A 1 325 ? 11.316 -12.702 25.471 1.00 85.50 325 LYS A N 1
ATOM 2553 C CA . LYS A 1 325 ? 10.385 -11.976 26.345 1.00 85.50 325 LYS A CA 1
ATOM 2554 C C . LYS A 1 325 ? 9.089 -12.765 26.533 1.00 85.50 325 LYS A C 1
ATOM 2556 O O . LYS A 1 325 ? 8.685 -12.979 27.675 1.00 85.50 325 LYS A O 1
ATOM 2561 N N . ASP A 1 326 ? 8.514 -13.286 25.454 1.00 85.75 326 ASP A N 1
ATOM 2562 C CA . ASP A 1 326 ? 7.301 -14.109 25.493 1.00 85.75 326 ASP A CA 1
ATOM 2563 C C . ASP A 1 326 ? 7.525 -15.412 26.269 1.00 85.75 326 ASP A C 1
ATOM 2565 O O . ASP A 1 326 ? 6.699 -15.819 27.089 1.00 85.75 326 ASP A O 1
ATOM 2569 N N . GLN A 1 327 ? 8.673 -16.066 26.069 1.00 81.75 327 GLN A N 1
ATOM 2570 C CA . GLN A 1 327 ? 9.051 -17.253 26.840 1.00 81.75 327 GLN A CA 1
ATOM 2571 C C . GLN A 1 327 ? 9.191 -16.935 28.334 1.00 81.75 327 GLN A C 1
ATOM 2573 O O . GLN A 1 327 ? 8.688 -17.688 29.171 1.00 81.75 327 GLN A O 1
ATOM 2578 N N . ALA A 1 328 ? 9.824 -15.813 28.687 1.00 82.44 328 ALA A N 1
ATOM 2579 C CA . ALA A 1 328 ? 9.963 -15.375 30.072 1.00 82.44 328 ALA A CA 1
ATOM 2580 C C . ALA A 1 328 ? 8.602 -15.053 30.714 1.00 82.44 328 ALA A C 1
ATOM 2582 O O . ALA A 1 328 ? 8.365 -15.430 31.864 1.00 82.44 328 ALA A O 1
ATOM 2583 N N . GLN A 1 329 ? 7.687 -14.426 29.970 1.00 81.12 329 GLN A N 1
ATOM 2584 C CA . GLN A 1 329 ? 6.318 -14.168 30.421 1.00 81.12 329 GLN A CA 1
ATOM 2585 C C . GLN A 1 329 ? 5.549 -15.473 30.664 1.00 81.12 329 GLN A C 1
ATOM 2587 O O . GLN A 1 329 ? 5.012 -15.663 31.757 1.00 81.12 329 GLN A O 1
ATOM 2592 N N . ARG A 1 330 ? 5.594 -16.428 29.724 1.00 83.56 330 ARG A N 1
ATOM 2593 C CA . ARG A 1 330 ? 4.982 -17.760 29.895 1.00 83.56 330 ARG A CA 1
ATOM 2594 C C . ARG A 1 330 ? 5.560 -18.509 31.098 1.00 83.56 330 ARG A C 1
ATOM 2596 O O . ARG A 1 330 ? 4.821 -19.117 31.871 1.00 83.56 330 ARG A O 1
ATOM 2603 N N . LEU A 1 331 ? 6.877 -18.445 31.311 1.00 80.88 331 LEU A N 1
ATOM 2604 C CA . LEU A 1 331 ? 7.515 -19.035 32.492 1.00 80.88 331 LEU A CA 1
ATOM 2605 C C . LEU A 1 331 ? 7.051 -18.356 33.788 1.00 80.88 331 LEU A C 1
ATOM 2607 O O . LEU A 1 331 ? 6.765 -19.045 34.770 1.00 80.88 331 LEU A O 1
ATOM 2611 N N . ALA A 1 332 ? 6.925 -17.028 33.802 1.00 81.69 332 ALA A N 1
ATOM 2612 C CA . ALA A 1 332 ? 6.421 -16.287 34.954 1.00 81.69 332 ALA A CA 1
ATOM 2613 C C . ALA A 1 332 ? 4.963 -16.657 35.285 1.00 81.69 332 ALA A C 1
ATOM 2615 O O . ALA A 1 332 ? 4.631 -16.842 36.459 1.00 81.69 332 ALA A O 1
ATOM 2616 N N . GLU A 1 333 ? 4.109 -16.835 34.277 1.00 82.44 333 GLU A N 1
ATOM 2617 C CA . GLU A 1 333 ? 2.733 -17.318 34.439 1.00 82.44 333 GLU A CA 1
ATOM 2618 C C . GLU A 1 333 ? 2.687 -18.738 35.004 1.00 82.44 333 GLU A C 1
ATOM 2620 O O . GLU A 1 333 ? 2.005 -18.986 36.000 1.00 82.44 333 GLU A O 1
ATOM 2625 N N . VAL A 1 334 ? 3.483 -19.663 34.463 1.00 80.31 334 VAL A N 1
ATOM 2626 C CA . VAL A 1 334 ? 3.582 -21.036 34.982 1.00 80.31 334 VAL A CA 1
ATOM 2627 C C . VAL A 1 334 ? 4.089 -21.051 36.428 1.00 80.31 334 VAL A C 1
ATOM 2629 O O . VAL A 1 334 ? 3.610 -21.842 37.246 1.00 80.31 334 VAL A O 1
ATOM 2632 N N . ILE A 1 335 ? 5.026 -20.168 36.789 1.00 77.38 335 ILE A N 1
ATOM 2633 C CA . ILE A 1 335 ? 5.497 -20.010 38.173 1.00 77.38 335 ILE A CA 1
ATOM 2634 C C . ILE A 1 335 ? 4.381 -19.460 39.072 1.00 77.38 335 ILE A C 1
ATOM 2636 O O . ILE A 1 335 ? 4.219 -19.962 40.188 1.00 77.38 335 ILE A O 1
ATOM 2640 N N . LYS A 1 336 ? 3.587 -18.480 38.614 1.00 75.56 336 LYS A N 1
ATOM 2641 C CA . LYS A 1 336 ? 2.415 -17.962 39.347 1.00 75.56 336 LYS A CA 1
ATOM 2642 C C . LYS A 1 336 ? 1.365 -19.055 39.565 1.00 75.56 336 LYS A C 1
ATOM 2644 O O . LYS A 1 336 ? 0.936 -19.249 40.701 1.00 75.56 336 LYS A O 1
ATOM 2649 N N . ILE A 1 337 ? 1.035 -19.832 38.532 1.00 74.00 337 ILE A N 1
ATOM 2650 C CA . ILE A 1 337 ? 0.100 -20.964 38.614 1.00 74.00 337 ILE A CA 1
ATOM 2651 C C . ILE A 1 337 ? 0.642 -22.028 39.573 1.00 74.00 337 ILE A C 1
ATOM 2653 O O . ILE A 1 337 ? -0.067 -22.453 40.477 1.00 74.00 337 ILE A O 1
ATOM 2657 N N . LYS A 1 338 ? 1.925 -22.408 39.478 1.00 70.31 338 LYS A N 1
ATOM 2658 C CA . LYS A 1 338 ? 2.545 -23.347 40.431 1.00 70.31 338 LYS A CA 1
ATOM 2659 C C . LYS A 1 338 ? 2.534 -22.815 41.864 1.00 70.31 338 LYS A C 1
ATOM 2661 O O . LYS A 1 338 ? 2.337 -23.610 42.776 1.00 70.31 338 LYS A O 1
ATOM 2666 N N . LYS A 1 339 ? 2.743 -21.514 42.095 1.00 65.94 339 LYS A N 1
ATOM 2667 C CA . LYS A 1 339 ? 2.650 -20.904 43.434 1.00 65.94 339 LYS A CA 1
ATOM 2668 C C . LYS A 1 339 ? 1.213 -20.928 43.958 1.00 65.94 339 LYS A C 1
ATOM 2670 O O . LYS A 1 339 ? 1.026 -21.337 45.098 1.00 65.94 339 LYS A O 1
ATOM 2675 N N . GLY A 1 340 ? 0.220 -20.601 43.128 1.00 60.47 340 GLY A N 1
ATOM 2676 C CA . GLY A 1 340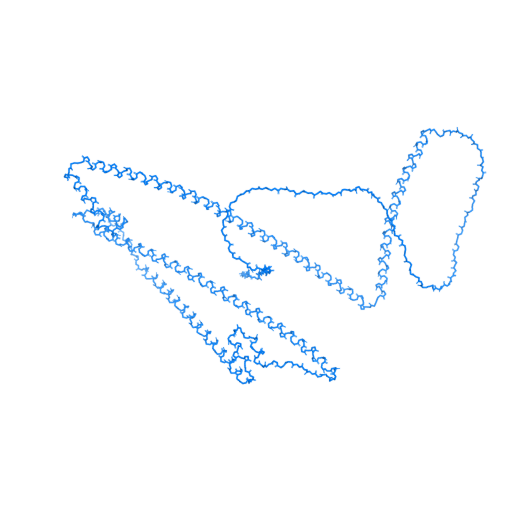 ? -1.206 -20.698 43.462 1.00 60.47 340 GLY A CA 1
ATOM 2677 C C . GLY A 1 340 ? -1.645 -22.133 43.764 1.00 60.47 340 GLY A C 1
ATOM 2678 O O . GLY A 1 340 ? -2.206 -22.398 44.822 1.00 60.47 340 GLY A O 1
ATOM 2679 N N . THR A 1 341 ? -1.287 -23.091 42.908 1.00 58.34 341 THR A N 1
ATOM 2680 C CA . THR A 1 341 ? -1.582 -24.519 43.100 1.00 58.34 341 THR A CA 1
ATOM 2681 C C . THR A 1 341 ? -0.854 -25.098 44.313 1.00 58.34 341 THR A C 1
ATOM 2683 O O . THR A 1 341 ? -1.448 -25.880 45.050 1.00 58.34 341 THR A O 1
ATOM 2686 N N . LYS A 1 342 ? 0.394 -24.690 44.594 1.00 58.88 342 LYS A N 1
ATOM 2687 C CA . LYS A 1 342 ? 1.101 -25.052 45.837 1.00 58.88 342 LYS A CA 1
ATOM 2688 C C . LYS A 1 342 ? 0.441 -24.441 47.074 1.00 58.88 342 LYS A C 1
ATOM 2690 O O . LYS A 1 342 ? 0.364 -25.128 48.083 1.00 58.88 342 LYS A O 1
ATOM 2695 N N . PHE A 1 343 ? -0.067 -23.209 47.004 1.00 53.34 343 PHE A N 1
ATOM 2696 C CA . PHE A 1 343 ? -0.812 -22.582 48.102 1.00 53.34 343 PHE A CA 1
ATOM 2697 C C . PHE A 1 343 ? -2.148 -23.291 48.363 1.00 53.34 343 PHE A C 1
ATOM 2699 O O . PHE A 1 343 ? -2.502 -23.526 49.514 1.00 53.34 343 PHE A O 1
ATOM 2706 N N . ILE A 1 344 ? -2.858 -23.701 47.306 1.00 54.81 344 ILE A N 1
ATOM 2707 C CA . ILE A 1 344 ? -4.107 -24.475 47.392 1.00 54.81 344 ILE A CA 1
ATOM 2708 C C . ILE A 1 344 ? -3.844 -25.884 47.946 1.00 54.81 344 ILE A C 1
ATOM 2710 O O . ILE A 1 344 ? -4.613 -26.364 48.778 1.00 54.81 344 ILE A O 1
ATOM 2714 N N . ASN A 1 345 ? -2.748 -26.536 47.538 1.00 51.34 345 ASN A N 1
ATOM 2715 C CA . ASN A 1 345 ? -2.354 -27.838 48.084 1.00 51.34 345 ASN A CA 1
ATOM 2716 C C . ASN A 1 345 ? -1.858 -27.738 49.532 1.00 51.34 345 ASN A C 1
ATOM 2718 O O . ASN A 1 345 ? -2.186 -28.601 50.331 1.00 51.34 345 ASN A O 1
ATOM 2722 N N . TRP A 1 346 ? -1.130 -26.679 49.905 1.00 43.44 346 TRP A N 1
ATOM 2723 C CA . TRP A 1 346 ? -0.731 -26.430 51.296 1.00 43.44 346 TRP A CA 1
ATOM 2724 C C . TRP A 1 346 ? -1.956 -26.212 52.191 1.00 43.44 346 TRP A C 1
ATOM 2726 O O . TRP A 1 346 ? -2.013 -26.752 53.294 1.00 43.44 346 TRP A O 1
ATOM 2736 N N . LYS A 1 347 ? -2.961 -25.461 51.713 1.00 46.72 347 LYS A N 1
ATOM 2737 C CA . LYS A 1 347 ? -4.218 -25.242 52.446 1.00 46.72 347 LYS A CA 1
ATOM 2738 C C . LYS A 1 347 ? -5.014 -26.542 52.622 1.00 46.72 347 LYS A C 1
ATOM 2740 O O . LYS A 1 347 ? -5.509 -26.775 53.714 1.00 46.72 347 LYS A O 1
ATOM 2745 N N . ARG A 1 348 ? -5.054 -27.416 51.605 1.00 47.84 348 ARG A N 1
ATOM 2746 C CA . ARG A 1 348 ? -5.688 -28.748 51.692 1.00 47.84 348 ARG A CA 1
ATOM 2747 C C . ARG A 1 348 ? -4.899 -29.780 52.507 1.00 47.84 348 ARG A C 1
ATOM 2749 O O . ARG A 1 348 ? -5.503 -30.671 53.084 1.00 47.84 348 ARG A O 1
ATOM 2756 N N . LEU A 1 349 ? -3.575 -29.658 52.606 1.00 43.56 349 LEU A N 1
ATOM 2757 C CA . LEU A 1 349 ? -2.736 -30.589 53.375 1.00 43.56 349 LEU A CA 1
ATOM 2758 C C . LEU A 1 349 ? -2.824 -30.364 54.895 1.00 43.56 349 LEU A C 1
ATOM 2760 O O . LEU A 1 349 ? -2.468 -31.248 55.667 1.00 43.56 349 LEU A O 1
ATOM 2764 N N . LYS A 1 350 ? -3.290 -29.190 55.343 1.00 43.66 350 LYS A N 1
ATOM 2765 C CA . LYS A 1 350 ? -3.504 -28.923 56.773 1.00 43.66 350 LYS A CA 1
ATOM 2766 C C . LYS A 1 350 ? -4.838 -29.445 57.311 1.00 43.66 350 LYS A C 1
ATOM 2768 O O . LYS A 1 350 ? -5.024 -29.393 58.523 1.00 43.66 350 LYS A O 1
ATOM 2773 N N . GLU A 1 351 ? -5.731 -29.922 56.446 1.00 47.06 351 GLU A N 1
ATOM 2774 C CA . GLU A 1 351 ? -7.117 -30.222 56.820 1.00 47.06 351 GLU A CA 1
ATOM 2775 C C . GLU A 1 351 ? -7.540 -31.679 56.622 1.00 47.06 351 GLU A C 1
ATOM 2777 O O . GLU A 1 351 ? -8.625 -32.028 57.065 1.00 47.06 351 GLU A O 1
ATOM 2782 N N . ASP A 1 352 ? -6.696 -32.552 56.064 1.00 36.56 352 ASP A N 1
ATOM 2783 C CA . ASP A 1 352 ? -7.045 -33.971 55.967 1.00 36.56 352 ASP A CA 1
ATOM 2784 C C . ASP A 1 352 ? -5.879 -34.891 56.328 1.00 36.56 352 ASP A C 1
ATOM 2786 O O . ASP A 1 352 ? -4.794 -34.868 55.736 1.00 36.56 352 ASP A O 1
ATOM 2790 N N . GLY A 1 353 ? -6.126 -35.713 57.346 1.00 45.03 353 GLY A N 1
ATOM 2791 C CA . GLY A 1 353 ? -5.259 -36.805 57.738 1.00 45.03 353 GLY A CA 1
ATOM 2792 C C . GLY A 1 353 ? -5.283 -37.920 56.695 1.00 45.03 353 GLY A C 1
ATOM 2793 O O . GLY A 1 353 ? -6.333 -38.372 56.256 1.00 45.03 353 GLY A O 1
ATOM 2794 N N . SER A 1 354 ? -4.087 -38.409 56.365 1.00 48.12 354 SER A N 1
ATOM 2795 C CA . SER A 1 354 ? -3.814 -39.724 55.770 1.00 48.12 354 SER A CA 1
ATOM 2796 C C . SER A 1 354 ? -4.573 -40.110 54.490 1.00 48.12 354 SER A C 1
ATOM 2798 O O . SER A 1 354 ? -5.564 -40.827 54.557 1.00 48.12 354 SER A O 1
ATOM 2800 N N . VAL A 1 355 ? -3.988 -39.846 53.313 1.00 37.19 355 VAL A N 1
ATOM 2801 C CA . VAL A 1 355 ? -4.177 -40.715 52.132 1.00 37.19 355 VAL A CA 1
ATOM 2802 C C . VAL A 1 355 ? -2.858 -40.864 51.360 1.00 37.19 355 VAL A C 1
ATOM 2804 O O . VAL A 1 355 ? -2.142 -39.898 51.105 1.00 37.19 355 VAL A O 1
ATOM 2807 N N . LYS A 1 356 ? -2.530 -42.118 51.027 1.00 44.53 356 LYS A N 1
ATOM 2808 C CA . LYS A 1 356 ? -1.324 -42.582 50.321 1.00 44.53 356 LYS A CA 1
ATOM 2809 C C . LYS A 1 356 ? -1.140 -41.887 48.964 1.00 44.53 356 LYS A C 1
ATOM 2811 O O . LYS A 1 356 ? -2.018 -41.949 48.110 1.00 44.53 356 LYS A O 1
ATOM 2816 N N . LEU A 1 357 ? 0.046 -41.319 48.740 1.00 37.88 357 LEU A N 1
ATOM 2817 C CA . LEU A 1 357 ? 0.464 -40.743 47.463 1.00 37.88 357 LEU A CA 1
ATOM 2818 C C . LEU A 1 357 ? 1.271 -41.778 46.657 1.00 37.88 357 LEU A C 1
ATOM 2820 O O . LEU A 1 357 ? 2.452 -41.998 46.923 1.00 37.88 357 LEU A O 1
ATOM 2824 N N . GLN A 1 358 ? 0.651 -42.402 45.656 1.00 42.50 358 GLN A N 1
ATOM 2825 C CA . GLN A 1 358 ? 1.364 -43.104 44.584 1.00 42.50 358 GLN A CA 1
ATOM 2826 C C . GLN A 1 358 ? 1.549 -42.114 43.428 1.00 42.50 358 GLN A C 1
ATOM 2828 O O . GLN A 1 358 ? 0.688 -41.972 42.567 1.00 42.50 358 GLN A O 1
ATOM 2833 N N . GLY A 1 359 ? 2.642 -41.349 43.474 1.00 37.91 359 GLY A N 1
ATOM 2834 C CA . GLY A 1 359 ? 2.976 -40.323 42.486 1.00 37.91 359 GLY A CA 1
ATOM 2835 C C . GLY A 1 359 ? 4.221 -40.700 41.692 1.00 37.91 359 GLY A C 1
ATOM 2836 O O . GLY A 1 359 ? 5.261 -41.001 42.277 1.00 37.91 359 GLY A O 1
ATOM 2837 N N . ASN A 1 360 ? 4.095 -40.669 40.367 1.00 49.97 360 ASN A N 1
ATOM 2838 C CA . ASN A 1 360 ? 5.158 -40.878 39.386 1.00 49.97 360 ASN A CA 1
ATOM 2839 C C . ASN A 1 360 ? 6.418 -40.064 39.749 1.00 49.97 360 ASN A C 1
ATOM 2841 O O . ASN A 1 360 ? 6.365 -38.835 39.861 1.00 49.97 360 ASN A O 1
ATOM 2845 N N . LYS A 1 361 ? 7.547 -40.745 39.972 1.00 51.78 361 LYS A N 1
ATOM 2846 C CA . LYS A 1 361 ? 8.828 -40.118 40.326 1.00 51.78 361 LYS A CA 1
ATOM 2847 C C . LYS A 1 361 ? 9.570 -39.719 39.050 1.00 51.78 361 LYS A C 1
ATOM 2849 O O . LYS A 1 361 ? 10.454 -40.439 38.610 1.00 51.78 361 LYS A O 1
ATOM 2854 N N . ASN A 1 362 ? 9.223 -38.578 38.464 1.00 59.91 362 ASN A N 1
ATOM 2855 C CA . ASN A 1 362 ? 10.061 -37.987 37.417 1.00 59.91 362 ASN A CA 1
ATOM 2856 C C . ASN A 1 362 ? 11.346 -37.474 38.087 1.00 59.91 362 ASN A C 1
ATOM 2858 O O . ASN A 1 362 ? 11.256 -36.697 39.052 1.00 59.91 362 ASN A O 1
ATOM 2862 N N . ASN A 1 363 ? 12.507 -37.931 37.616 1.00 66.56 363 ASN A N 1
ATOM 2863 C CA . ASN A 1 363 ? 13.805 -37.564 38.182 1.00 66.56 363 ASN A CA 1
ATOM 2864 C C . ASN A 1 363 ? 14.126 -36.073 37.920 1.00 66.56 363 ASN A C 1
ATOM 2866 O O . ASN A 1 363 ? 13.430 -35.369 37.179 1.00 66.56 363 ASN A O 1
ATOM 2870 N N . LEU A 1 364 ? 15.130 -35.541 38.624 1.00 68.44 364 LEU A N 1
ATOM 2871 C CA . LEU A 1 364 ? 15.498 -34.123 38.532 1.00 68.44 364 LEU A CA 1
ATOM 2872 C C . LEU A 1 364 ? 15.968 -33.752 37.114 1.00 68.44 364 LEU A C 1
ATOM 2874 O O . LEU A 1 364 ? 15.622 -32.668 36.643 1.00 68.44 364 LEU A O 1
ATOM 2878 N N . GLY A 1 365 ? 16.673 -34.668 36.442 1.00 66.88 365 GLY A N 1
ATOM 2879 C CA . GLY A 1 365 ? 17.126 -34.536 35.058 1.00 66.88 365 GLY A CA 1
ATOM 2880 C C . GLY A 1 365 ? 15.972 -34.273 34.094 1.00 66.88 365 GLY A C 1
ATOM 2881 O O . GLY A 1 365 ? 15.912 -33.208 33.489 1.00 66.88 365 GLY A O 1
ATOM 2882 N N . GLN A 1 366 ? 14.959 -35.143 34.076 1.00 69.75 366 GLN A N 1
ATOM 2883 C CA . GLN A 1 366 ? 13.751 -35.018 33.243 1.00 69.75 366 GLN A CA 1
ATOM 2884 C C . GLN A 1 366 ? 12.991 -33.701 33.448 1.00 69.75 366 GLN A C 1
ATOM 2886 O O . GLN A 1 366 ? 12.453 -33.120 32.504 1.00 69.75 366 GLN A O 1
ATOM 2891 N N . LYS A 1 367 ? 12.938 -33.180 34.682 1.00 72.38 367 LYS A N 1
ATOM 2892 C CA . LYS A 1 367 ? 12.300 -31.876 34.939 1.00 72.38 367 LYS A CA 1
ATOM 2893 C C . LYS A 1 367 ? 13.096 -30.709 34.362 1.00 72.38 367 LYS A C 1
ATOM 2895 O O . LYS A 1 367 ? 12.479 -29.736 33.931 1.00 72.38 367 LYS A O 1
ATOM 2900 N N . LEU A 1 368 ? 14.423 -30.781 34.378 1.00 66.88 368 LEU A N 1
ATOM 2901 C CA . LEU A 1 368 ? 15.299 -29.713 33.895 1.00 66.88 368 LEU A CA 1
ATOM 2902 C C . LEU A 1 368 ? 15.486 -29.768 32.375 1.00 66.88 368 LEU A C 1
ATOM 2904 O O . LEU A 1 368 ? 15.510 -28.717 31.742 1.00 66.88 368 LEU A O 1
ATOM 2908 N N . SER A 1 369 ? 15.484 -30.959 31.778 1.00 67.69 369 SER A N 1
ATOM 2909 C CA . SER A 1 369 ? 15.536 -31.155 30.325 1.00 67.69 369 SER A CA 1
ATOM 2910 C C . SER A 1 369 ? 14.378 -30.478 29.592 1.00 67.69 369 SER A C 1
ATOM 2912 O O . SER A 1 369 ? 14.587 -29.895 28.534 1.00 67.69 369 SER A O 1
ATOM 2914 N N . SER A 1 370 ? 13.186 -30.431 30.203 1.00 65.81 370 SER A N 1
ATOM 2915 C CA . SER A 1 370 ? 12.023 -29.708 29.655 1.00 65.81 370 SER A CA 1
ATOM 2916 C C . SER A 1 370 ? 12.190 -28.180 29.564 1.00 65.81 370 SER A C 1
ATOM 2918 O O . SER A 1 370 ? 11.359 -27.509 28.955 1.00 65.81 370 SER A O 1
ATOM 2920 N N . LEU A 1 371 ? 13.237 -27.620 30.181 1.00 67.19 371 LEU A N 1
ATOM 2921 C CA . LEU A 1 371 ? 13.530 -26.182 30.201 1.00 67.19 371 LEU A CA 1
ATOM 2922 C C . LEU A 1 371 ? 14.676 -25.788 29.256 1.00 67.19 371 LEU A C 1
ATOM 2924 O O . LEU A 1 371 ? 14.936 -24.595 29.091 1.00 67.19 371 LEU A O 1
ATOM 2928 N N . LEU A 1 372 ? 15.368 -26.754 28.645 1.00 69.81 372 LEU A N 1
ATOM 2929 C CA . LEU A 1 372 ? 16.471 -26.496 27.721 1.00 69.81 372 LEU A CA 1
ATOM 2930 C C . LEU A 1 372 ? 15.944 -26.368 26.285 1.00 69.81 372 LEU A C 1
ATOM 2932 O O . LEU A 1 372 ? 15.167 -27.189 25.813 1.00 69.81 372 LEU A O 1
ATOM 2936 N N . SER A 1 373 ? 16.376 -25.321 25.577 1.00 62.03 373 SER A N 1
ATOM 2937 C CA . SER A 1 373 ? 15.871 -24.955 24.241 1.00 62.03 373 SER A CA 1
ATOM 2938 C C . SER A 1 373 ? 16.373 -25.843 23.085 1.00 62.03 373 SER A C 1
ATOM 2940 O O . SER A 1 373 ? 16.052 -25.560 21.936 1.00 62.03 373 SER A O 1
ATOM 2942 N N . SER A 1 374 ? 17.190 -26.865 23.361 1.00 62.47 374 SER A N 1
ATOM 2943 C CA . SER A 1 374 ? 17.913 -27.686 22.377 1.00 62.47 374 SER A CA 1
ATOM 2944 C C . SER A 1 374 ? 17.740 -29.172 22.701 1.00 62.47 374 SER A C 1
ATOM 2946 O O . SER A 1 374 ? 18.010 -29.596 23.824 1.00 62.47 374 SER A O 1
ATOM 2948 N N . ASP A 1 375 ? 17.312 -29.956 21.704 1.00 57.25 375 ASP A N 1
ATOM 2949 C CA . ASP A 1 375 ? 16.967 -31.382 21.846 1.00 57.25 375 ASP A CA 1
ATOM 2950 C C . ASP A 1 375 ? 18.190 -32.298 22.084 1.00 57.25 375 ASP A C 1
ATOM 2952 O O . ASP A 1 375 ? 18.066 -33.452 22.495 1.00 57.25 375 ASP A O 1
ATOM 2956 N N . MET A 1 376 ? 19.399 -31.781 21.829 1.00 58.62 376 MET A N 1
ATOM 2957 C CA . MET A 1 376 ? 20.663 -32.467 22.128 1.00 58.62 376 MET A CA 1
ATOM 2958 C C . MET A 1 376 ? 21.183 -32.168 23.535 1.00 58.62 376 MET A C 1
ATOM 2960 O O . MET A 1 376 ? 21.818 -33.031 24.143 1.00 58.62 376 MET A O 1
ATOM 2964 N N . ASP A 1 377 ? 20.882 -30.984 24.073 1.00 62.81 377 ASP A N 1
ATOM 2965 C CA . ASP A 1 377 ? 21.276 -30.594 25.431 1.00 62.81 377 ASP A CA 1
ATOM 2966 C C . ASP A 1 377 ? 20.299 -31.148 26.478 1.00 62.81 377 ASP A C 1
ATOM 2968 O O . ASP A 1 377 ? 20.707 -31.499 27.585 1.00 62.81 377 ASP A O 1
ATOM 2972 N N . SER A 1 378 ? 19.018 -31.295 26.115 1.00 62.12 378 SER A N 1
ATOM 2973 C CA . SER A 1 378 ? 17.985 -31.924 26.948 1.00 62.12 378 SER A CA 1
ATOM 2974 C C . SER A 1 378 ? 18.299 -33.394 27.233 1.00 62.12 378 SER A C 1
ATOM 2976 O O . SER A 1 378 ? 18.218 -33.827 28.383 1.00 62.12 378 SER A O 1
ATOM 2978 N N . ARG A 1 379 ? 18.743 -34.141 26.216 1.00 64.62 379 ARG A N 1
ATOM 2979 C CA . ARG A 1 379 ? 19.002 -35.586 26.298 1.00 64.62 379 ARG A CA 1
ATOM 2980 C C . ARG A 1 379 ? 20.153 -35.930 27.251 1.00 64.62 379 ARG A C 1
ATOM 2982 O O . ARG A 1 379 ? 20.044 -36.860 28.040 1.00 64.62 379 ARG A O 1
ATOM 2989 N N . LYS A 1 380 ? 21.214 -35.112 27.253 1.00 65.81 380 LYS A N 1
ATOM 2990 C CA . LYS A 1 380 ? 22.369 -35.259 28.161 1.00 65.81 380 LYS A CA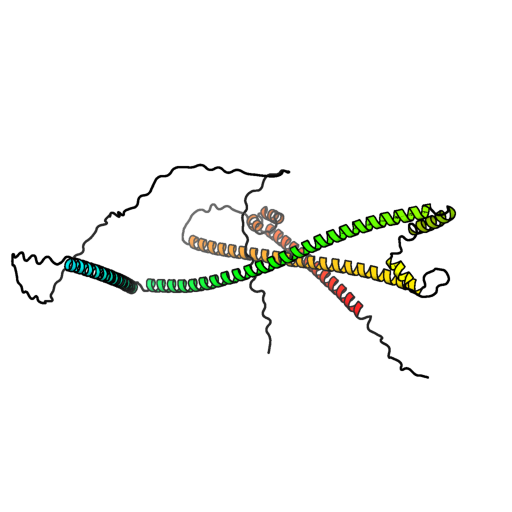 1
ATOM 2991 C C . LYS A 1 380 ? 22.030 -34.996 29.627 1.00 65.81 380 LYS A C 1
ATOM 2993 O O . LYS A 1 380 ? 22.747 -35.470 30.492 1.00 65.81 380 LYS A O 1
ATOM 2998 N N . VAL A 1 381 ? 20.986 -34.218 29.912 1.00 63.47 381 VAL A N 1
ATOM 2999 C CA . VAL A 1 381 ? 20.547 -33.896 31.283 1.00 63.47 381 VAL A CA 1
ATOM 3000 C C . VAL A 1 381 ? 19.464 -34.867 31.770 1.00 63.47 381 VAL A C 1
ATOM 3002 O O . VAL A 1 381 ? 19.303 -35.055 32.973 1.00 63.47 381 VAL A O 1
ATOM 3005 N N . GLU A 1 382 ? 18.752 -35.521 30.850 1.00 65.12 382 GLU A N 1
ATOM 3006 C CA . GLU A 1 382 ? 17.588 -36.368 31.136 1.00 65.12 382 GLU A CA 1
ATOM 3007 C C . GLU A 1 382 ? 17.956 -37.761 31.668 1.00 65.12 382 GLU A C 1
ATOM 3009 O O . GLU A 1 382 ? 17.229 -38.325 32.488 1.00 65.12 382 GLU A O 1
ATOM 3014 N N . GLU A 1 383 ? 19.103 -38.293 31.238 1.00 67.31 383 GLU A N 1
ATOM 3015 C CA . GLU A 1 383 ? 19.593 -39.634 31.594 1.00 67.31 383 GLU A CA 1
ATOM 3016 C C . GLU A 1 383 ? 20.308 -39.698 32.958 1.00 67.31 383 GLU A C 1
ATOM 3018 O O . GLU A 1 383 ? 20.651 -40.785 33.422 1.00 67.31 383 GLU A O 1
ATOM 3023 N N . LEU A 1 384 ? 20.519 -38.560 33.629 1.00 65.62 384 LEU A N 1
ATOM 3024 C CA . LEU A 1 384 ? 21.259 -38.492 34.890 1.00 65.62 384 LEU A CA 1
ATOM 3025 C C . LEU A 1 384 ? 20.354 -38.314 36.115 1.00 65.62 384 LEU A C 1
ATOM 3027 O O . LEU A 1 384 ? 19.485 -37.444 36.163 1.00 65.62 384 LEU A O 1
ATOM 3031 N N . ASP A 1 385 ? 20.635 -39.110 37.151 1.00 65.94 385 ASP A N 1
ATOM 3032 C CA . ASP A 1 385 ? 19.950 -39.068 38.450 1.00 65.94 385 ASP A CA 1
ATOM 3033 C C . ASP A 1 385 ? 20.765 -38.347 39.545 1.00 65.94 385 ASP A C 1
ATOM 3035 O O . ASP A 1 385 ? 20.201 -37.924 40.559 1.00 65.94 385 ASP A O 1
ATOM 3039 N N . ASN A 1 386 ? 22.084 -38.178 39.359 1.00 76.62 386 ASN A N 1
ATOM 3040 C CA . ASN A 1 386 ? 22.965 -37.546 40.345 1.00 76.62 386 ASN A CA 1
ATOM 3041 C C . ASN A 1 386 ? 22.896 -36.002 40.259 1.00 76.62 386 ASN A C 1
ATOM 3043 O O . ASN A 1 386 ? 23.330 -35.422 39.260 1.00 76.62 386 ASN A O 1
ATOM 3047 N N . PRO A 1 387 ? 22.433 -35.294 41.310 1.00 71.50 387 PRO A N 1
ATOM 3048 C CA . PRO A 1 387 ? 22.256 -33.841 41.276 1.00 71.50 387 PRO A CA 1
ATOM 3049 C C . PRO A 1 387 ? 23.555 -33.052 41.067 1.00 71.50 387 PRO A C 1
ATOM 3051 O O . PRO A 1 387 ? 23.506 -31.944 40.539 1.00 71.50 387 PRO A O 1
ATOM 3054 N N . HIS A 1 388 ? 24.710 -33.599 41.456 1.00 73.50 388 HIS A N 1
ATOM 3055 C CA . HIS A 1 388 ? 25.996 -32.905 41.314 1.00 73.50 388 HIS A CA 1
ATOM 3056 C C . HIS A 1 388 ? 26.507 -32.944 39.868 1.00 73.50 388 HIS A C 1
ATOM 3058 O O . HIS A 1 388 ? 27.095 -31.975 39.393 1.00 73.50 388 HIS A O 1
ATOM 3064 N N . GLU A 1 389 ? 26.235 -34.030 39.145 1.00 75.69 389 GLU A N 1
ATOM 3065 C CA . GLU A 1 389 ? 26.598 -34.174 37.731 1.00 75.69 389 GLU A CA 1
ATOM 3066 C C . GLU A 1 389 ? 25.672 -33.348 36.833 1.00 75.69 389 GLU A C 1
ATOM 3068 O O . GLU A 1 389 ? 26.146 -32.683 35.915 1.00 75.69 389 GLU A O 1
ATOM 3073 N N . ILE A 1 390 ? 24.377 -33.284 37.167 1.00 77.94 390 ILE A N 1
ATOM 3074 C CA . ILE A 1 390 ? 23.415 -32.393 36.501 1.00 77.94 390 ILE A CA 1
ATOM 3075 C C . ILE A 1 390 ? 23.840 -30.926 36.655 1.00 77.94 390 ILE A C 1
ATOM 3077 O O . ILE A 1 390 ? 23.842 -30.177 35.680 1.00 77.94 390 ILE A O 1
ATOM 3081 N N . LEU A 1 391 ? 24.226 -30.510 37.868 1.00 78.31 391 LEU A N 1
ATOM 3082 C CA . LEU A 1 391 ? 24.681 -29.140 38.118 1.00 78.31 391 LEU A CA 1
ATOM 3083 C C . LEU A 1 391 ? 25.947 -28.819 37.313 1.00 78.31 391 LEU A C 1
ATOM 3085 O O . LEU A 1 391 ? 26.044 -27.738 36.742 1.00 78.31 391 LEU A O 1
ATOM 3089 N N . LYS A 1 392 ? 26.886 -29.767 37.232 1.00 81.62 392 LYS A N 1
ATOM 3090 C CA . LYS A 1 392 ? 28.125 -29.615 36.467 1.00 81.62 392 LYS A CA 1
ATOM 3091 C C . LYS A 1 392 ? 27.855 -29.422 34.971 1.00 81.62 392 LYS A C 1
ATOM 3093 O O . LYS A 1 392 ? 28.336 -28.453 34.402 1.00 81.62 392 LYS A O 1
ATOM 3098 N N . ILE A 1 393 ? 27.014 -30.266 34.370 1.00 80.12 393 ILE A N 1
ATOM 3099 C CA . ILE A 1 393 ? 26.645 -30.159 32.946 1.00 80.12 393 ILE A CA 1
ATOM 3100 C C . ILE A 1 393 ? 25.937 -28.829 32.651 1.00 80.12 393 ILE A C 1
ATOM 3102 O O . ILE A 1 393 ? 26.186 -28.211 31.620 1.00 80.12 393 ILE A O 1
ATOM 3106 N N . LEU A 1 394 ? 25.073 -28.360 33.557 1.00 80.06 394 LEU A N 1
ATOM 3107 C CA . LEU A 1 394 ? 24.398 -27.069 33.401 1.00 80.06 394 LEU A CA 1
ATOM 3108 C C . LEU A 1 394 ? 25.366 -25.885 33.506 1.00 80.06 394 LEU A C 1
ATOM 3110 O O . LEU A 1 394 ? 25.204 -24.920 32.765 1.00 80.06 394 LEU A O 1
ATOM 3114 N N . ILE A 1 395 ? 26.359 -25.953 34.396 1.00 81.75 395 ILE A N 1
ATOM 3115 C CA . ILE A 1 395 ? 27.409 -24.932 34.510 1.00 81.75 395 ILE A CA 1
ATOM 3116 C C . ILE A 1 395 ? 28.264 -24.909 33.239 1.00 81.75 395 ILE A C 1
ATOM 3118 O O . ILE A 1 395 ? 28.482 -23.834 32.688 1.00 81.75 395 ILE A O 1
ATOM 3122 N N . ASP A 1 396 ? 28.673 -26.073 32.733 1.00 82.69 396 ASP A N 1
ATOM 3123 C CA . ASP A 1 396 ? 29.467 -26.180 31.505 1.00 82.69 396 ASP A CA 1
ATOM 3124 C C . ASP A 1 396 ? 28.690 -25.621 30.293 1.00 82.69 396 ASP A C 1
ATOM 3126 O O . ASP A 1 396 ? 29.208 -24.794 29.550 1.00 82.69 396 ASP A O 1
ATOM 3130 N N . LEU A 1 397 ? 27.395 -25.938 30.161 1.00 82.12 397 LEU A N 1
ATOM 3131 C CA . LEU A 1 397 ? 26.520 -25.383 29.113 1.00 82.12 397 LEU A CA 1
ATOM 3132 C C . LEU A 1 397 ? 26.314 -23.863 29.212 1.00 82.12 397 LEU A C 1
ATOM 3134 O O . LEU A 1 397 ? 26.103 -23.197 28.194 1.00 82.12 397 LEU A O 1
ATOM 3138 N N . ILE A 1 398 ? 26.294 -23.312 30.427 1.00 81.81 398 ILE A N 1
ATOM 3139 C CA . ILE A 1 398 ? 26.211 -21.861 30.638 1.00 81.81 398 ILE A CA 1
ATOM 3140 C C . ILE A 1 398 ? 27.534 -21.211 30.230 1.00 81.81 398 ILE A C 1
ATOM 3142 O O . ILE A 1 398 ? 27.503 -20.227 29.493 1.00 81.81 398 ILE A O 1
ATOM 3146 N N . ASN A 1 399 ? 28.665 -21.800 30.619 1.00 80.69 399 ASN A N 1
ATOM 3147 C CA . ASN A 1 399 ? 29.994 -21.321 30.250 1.00 80.69 399 ASN A CA 1
ATOM 3148 C C . ASN A 1 399 ? 30.203 -21.338 28.726 1.00 80.69 399 ASN A C 1
ATOM 3150 O O . ASN A 1 399 ? 30.607 -20.322 28.169 1.00 80.69 399 ASN A O 1
ATOM 3154 N N . ASP A 1 400 ? 29.829 -22.418 28.032 1.00 81.38 400 ASP A N 1
ATOM 3155 C CA . ASP A 1 400 ? 29.940 -22.516 26.566 1.00 81.38 400 ASP A CA 1
ATOM 3156 C C . ASP A 1 400 ? 29.094 -21.443 25.851 1.00 81.38 400 ASP A C 1
ATOM 3158 O O . ASP A 1 400 ? 29.492 -20.871 24.832 1.00 81.38 400 ASP A O 1
ATOM 3162 N N . LYS A 1 401 ? 27.908 -21.122 26.390 1.00 83.12 401 LYS A N 1
ATOM 3163 C CA . LYS A 1 401 ? 27.044 -20.058 25.849 1.00 83.12 401 LYS A CA 1
ATOM 3164 C C . LYS A 1 401 ? 27.584 -18.664 26.141 1.00 83.12 401 LYS A C 1
ATOM 3166 O O . LYS A 1 401 ? 27.448 -17.778 25.294 1.00 83.12 401 LYS A O 1
ATOM 3171 N N . GLU A 1 402 ? 28.175 -18.454 27.312 1.00 80.62 402 GLU A N 1
ATOM 3172 C CA . GLU A 1 402 ? 28.871 -17.211 27.641 1.00 80.62 402 GLU A CA 1
ATOM 3173 C C . GLU A 1 402 ? 30.102 -17.012 26.749 1.00 80.62 402 GLU A C 1
ATOM 3175 O O . GLU A 1 402 ? 30.308 -15.908 26.242 1.00 80.62 402 GLU A O 1
ATOM 3180 N N . GLU A 1 403 ? 30.856 -18.074 26.462 1.00 81.00 403 GLU A N 1
ATOM 3181 C CA . GLU A 1 403 ? 31.989 -18.059 25.536 1.00 81.00 403 GLU A CA 1
ATOM 3182 C C . GLU A 1 403 ? 31.537 -17.752 24.099 1.00 81.00 403 GLU A C 1
ATOM 3184 O O . GLU A 1 403 ? 32.080 -16.848 23.456 1.00 81.00 403 GLU A O 1
ATOM 3189 N N . ALA A 1 404 ? 30.474 -18.398 23.610 1.00 80.50 404 ALA A N 1
ATOM 3190 C CA . ALA A 1 404 ? 29.903 -18.103 22.295 1.00 80.50 404 ALA A CA 1
ATOM 3191 C C . ALA A 1 404 ? 29.429 -16.640 22.175 1.00 80.50 404 ALA A C 1
ATOM 3193 O O . ALA A 1 404 ? 29.689 -15.977 21.166 1.00 80.50 404 ALA A O 1
ATOM 3194 N N . LEU A 1 405 ? 28.795 -16.095 23.221 1.00 79.38 405 LEU A N 1
ATOM 3195 C CA . LEU A 1 405 ? 28.407 -14.682 23.277 1.00 79.38 405 LEU A CA 1
ATOM 3196 C C . LEU A 1 405 ? 29.621 -13.748 23.343 1.00 79.38 405 LEU A C 1
ATOM 3198 O O . LEU A 1 405 ? 29.597 -12.675 22.736 1.00 79.38 405 LEU A O 1
ATOM 3202 N N . ALA A 1 406 ? 30.688 -14.129 24.045 1.00 82.94 406 ALA A N 1
ATOM 3203 C CA . ALA A 1 406 ? 31.933 -13.368 24.075 1.00 82.94 406 ALA A CA 1
ATOM 3204 C C . ALA A 1 406 ? 32.590 -13.320 22.686 1.00 82.94 406 ALA A C 1
ATOM 3206 O O . ALA A 1 406 ? 33.008 -12.247 22.242 1.00 82.94 406 ALA A O 1
ATOM 3207 N N . HIS A 1 407 ? 32.605 -14.439 21.956 1.00 79.50 407 HIS A N 1
ATOM 3208 C CA . HIS A 1 407 ? 33.055 -14.486 20.564 1.00 79.50 407 HIS A CA 1
ATOM 3209 C C . HIS A 1 407 ? 32.188 -13.621 19.650 1.00 79.50 407 HIS A C 1
ATOM 3211 O O . HIS A 1 407 ? 32.728 -12.830 18.876 1.00 79.50 407 HIS A O 1
ATOM 3217 N N . GLN A 1 408 ? 30.863 -13.700 19.782 1.00 82.88 408 GLN A N 1
ATOM 3218 C CA . GLN A 1 408 ? 29.939 -12.865 19.017 1.00 82.88 408 GLN A CA 1
ATOM 3219 C C . GLN A 1 408 ? 30.187 -11.370 19.278 1.00 82.88 408 GLN A C 1
ATOM 3221 O O . GLN A 1 408 ? 30.342 -10.602 18.332 1.00 82.88 408 GLN A O 1
ATOM 3226 N N . ARG A 1 409 ? 30.329 -10.956 20.547 1.00 88.44 409 ARG A N 1
ATOM 3227 C CA . ARG A 1 409 ? 30.668 -9.570 20.923 1.00 88.44 409 ARG A CA 1
ATOM 3228 C C . ARG A 1 409 ? 32.020 -9.132 20.364 1.00 88.44 409 ARG A C 1
ATOM 3230 O O . ARG A 1 409 ? 32.139 -8.010 19.877 1.00 88.44 409 ARG A O 1
ATOM 3237 N N . LYS A 1 410 ? 33.031 -10.005 20.405 1.00 86.88 410 LYS A N 1
ATOM 3238 C CA . LYS A 1 410 ? 34.366 -9.728 19.857 1.00 86.88 410 LYS A CA 1
ATOM 3239 C C . LYS A 1 410 ? 34.317 -9.510 18.345 1.00 86.88 410 LYS A C 1
ATOM 3241 O O . LYS A 1 410 ? 34.939 -8.571 17.859 1.00 86.88 410 LYS A O 1
ATOM 3246 N N . VAL A 1 411 ? 33.559 -10.328 17.614 1.00 84.94 411 VAL A N 1
ATOM 3247 C CA . VAL A 1 411 ? 33.361 -10.165 16.165 1.00 84.94 411 VAL A CA 1
ATOM 3248 C C . VAL A 1 411 ? 32.617 -8.866 15.865 1.00 84.94 411 VAL A C 1
ATOM 3250 O O . VAL A 1 411 ? 33.093 -8.087 15.044 1.00 84.94 411 VAL A O 1
ATOM 3253 N N . SER A 1 412 ? 31.524 -8.569 16.576 1.00 82.88 412 SER A N 1
ATOM 3254 C CA . SER A 1 412 ? 30.799 -7.300 16.422 1.00 82.88 412 SER A CA 1
ATOM 3255 C C . SER A 1 412 ? 31.697 -6.086 16.672 1.00 82.88 412 SER A C 1
ATOM 3257 O O . SER A 1 412 ? 31.683 -5.138 15.891 1.00 82.88 412 SER A O 1
ATOM 3259 N N . TYR A 1 413 ? 32.533 -6.128 17.714 1.00 84.38 413 TYR A N 1
ATOM 3260 C CA . TYR A 1 413 ? 33.488 -5.061 18.015 1.00 84.38 413 TYR A CA 1
ATOM 3261 C C . TYR A 1 413 ? 34.570 -4.920 16.933 1.00 84.38 413 TYR A C 1
ATOM 3263 O O . TYR A 1 413 ? 34.900 -3.809 16.523 1.00 84.38 413 TYR A O 1
ATOM 3271 N N . MET A 1 414 ? 35.110 -6.036 16.431 1.00 85.81 414 MET A N 1
ATOM 3272 C CA . MET A 1 414 ? 36.084 -6.020 15.335 1.00 85.81 414 MET A CA 1
ATOM 3273 C C . MET A 1 414 ? 35.493 -5.440 14.046 1.00 85.81 414 MET A C 1
ATOM 3275 O O . MET A 1 414 ? 36.167 -4.660 13.376 1.00 85.81 414 MET A O 1
ATOM 3279 N N . LEU A 1 415 ? 34.244 -5.781 13.719 1.00 81.12 415 LEU A N 1
ATOM 3280 C CA . LEU A 1 415 ? 33.538 -5.247 12.554 1.00 81.12 415 LEU A CA 1
ATOM 3281 C C . LEU A 1 415 ? 33.257 -3.748 12.701 1.00 81.12 415 LEU A C 1
ATOM 3283 O O . LEU A 1 415 ? 33.548 -2.992 11.778 1.00 81.12 415 LEU A O 1
ATOM 3287 N N . ALA A 1 416 ? 32.788 -3.301 13.870 1.00 82.19 416 ALA A N 1
ATOM 3288 C CA . ALA A 1 416 ? 32.578 -1.881 14.152 1.00 82.19 416 ALA A CA 1
ATOM 3289 C C . ALA A 1 416 ? 33.880 -1.076 14.008 1.00 82.19 416 ALA A C 1
ATOM 3291 O O . ALA A 1 416 ? 33.920 -0.069 13.306 1.00 82.19 416 ALA A O 1
ATOM 3292 N N . ARG A 1 417 ? 34.988 -1.575 14.570 1.00 80.69 417 ARG A N 1
ATOM 3293 C CA . ARG A 1 417 ? 36.299 -0.919 14.465 1.00 80.69 417 ARG A CA 1
ATOM 3294 C C . ARG A 1 417 ? 36.844 -0.908 13.033 1.00 80.69 417 ARG A C 1
ATOM 3296 O O . ARG A 1 417 ? 37.486 0.058 12.631 1.00 80.69 417 ARG A O 1
ATOM 3303 N N . ALA A 1 418 ? 36.606 -1.967 12.258 1.00 84.44 418 ALA A N 1
ATOM 3304 C CA . ALA A 1 418 ? 36.967 -2.001 10.842 1.00 84.44 418 ALA A CA 1
ATOM 3305 C C . ALA A 1 418 ? 36.163 -0.972 10.029 1.00 84.44 418 ALA A C 1
ATOM 3307 O O . ALA A 1 418 ? 36.727 -0.335 9.139 1.00 84.44 418 ALA A O 1
ATOM 3308 N N . MET A 1 419 ? 34.883 -0.766 10.360 1.00 79.12 419 MET A N 1
ATOM 3309 C CA . MET A 1 419 ? 34.070 0.293 9.757 1.00 79.12 419 MET A CA 1
ATOM 3310 C C . MET A 1 419 ? 34.568 1.687 10.142 1.00 79.12 419 MET A C 1
ATOM 3312 O O . MET A 1 419 ? 34.768 2.499 9.247 1.00 79.12 419 MET A O 1
ATOM 3316 N N . GLU A 1 420 ? 34.875 1.941 11.417 1.00 82.25 420 GLU A N 1
ATOM 3317 C CA . GLU A 1 420 ? 35.430 3.231 11.860 1.00 82.25 420 GLU A CA 1
ATOM 3318 C C . GLU A 1 420 ? 36.780 3.551 11.203 1.00 82.25 420 GLU A C 1
ATOM 3320 O O . GLU A 1 420 ? 37.042 4.693 10.836 1.00 82.25 420 GLU A O 1
ATOM 3325 N N . LEU A 1 421 ? 37.665 2.560 11.049 1.00 79.88 421 LEU A N 1
ATOM 3326 C CA . LEU A 1 421 ? 38.946 2.750 10.359 1.00 79.88 421 LEU A CA 1
ATOM 3327 C C . LEU A 1 421 ? 38.746 3.029 8.868 1.00 79.88 421 LEU A C 1
ATOM 3329 O O . LEU A 1 421 ? 39.459 3.855 8.300 1.00 79.88 421 LEU A O 1
ATOM 3333 N N . LYS A 1 422 ? 37.764 2.372 8.241 1.00 77.31 422 LYS A N 1
ATOM 3334 C CA . LYS A 1 422 ? 37.390 2.641 6.851 1.00 77.31 422 LYS A CA 1
ATOM 3335 C C . LYS A 1 422 ? 36.809 4.050 6.713 1.00 77.31 422 LYS A C 1
ATOM 3337 O O . LYS A 1 422 ? 37.203 4.764 5.807 1.00 77.31 422 LYS A O 1
ATOM 3342 N N . GLU A 1 423 ? 35.959 4.485 7.636 1.00 77.38 423 GLU A N 1
ATOM 3343 C CA . GLU A 1 423 ? 35.372 5.828 7.653 1.00 77.38 423 GLU A CA 1
ATOM 3344 C C . GLU A 1 423 ? 36.420 6.926 7.896 1.00 77.38 423 GLU A C 1
ATOM 3346 O O . GLU A 1 423 ? 36.441 7.928 7.184 1.00 77.38 423 GLU A O 1
ATOM 3351 N N . LYS A 1 424 ? 37.369 6.709 8.815 1.00 73.25 424 LYS A N 1
ATOM 3352 C CA . LYS A 1 424 ? 38.501 7.626 9.042 1.00 73.25 424 LYS A CA 1
ATOM 3353 C C . LYS A 1 424 ? 39.427 7.725 7.829 1.00 73.25 424 LYS A C 1
ATOM 3355 O O . LYS A 1 424 ? 39.802 8.829 7.451 1.00 73.25 424 LYS A O 1
ATOM 3360 N N . ALA A 1 425 ? 39.726 6.606 7.164 1.00 72.19 425 ALA A N 1
ATOM 3361 C CA . ALA A 1 425 ? 40.489 6.613 5.914 1.00 72.19 425 ALA A CA 1
ATOM 3362 C C . ALA A 1 425 ? 39.751 7.350 4.778 1.00 72.19 425 ALA A C 1
ATOM 3364 O O . ALA A 1 425 ? 40.385 7.939 3.904 1.00 72.19 425 ALA A O 1
ATOM 3365 N N . TRP A 1 426 ? 38.414 7.340 4.791 1.00 60.75 426 TRP A N 1
ATOM 3366 C CA . TRP A 1 426 ? 37.597 8.107 3.850 1.00 60.75 426 TRP A CA 1
ATOM 3367 C C . TRP A 1 426 ? 37.601 9.606 4.180 1.00 60.75 426 TRP A C 1
ATOM 3369 O O . TRP A 1 426 ? 37.663 10.415 3.259 1.00 60.75 426 TRP A O 1
ATOM 3379 N N . ALA A 1 427 ? 37.605 9.979 5.463 1.00 64.31 427 ALA A N 1
ATOM 3380 C CA . ALA A 1 427 ? 37.673 11.373 5.904 1.00 64.31 427 ALA A CA 1
ATOM 3381 C C . ALA A 1 427 ? 39.053 12.019 5.649 1.00 64.31 427 ALA A C 1
ATOM 3383 O O . ALA A 1 427 ? 39.132 13.130 5.125 1.00 64.31 427 ALA A O 1
ATOM 3384 N N . GLU A 1 428 ? 40.156 11.316 5.925 1.00 57.53 428 GLU A N 1
ATOM 3385 C CA . GLU A 1 428 ? 41.518 11.822 5.666 1.00 57.53 428 GLU A CA 1
ATOM 3386 C C . GLU A 1 428 ? 41.836 11.924 4.160 1.00 57.53 428 GLU A C 1
ATOM 3388 O O . GLU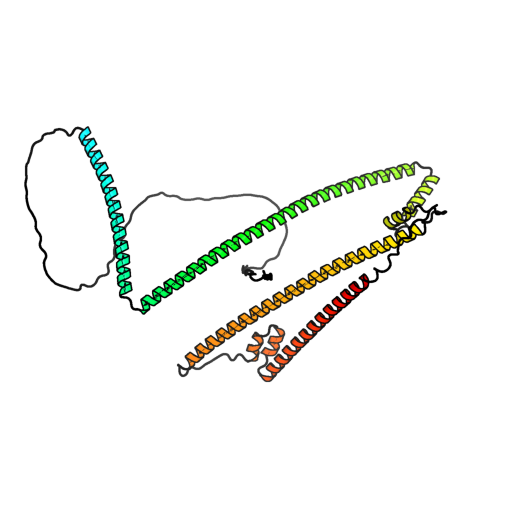 A 1 428 ? 42.593 12.799 3.738 1.00 57.53 428 GLU A O 1
ATOM 3393 N N . GLY A 1 429 ? 41.201 11.099 3.317 1.00 53.59 429 GLY A N 1
ATOM 3394 C CA . GLY A 1 429 ? 41.294 11.207 1.856 1.00 53.59 429 GLY A CA 1
ATOM 3395 C C . GLY A 1 429 ? 40.607 12.448 1.268 1.00 53.59 429 GLY A C 1
ATOM 3396 O O . GLY A 1 429 ? 40.927 12.846 0.147 1.00 53.59 429 GLY A O 1
ATOM 3397 N N . THR A 1 430 ? 39.691 13.081 2.011 1.00 52.62 430 THR A N 1
ATOM 3398 C CA . THR A 1 430 ? 38.959 14.277 1.557 1.00 52.62 430 THR A CA 1
ATOM 3399 C C . THR A 1 430 ? 39.611 15.607 1.943 1.00 52.62 430 THR A C 1
ATOM 3401 O O . THR A 1 430 ? 39.354 16.607 1.275 1.00 52.62 430 THR A O 1
ATOM 3404 N N . ASP A 1 431 ? 40.507 15.628 2.935 1.00 41.50 431 ASP A N 1
ATOM 3405 C CA . ASP A 1 431 ? 41.124 16.870 3.441 1.00 41.50 431 ASP A CA 1
ATOM 3406 C C . ASP A 1 431 ? 42.452 17.234 2.734 1.00 41.50 431 ASP A C 1
ATOM 3408 O O . ASP A 1 431 ? 42.935 18.362 2.797 1.00 41.50 431 ASP A O 1
ATOM 3412 N N . GLY A 1 432 ? 43.032 16.308 1.960 1.00 41.31 432 GLY A N 1
ATOM 3413 C CA . GLY A 1 432 ? 44.288 16.519 1.225 1.00 41.31 432 GLY A CA 1
ATOM 3414 C C . GLY A 1 432 ? 44.184 17.309 -0.091 1.00 41.31 432 GLY A C 1
ATOM 3415 O O . GLY A 1 432 ? 45.185 17.425 -0.799 1.00 41.31 432 GLY A O 1
ATOM 3416 N N . HIS A 1 433 ? 43.004 17.821 -0.469 1.00 40.19 433 HIS A N 1
ATOM 3417 C CA . HIS A 1 433 ? 42.792 18.468 -1.779 1.00 40.19 433 HIS A CA 1
ATOM 3418 C C . HIS A 1 433 ? 42.318 19.929 -1.741 1.00 40.19 433 HIS A C 1
ATOM 3420 O O . HIS A 1 433 ? 42.007 20.493 -2.790 1.00 40.19 433 HIS A O 1
ATOM 3426 N N . GLN A 1 434 ? 42.326 20.585 -0.577 1.00 38.88 434 GLN A N 1
ATOM 3427 C CA . GLN A 1 434 ? 42.060 22.024 -0.479 1.00 38.88 434 GLN A CA 1
ATOM 3428 C C . GLN A 1 434 ? 43.283 22.776 0.051 1.00 38.88 434 GLN A C 1
ATOM 3430 O O . GLN A 1 434 ? 43.427 23.036 1.238 1.00 38.88 434 GLN A O 1
ATOM 3435 N N . GLY A 1 435 ? 44.193 23.146 -0.851 1.00 42.69 435 GLY A N 1
ATOM 3436 C CA . GLY A 1 435 ? 45.352 23.948 -0.476 1.00 42.69 435 GLY A CA 1
ATOM 3437 C C . GLY A 1 435 ? 46.221 24.356 -1.655 1.00 42.69 435 GLY A C 1
ATOM 3438 O O . GLY A 1 435 ? 47.302 23.800 -1.817 1.00 42.69 435 GLY A O 1
ATOM 3439 N N . LYS A 1 436 ? 45.736 25.315 -2.462 1.00 39.16 436 LYS A N 1
ATOM 3440 C CA . LYS A 1 436 ? 46.492 26.407 -3.128 1.00 39.16 436 LYS A CA 1
ATOM 3441 C C . LYS A 1 436 ? 45.671 27.000 -4.282 1.00 39.16 436 LYS A C 1
ATOM 3443 O O . LYS A 1 436 ? 45.825 26.609 -5.434 1.00 39.16 436 LYS A O 1
ATOM 3448 N N . ALA A 1 437 ? 44.828 27.984 -3.973 1.00 34.25 437 ALA A N 1
ATOM 3449 C CA . ALA A 1 437 ? 44.364 28.956 -4.960 1.00 34.25 437 ALA A CA 1
ATOM 3450 C C . ALA A 1 437 ? 45.333 30.149 -4.937 1.00 34.25 437 ALA A C 1
ATOM 3452 O O . ALA A 1 437 ? 45.498 30.801 -3.906 1.00 34.25 437 ALA A O 1
ATOM 3453 N N . GLY A 1 438 ? 46.035 30.366 -6.051 1.00 35.28 438 GLY A N 1
ATOM 3454 C CA . GLY A 1 438 ? 46.931 31.500 -6.263 1.00 35.28 438 GLY A CA 1
ATOM 3455 C C . GLY A 1 438 ? 46.166 32.805 -6.499 1.00 35.28 438 GLY A C 1
ATOM 3456 O O . GLY A 1 438 ? 45.067 32.803 -7.050 1.00 35.28 438 GLY A O 1
ATOM 3457 N N . GLN A 1 439 ? 46.772 33.909 -6.063 1.00 40.50 439 GLN A N 1
ATOM 3458 C CA . GLN A 1 439 ? 46.309 35.284 -6.268 1.00 40.50 439 GLN A CA 1
ATOM 3459 C C . GLN A 1 439 ? 46.246 35.659 -7.766 1.00 40.50 439 GLN A C 1
ATOM 3461 O O . GLN A 1 439 ? 47.071 35.168 -8.540 1.00 40.50 439 GLN A O 1
ATOM 3466 N N . PRO A 1 440 ? 45.341 36.566 -8.184 1.00 39.81 440 PRO A N 1
ATOM 3467 C CA . PRO A 1 440 ? 45.317 37.087 -9.545 1.00 39.81 440 PRO A CA 1
ATOM 3468 C C . PRO A 1 440 ? 46.293 38.265 -9.708 1.00 39.81 440 PRO A C 1
ATOM 3470 O O . PRO A 1 440 ? 46.247 39.225 -8.940 1.00 39.81 440 PRO A O 1
ATOM 3473 N N . LEU A 1 441 ? 47.163 38.192 -10.722 1.00 38.44 441 LEU A N 1
ATOM 3474 C CA . LEU A 1 441 ? 47.941 39.333 -11.216 1.00 38.44 441 LEU A CA 1
ATOM 3475 C C . LEU A 1 441 ? 47.064 40.205 -12.130 1.00 38.44 441 LEU A C 1
ATOM 3477 O O . LEU A 1 441 ? 46.385 39.690 -13.019 1.00 38.44 441 LEU A O 1
ATOM 3481 N N . GLU A 1 442 ? 47.123 41.518 -11.915 1.00 37.22 442 GLU A N 1
ATOM 3482 C CA . GLU A 1 442 ? 46.532 42.548 -12.773 1.00 37.22 442 GLU A CA 1
ATOM 3483 C C . GLU A 1 442 ? 47.161 42.600 -14.180 1.00 37.22 442 GLU A C 1
ATOM 3485 O O . GLU A 1 442 ? 48.328 42.234 -14.353 1.00 37.22 442 GLU A O 1
ATOM 3490 N N . PRO A 1 443 ? 46.428 43.111 -15.190 1.00 50.44 443 PRO A N 1
ATOM 3491 C CA . PRO A 1 443 ? 46.959 43.309 -16.526 1.00 50.44 443 PRO A CA 1
ATOM 3492 C C . PRO A 1 443 ? 47.666 44.668 -16.630 1.00 50.44 443 PRO A C 1
ATOM 3494 O O . PRO A 1 443 ? 47.059 45.722 -16.460 1.00 50.44 443 PRO A O 1
ATOM 3497 N N . SER A 1 444 ? 48.951 44.651 -16.976 1.00 39.06 444 SER A N 1
ATOM 3498 C CA . SER A 1 444 ? 49.645 45.824 -17.512 1.00 39.06 444 SER A CA 1
ATOM 3499 C C . SER A 1 444 ? 49.546 45.793 -19.038 1.00 39.06 444 SER A C 1
ATOM 3501 O O . SER A 1 444 ? 49.949 44.813 -19.660 1.00 39.06 444 SER A O 1
ATOM 3503 N N . GLY A 1 445 ? 49.014 46.851 -19.638 1.00 44.25 445 GLY A N 1
ATOM 3504 C CA . GLY A 1 445 ? 49.318 47.223 -21.025 1.00 44.25 445 GLY A CA 1
ATOM 3505 C C . GLY A 1 445 ? 49.966 48.610 -21.039 1.00 44.25 445 GLY A C 1
ATOM 3506 O O . GLY A 1 445 ? 50.062 49.225 -19.971 1.00 44.25 445 GLY A O 1
ATOM 3507 N N . PRO A 1 446 ? 50.315 49.177 -22.204 1.00 44.44 446 PRO A N 1
ATOM 3508 C CA . PRO A 1 446 ? 50.549 48.577 -23.520 1.00 44.44 446 PRO A CA 1
ATOM 3509 C C . PRO A 1 446 ? 52.022 48.220 -23.793 1.00 44.44 446 PRO A C 1
ATOM 3511 O O . PRO A 1 446 ? 52.915 48.748 -23.091 1.00 44.44 446 PRO A O 1
#

Secondary structure (DSSP, 8-state):
---------S--------------------------------------------------------------------------------------HHHHHHHHHHHHHHHHHHHHHHHHHHHHHHHHHHHHHHHHHHHHHHHS-HHHHHHHHHHHHHHHHHHHHHHHHHHHHHHHHHHHHHHHHHHHHHHHHHHHHHHHHHHHHHHHHHHHHHHHHHHHHHHHHHHHHHHTS-HHHHHHHHHHHHHHHHS-SSS-HHHHHHHHT-----TTSPPPHHHHHHHHHHHHHHHHHHHHHHHHHHHHHHHHHHHHHHHHHHHHHHHHHHHHHHHHHHHHHHHHHHHHHHHHHTT------------HHHHHHTT-S-HHHHHHHHT---HHHHHHHHHHHHHHHHHHHHHHHHHHHHHHHHHHHHHHHHHHHHHTT----PPPPPPP--

Radius of gyration: 52.14 Å; chains: 1; bounding box: 151×92×122 Å

Organism: Aythya fuligula (NCBI:txid219594)